Protein AF-A0A956IDI0-F1 (afdb_monomer_lite)

Secondary structure (DSSP, 8-state):
--PPPS----SSS----------TT-HHHHHHT-S-HHHHHHHHHHHHHHS-TTSTTHHHHHHHHTTSTTHHHHHHHHHHH-TT-HHHHHHHHHHS-HHHHHHHHHHHHHH-TT-HHHHHHHHTT-S-HHHHHHHHHHHHHH-TT-HHHHHHHHHHHHHHT-HHHHHHHHHHHHHH-GGGTTHHHHHHHHHHHHHHHH------GGGTTS-HHHHHHHHHHHT-SPPTTSHHHHHHHHHTT-HHHHHHHS-TTT-HHHHHHHHTSTT--HHHHHTS-TT-SSPP-HHHHHHHHHHHHHHT---HHHHHHHHHHHGGGHHHHHHHT-TTHHHH-HHHHHHTT-S--HHHHHHHHHHHHHHHGGGS-HHHHHHHHHHS-GGGS----

Foldseek 3Di:
DDPDDPDDDDPDDDDDDDDDDDPVPCVLVVLVPDPPPVSSLVVLLVLLQDPDQQALCSLSSLVVNLVDPPSVVSLVVVCVVVVPPLVSLLVCCVRHDNVVSLVVLVVVCVVPVVPLSSVLSNLVSDPDLLVSLVSLLVSCVVPVLDLSSLCSVLQSCQLQPVLVVSLVSLVSNVVPRSSSLVCLLVSQLSLLSVCVVVVDDRDSPVSPPSDVVVVLLVCLCVVPPDDQLDLSVLLSCQQVVVLVSSCVSPNCVRCLLSLLLSLLAQPRDPVSVVSRPLVDPDQDDQQSLLSSQLSCQLVVHDNVSSLVSLCVPQPVCSVLLVVLLHLVVCVVDVPVNLSSSGRDGLLSNLSSLLSSCSNCPVNRDPVSLSSNPSSDGSSRHGHDD

Radius of gyration: 22.48 Å; chains: 1; bounding box: 46×72×55 Å

Sequence (385 aa):
FEEPPTSVSTKGSGATRTALAALANEPFQAVMSMEDEAGRRDLLLAHARWDDLECSRTAEWFQHAMEVEGFAEVVKQRLDEQPRSVVLLRLEQDVLDHDAACARHTQLAEAAPEDMDLRYLRLRCMTDASAQNEAFLAAHDEAPGNPWLSMAAGAALAQTGAYHEALPLLKQARTQIPFLTNLVDDEARLRRADGLSTGAMVRLEDLQGIFGLLDLKLSVERGDKLNPGSPAMAYHELSRGNLAGALSTCGPTECPQLAILVAASDGASDLQIEAAPLDGVTPPGIADAFAGLALARKRHLPDERFVAAIQRIAGPEAPRLLAFANPETLRADPAAAEAGLSPMRPIFRGEALAMGVVILGDEAPSHWRSLARALLFADERPYFR

Structure (mmCIF, N/CA/C/O backbone):
data_AF-A0A956IDI0-F1
#
_entry.id   AF-A0A956IDI0-F1
#
loop_
_atom_site.group_PDB
_atom_site.id
_atom_site.type_symbol
_atom_site.label_atom_id
_atom_site.label_alt_id
_atom_site.label_comp_id
_atom_site.label_asym_id
_atom_site.label_entity_id
_atom_site.label_seq_id
_atom_site.pdbx_PDB_ins_code
_atom_site.Cartn_x
_atom_site.Cartn_y
_atom_site.Cartn_z
_atom_site.occupancy
_atom_site.B_iso_or_equiv
_atom_site.auth_seq_id
_atom_site.auth_comp_id
_atom_site.auth_asym_id
_atom_site.auth_atom_id
_atom_site.pdbx_PDB_model_num
ATOM 1 N N . PHE A 1 1 ? 7.529 38.912 5.856 1.00 52.59 1 PHE A N 1
ATOM 2 C CA . PHE A 1 1 ? 7.288 38.224 4.574 1.00 52.59 1 PHE A CA 1
ATOM 3 C C . PHE A 1 1 ? 5.982 38.743 3.994 1.00 52.59 1 PHE A C 1
ATOM 5 O O . PHE A 1 1 ? 5.181 39.270 4.757 1.00 52.59 1 PHE A O 1
ATOM 12 N N . GLU A 1 2 ? 5.814 38.676 2.677 1.00 50.56 2 GLU A N 1
ATOM 13 C CA . GLU A 1 2 ? 4.640 39.177 1.948 1.00 50.56 2 GLU A CA 1
ATOM 14 C C . GLU A 1 2 ? 4.092 38.036 1.081 1.00 50.56 2 GLU A C 1
ATOM 16 O O . GLU A 1 2 ? 4.884 37.240 0.568 1.00 50.56 2 GLU A O 1
ATOM 21 N N . GLU A 1 3 ? 2.769 37.971 0.911 1.00 53.78 3 GLU A N 1
ATOM 22 C CA . GLU A 1 3 ? 2.122 37.042 -0.026 1.00 53.78 3 GLU A CA 1
ATOM 23 C C . GLU A 1 3 ? 2.626 37.253 -1.469 1.00 53.78 3 GLU A C 1
ATOM 25 O O . GLU A 1 3 ? 2.956 38.389 -1.844 1.00 53.78 3 GLU A O 1
ATOM 30 N N . PRO A 1 4 ? 2.669 36.205 -2.317 1.00 60.25 4 PRO A N 1
ATOM 31 C CA . PRO A 1 4 ? 3.019 36.352 -3.724 1.00 60.25 4 PRO A CA 1
ATOM 32 C C . PRO A 1 4 ? 2.068 37.337 -4.433 1.00 60.25 4 PRO A C 1
ATOM 34 O O . PRO A 1 4 ? 0.848 37.168 -4.379 1.00 60.25 4 PRO A O 1
ATOM 37 N N . PRO A 1 5 ? 2.583 38.373 -5.121 1.00 66.06 5 PRO A N 1
ATOM 38 C CA . PRO A 1 5 ? 1.730 39.339 -5.800 1.00 66.06 5 PRO A CA 1
ATOM 39 C C . PRO A 1 5 ? 1.029 38.685 -6.997 1.00 66.06 5 PRO A C 1
ATOM 41 O O . PRO A 1 5 ? 1.680 38.133 -7.882 1.00 66.06 5 PRO A O 1
ATOM 44 N N . THR A 1 6 ? -0.299 38.811 -7.068 1.00 70.56 6 THR A N 1
ATOM 45 C CA . THR A 1 6 ? -1.135 38.216 -8.134 1.00 70.56 6 THR A CA 1
ATOM 46 C C . THR A 1 6 ? -0.841 38.756 -9.539 1.00 70.56 6 THR A C 1
ATOM 48 O O . THR A 1 6 ? -1.274 38.178 -10.532 1.00 70.56 6 THR A O 1
ATOM 51 N N . SER A 1 7 ? -0.100 39.862 -9.643 1.00 65.62 7 SER A N 1
ATOM 52 C CA . SER A 1 7 ? 0.511 40.338 -10.885 1.00 65.62 7 SER A CA 1
ATOM 53 C C . SER A 1 7 ? 1.747 41.192 -10.587 1.00 65.62 7 SER A C 1
ATOM 55 O O . SER A 1 7 ? 1.833 41.842 -9.544 1.00 65.62 7 SER A O 1
ATOM 57 N N . VAL A 1 8 ? 2.700 41.224 -11.522 1.00 66.06 8 VAL A N 1
ATOM 58 C CA . VAL A 1 8 ? 3.874 42.107 -11.478 1.00 66.06 8 VAL A CA 1
ATOM 59 C C . VAL A 1 8 ? 3.869 42.964 -12.740 1.00 66.06 8 VAL A C 1
ATOM 61 O O . VAL A 1 8 ? 3.864 42.440 -13.849 1.00 66.06 8 VAL A O 1
ATOM 64 N N . SER A 1 9 ? 3.857 44.288 -12.575 1.00 65.88 9 SER A N 1
ATOM 65 C CA . SER A 1 9 ? 3.830 45.255 -13.679 1.00 65.88 9 SER A CA 1
ATOM 66 C C . SER A 1 9 ? 5.114 46.080 -13.690 1.00 65.88 9 SER A C 1
ATOM 68 O O . SER A 1 9 ? 5.470 46.697 -12.684 1.00 65.88 9 SER A O 1
ATOM 70 N N . THR A 1 10 ? 5.824 46.088 -14.820 1.00 74.69 10 THR A N 1
ATOM 71 C CA . THR A 1 10 ? 7.117 46.770 -14.981 1.00 74.69 10 THR A CA 1
ATOM 72 C C . THR A 1 10 ? 7.101 47.712 -16.184 1.00 74.69 10 THR A C 1
ATOM 74 O O . THR A 1 10 ? 6.370 47.516 -17.150 1.00 74.69 10 THR A O 1
ATOM 77 N N . LYS A 1 11 ? 7.943 48.751 -16.141 1.00 65.00 11 LYS A N 1
ATOM 78 C CA . LYS A 1 11 ? 8.161 49.697 -17.256 1.00 65.00 11 LYS A CA 1
ATOM 79 C C . LYS A 1 11 ? 9.493 49.453 -17.985 1.00 65.00 11 LYS A C 1
ATOM 81 O O . LYS A 1 11 ? 10.065 50.375 -18.555 1.00 65.00 11 LYS A O 1
ATOM 86 N N . GLY A 1 12 ? 10.016 48.231 -17.905 1.00 72.44 12 GLY A N 1
ATOM 87 C CA . GLY A 1 12 ? 11.347 47.849 -18.380 1.00 72.44 12 GLY A CA 1
ATOM 88 C C . GLY A 1 12 ? 11.498 46.331 -18.495 1.00 72.44 12 GLY A C 1
ATOM 89 O O . GLY A 1 12 ? 10.502 45.608 -18.447 1.00 72.44 12 GLY A O 1
ATOM 90 N N . SER A 1 13 ? 12.737 45.857 -18.636 1.00 61.44 13 SER A N 1
ATOM 91 C CA . SER A 1 13 ? 13.120 44.467 -18.942 1.00 61.44 13 SER A CA 1
ATOM 92 C C . SER A 1 13 ? 12.873 43.461 -17.800 1.00 61.44 13 SER A C 1
ATOM 94 O O . SER A 1 13 ? 13.811 42.868 -17.271 1.00 61.44 13 SER A O 1
ATOM 96 N N . GLY A 1 14 ? 11.604 43.270 -17.432 1.00 66.62 14 GLY A N 1
ATOM 97 C CA . GLY A 1 14 ? 11.162 42.365 -16.370 1.00 66.62 14 GLY A CA 1
ATOM 98 C C . GLY A 1 14 ? 11.510 42.829 -14.950 1.00 66.62 14 GLY A C 1
ATOM 99 O O . GLY A 1 14 ? 12.178 43.841 -14.741 1.00 66.62 14 GLY A O 1
ATOM 100 N N . ALA A 1 15 ? 11.012 42.083 -13.964 1.00 70.00 15 ALA A N 1
ATOM 101 C CA . ALA A 1 15 ? 11.451 42.138 -12.572 1.00 70.00 15 ALA A CA 1
ATOM 102 C C . ALA A 1 15 ? 11.113 40.806 -11.894 1.00 70.00 15 ALA A C 1
ATOM 104 O O . ALA A 1 15 ? 9.970 40.354 -11.956 1.00 70.00 15 ALA A O 1
ATOM 105 N N . THR A 1 16 ? 12.089 40.204 -11.220 1.00 65.38 16 THR A N 1
ATOM 106 C CA . THR A 1 16 ? 11.883 39.006 -10.399 1.00 65.38 16 THR A CA 1
ATOM 107 C C . THR A 1 16 ? 11.618 39.431 -8.959 1.00 65.38 16 THR A C 1
ATOM 109 O O . THR A 1 16 ? 12.366 40.239 -8.408 1.00 65.38 16 THR A O 1
ATOM 112 N N . ARG A 1 17 ? 10.577 38.880 -8.328 1.00 63.12 17 ARG A N 1
ATOM 113 C CA . ARG A 1 17 ? 10.326 39.018 -6.887 1.00 63.12 17 ARG A CA 1
ATOM 114 C C . ARG A 1 17 ? 10.250 37.626 -6.269 1.00 63.12 17 ARG A C 1
ATOM 116 O O . ARG A 1 17 ? 9.405 36.833 -6.667 1.00 63.12 17 ARG A O 1
ATOM 123 N N . THR A 1 18 ? 11.106 37.353 -5.292 1.00 62.91 18 THR A N 1
ATOM 124 C CA . THR A 1 18 ? 10.994 36.158 -4.449 1.00 62.91 18 THR A CA 1
ATOM 125 C C . THR A 1 18 ? 9.952 36.423 -3.367 1.00 62.91 18 THR A C 1
ATOM 127 O O . THR A 1 18 ? 10.046 37.426 -2.658 1.00 62.91 18 THR A O 1
ATOM 130 N N . ALA A 1 19 ? 8.972 35.534 -3.234 1.00 63.62 19 ALA A N 1
ATOM 131 C CA . ALA A 1 19 ? 8.001 35.528 -2.144 1.00 63.62 19 ALA A CA 1
ATOM 132 C C . ALA A 1 19 ? 8.104 34.196 -1.392 1.00 63.62 19 ALA A C 1
ATOM 134 O O . ALA A 1 19 ? 8.418 33.172 -1.996 1.00 63.62 19 ALA A O 1
ATOM 135 N N . LEU A 1 20 ? 7.850 34.218 -0.083 1.00 52.75 20 LEU A N 1
ATOM 136 C CA . LEU A 1 20 ? 7.821 33.020 0.754 1.00 52.75 20 LEU A CA 1
ATOM 137 C C . LEU A 1 20 ? 6.357 32.713 1.078 1.00 52.75 20 LEU A C 1
ATOM 139 O O . LEU A 1 20 ? 5.808 33.273 2.025 1.00 52.75 20 LEU A O 1
ATOM 143 N N . ALA A 1 21 ? 5.728 31.867 0.263 1.00 56.56 21 ALA A N 1
ATOM 144 C CA . ALA A 1 21 ? 4.399 31.344 0.558 1.00 56.56 21 ALA A CA 1
ATOM 145 C C . ALA A 1 21 ? 4.496 30.306 1.686 1.00 56.56 21 ALA A C 1
ATOM 147 O O . ALA A 1 21 ? 5.381 29.449 1.669 1.00 56.56 21 ALA A O 1
ATOM 148 N N . ALA A 1 22 ? 3.593 30.371 2.663 1.00 51.66 22 ALA A N 1
ATOM 149 C CA . ALA A 1 22 ? 3.510 29.358 3.708 1.00 51.66 22 ALA A CA 1
ATOM 150 C C . ALA A 1 22 ? 2.736 28.130 3.203 1.00 51.66 22 ALA A C 1
ATOM 152 O O . ALA A 1 22 ? 1.662 28.271 2.619 1.00 51.66 22 ALA A O 1
ATOM 153 N N . LEU A 1 23 ? 3.214 26.922 3.518 1.00 55.38 23 LEU A N 1
ATOM 154 C CA . LEU A 1 23 ? 2.492 25.654 3.307 1.00 55.38 23 LEU A CA 1
ATOM 155 C C . LEU A 1 23 ? 1.349 25.470 4.334 1.00 55.38 23 LEU A C 1
ATOM 157 O O . LEU A 1 23 ? 1.150 24.392 4.883 1.00 55.38 23 LEU A O 1
ATOM 161 N N . ALA A 1 24 ? 0.605 26.539 4.635 1.00 51.12 24 ALA A N 1
ATOM 162 C CA . ALA A 1 24 ? -0.259 26.655 5.814 1.00 51.12 24 ALA A CA 1
ATOM 163 C C . ALA A 1 24 ? -1.439 25.662 5.861 1.00 51.12 24 ALA A C 1
ATOM 165 O O . ALA A 1 24 ? -1.996 25.438 6.933 1.00 51.12 24 ALA A O 1
ATOM 166 N N . ASN A 1 25 ? -1.801 25.061 4.724 1.00 60.06 25 ASN A N 1
ATOM 167 C CA . ASN A 1 25 ? -2.866 24.057 4.621 1.00 60.06 25 ASN A CA 1
ATOM 168 C C . ASN A 1 25 ? -2.336 22.607 4.632 1.00 60.06 25 ASN A C 1
ATOM 170 O O . ASN A 1 25 ? -3.108 21.678 4.884 1.00 60.06 25 ASN A O 1
ATOM 174 N N . GLU A 1 26 ? -1.028 22.427 4.406 1.00 69.88 26 GLU A N 1
ATOM 175 C CA . GLU A 1 26 ? -0.346 21.140 4.208 1.00 69.88 26 GLU A CA 1
ATOM 176 C C . GLU A 1 26 ? 0.800 20.944 5.226 1.00 69.88 26 GLU A C 1
ATOM 178 O O . GLU A 1 26 ? 1.966 20.804 4.839 1.00 69.88 26 GLU A O 1
ATOM 183 N N . PRO A 1 27 ? 0.509 20.945 6.546 1.00 77.06 27 PRO A N 1
ATOM 184 C CA . PRO A 1 27 ? 1.538 20.850 7.583 1.00 77.06 27 PRO A CA 1
ATOM 185 C C . PRO A 1 27 ? 2.341 19.546 7.492 1.00 77.06 27 PRO A C 1
ATOM 187 O O . PRO A 1 27 ? 3.546 19.558 7.727 1.00 77.06 27 PRO A O 1
ATOM 190 N N . PHE A 1 28 ? 1.703 18.445 7.081 1.00 81.44 28 PHE A N 1
ATOM 191 C CA . PHE A 1 28 ? 2.375 17.170 6.848 1.00 81.44 28 PHE A CA 1
ATOM 192 C C . PHE A 1 28 ? 3.451 17.281 5.754 1.00 81.44 28 PHE A C 1
ATOM 194 O O . PHE A 1 28 ? 4.606 16.927 5.984 1.00 81.44 28 PHE A O 1
ATOM 201 N N . GLN A 1 29 ? 3.114 17.860 4.596 1.00 77.94 29 GLN A N 1
ATOM 202 C CA . GLN A 1 29 ? 4.073 18.065 3.502 1.00 77.94 29 GLN A CA 1
ATOM 203 C C . GLN A 1 29 ? 5.211 19.012 3.912 1.00 77.94 29 GLN A C 1
ATOM 205 O O . GLN A 1 29 ? 6.364 18.785 3.547 1.00 77.94 29 GLN A O 1
ATOM 210 N N . ALA A 1 30 ? 4.917 20.035 4.723 1.00 81.81 30 ALA A N 1
ATOM 211 C CA . ALA A 1 30 ? 5.939 20.917 5.280 1.00 81.81 30 ALA A CA 1
ATOM 212 C C . ALA A 1 30 ? 6.946 20.149 6.159 1.00 81.81 30 ALA A C 1
ATOM 214 O O . ALA A 1 30 ? 8.151 20.293 5.957 1.00 81.81 30 ALA A O 1
ATOM 215 N N . VAL A 1 31 ? 6.472 19.289 7.070 1.00 85.75 31 VAL A N 1
ATOM 216 C CA . VAL A 1 31 ? 7.331 18.444 7.922 1.00 85.75 31 VAL A CA 1
ATOM 217 C C . VAL A 1 31 ? 8.132 17.441 7.089 1.00 85.75 31 VAL A C 1
ATOM 219 O O . VAL A 1 31 ? 9.340 17.318 7.280 1.00 85.75 31 VAL A O 1
ATOM 222 N N . MET A 1 32 ? 7.514 16.775 6.110 1.00 84.25 32 MET A N 1
ATOM 223 C CA . MET A 1 32 ? 8.225 15.825 5.244 1.00 84.25 32 MET A CA 1
ATOM 224 C C . MET A 1 32 ? 9.268 16.488 4.332 1.00 84.25 32 MET A C 1
ATOM 226 O O . MET A 1 32 ? 10.229 15.831 3.943 1.00 84.25 32 MET A O 1
ATOM 230 N N . SER A 1 33 ? 9.135 17.788 4.039 1.00 81.00 33 SER A N 1
ATOM 231 C CA . SER A 1 33 ? 10.133 18.560 3.280 1.00 81.00 33 SER A CA 1
ATOM 232 C C . SER A 1 33 ? 11.358 19.016 4.093 1.00 81.00 33 SER A C 1
ATOM 234 O O . SER A 1 33 ? 12.258 19.644 3.538 1.00 81.00 33 SER A O 1
ATOM 236 N N . MET A 1 34 ? 11.416 18.728 5.400 1.00 85.44 34 MET A N 1
ATOM 237 C CA . MET A 1 34 ? 12.528 19.140 6.263 1.00 85.44 34 MET A CA 1
ATOM 238 C C . MET A 1 34 ? 13.801 18.316 6.026 1.00 85.44 34 MET A C 1
ATOM 240 O O . MET A 1 34 ? 13.791 17.091 6.160 1.00 85.44 34 MET A O 1
ATOM 244 N N . GLU A 1 35 ? 14.918 19.012 5.786 1.00 87.31 35 GLU A N 1
ATOM 245 C CA . GLU A 1 35 ? 16.275 18.438 5.741 1.00 87.31 35 GLU A CA 1
ATOM 246 C C . GLU A 1 35 ? 16.766 17.961 7.124 1.00 87.31 35 GLU A C 1
ATOM 248 O O . GLU A 1 35 ? 17.523 16.997 7.216 1.00 87.31 35 GLU A O 1
ATOM 253 N N . ASP A 1 36 ? 16.325 18.613 8.208 1.00 91.69 36 ASP A N 1
ATOM 254 C CA . ASP A 1 36 ? 16.634 18.207 9.584 1.00 91.69 36 ASP A CA 1
ATOM 255 C C . ASP A 1 36 ? 15.815 16.971 9.980 1.00 91.69 36 ASP A C 1
ATOM 257 O O . ASP A 1 36 ? 14.654 17.069 10.383 1.00 91.69 36 ASP A O 1
ATOM 261 N N . GLU A 1 37 ? 16.437 15.798 9.878 1.00 91.38 37 GLU A N 1
ATOM 262 C CA . GLU A 1 37 ? 15.808 14.518 10.207 1.00 91.38 37 GLU A CA 1
ATOM 263 C C . GLU A 1 37 ? 15.448 14.383 11.693 1.00 91.38 37 GLU A C 1
ATOM 265 O O . GLU A 1 37 ? 14.466 13.717 12.024 1.00 91.38 37 GLU A O 1
ATOM 270 N N . ALA A 1 38 ? 16.203 15.028 12.590 1.00 94.19 38 ALA A N 1
ATOM 271 C CA . ALA A 1 38 ? 15.935 14.994 14.024 1.00 94.19 38 ALA A CA 1
ATOM 272 C C . ALA A 1 38 ? 14.724 15.872 14.362 1.00 94.19 38 ALA A C 1
ATOM 274 O O . ALA A 1 38 ? 13.790 15.399 15.006 1.00 94.19 38 ALA A O 1
ATOM 275 N N . GLY A 1 39 ? 14.679 17.103 13.845 1.00 94.19 39 GLY A N 1
ATOM 276 C CA . GLY A 1 39 ? 13.504 17.972 13.940 1.00 94.19 39 GLY A CA 1
ATOM 277 C C . GLY A 1 39 ? 12.261 17.358 13.287 1.00 94.19 39 GLY A C 1
ATOM 278 O O . GLY A 1 39 ? 11.171 17.424 13.856 1.00 94.19 39 GLY A O 1
ATOM 279 N N . ARG A 1 40 ? 12.418 16.691 12.134 1.00 94.44 40 ARG A N 1
ATOM 280 C CA . ARG A 1 40 ? 11.344 15.961 11.439 1.00 94.44 40 ARG A CA 1
ATOM 281 C C . ARG A 1 40 ? 10.794 14.821 12.300 1.00 94.44 40 ARG A C 1
ATOM 283 O O . ARG A 1 40 ? 9.585 14.755 12.510 1.00 94.44 40 ARG A O 1
ATOM 290 N N . ARG A 1 41 ? 11.665 13.969 12.859 1.00 95.50 41 ARG A N 1
ATOM 291 C CA . ARG A 1 41 ? 11.291 12.908 13.815 1.00 95.50 41 ARG A CA 1
ATOM 292 C C . ARG A 1 41 ? 10.562 13.480 15.028 1.00 95.50 41 ARG A C 1
ATOM 294 O O . ARG A 1 41 ? 9.506 12.975 15.397 1.00 95.50 41 ARG A O 1
ATOM 301 N N . ASP A 1 42 ? 11.114 14.515 15.650 1.00 96.25 42 ASP A N 1
ATOM 302 C CA . ASP A 1 42 ? 10.590 15.048 16.907 1.00 96.25 42 ASP A CA 1
ATOM 303 C C . ASP A 1 42 ? 9.204 15.694 16.711 1.00 96.25 42 ASP A C 1
ATOM 305 O O . ASP A 1 42 ? 8.349 15.579 17.590 1.00 96.25 42 ASP A O 1
ATOM 309 N N . LEU A 1 43 ? 8.928 16.270 15.533 1.00 95.31 43 LEU A N 1
ATOM 310 C CA . LEU A 1 43 ? 7.591 16.732 15.139 1.00 95.31 43 LEU A CA 1
ATOM 311 C C . LEU A 1 43 ? 6.616 15.578 14.850 1.00 95.31 43 LEU A C 1
ATOM 313 O O . LEU A 1 43 ? 5.483 15.626 15.333 1.00 95.31 43 LEU A O 1
ATOM 317 N N . LEU A 1 44 ? 7.041 14.523 14.142 1.00 95.25 44 LEU A N 1
ATOM 318 C CA . LEU A 1 44 ? 6.222 13.314 13.938 1.00 95.25 44 LEU A CA 1
ATOM 319 C C . LEU A 1 44 ? 5.814 12.686 15.282 1.00 95.25 44 LEU A C 1
ATOM 321 O O . LEU A 1 44 ? 4.643 12.372 15.494 1.00 95.25 44 LEU A O 1
ATOM 325 N N . LEU A 1 45 ? 6.755 12.567 16.224 1.00 96.44 45 LEU A N 1
ATOM 326 C CA . LEU A 1 45 ? 6.500 12.054 17.574 1.00 96.44 45 LEU A CA 1
ATOM 327 C C . LEU A 1 45 ? 5.652 13.005 18.433 1.00 96.44 45 LEU A C 1
ATOM 329 O O . LEU A 1 45 ? 4.925 12.532 19.307 1.00 96.44 45 LEU A O 1
ATOM 333 N N . ALA A 1 46 ? 5.730 14.321 18.216 1.00 96.31 46 ALA A N 1
ATOM 334 C CA . ALA A 1 46 ? 4.885 15.293 18.906 1.00 96.31 46 ALA A CA 1
ATOM 335 C C . ALA A 1 46 ? 3.421 15.175 18.458 1.00 96.31 46 ALA A C 1
ATOM 337 O O . ALA A 1 46 ? 2.544 15.025 19.310 1.00 96.31 46 ALA A O 1
ATOM 338 N N . HIS A 1 47 ? 3.162 15.155 17.147 1.00 95.38 47 HIS A N 1
ATOM 339 C CA . HIS A 1 47 ? 1.818 14.940 16.606 1.00 95.38 47 HIS A CA 1
ATOM 340 C C . HIS A 1 47 ? 1.264 13.564 16.996 1.00 95.38 47 HIS A C 1
ATOM 342 O O . HIS A 1 47 ? 0.156 13.467 17.522 1.00 95.38 47 HIS A O 1
ATOM 348 N N . ALA A 1 48 ? 2.063 12.499 16.869 1.00 94.81 48 ALA A N 1
ATOM 349 C CA . ALA A 1 48 ? 1.665 11.161 17.307 1.00 94.81 48 ALA A CA 1
ATOM 350 C C . ALA A 1 48 ? 1.288 11.094 18.801 1.00 94.81 48 ALA A C 1
ATOM 352 O O . ALA A 1 48 ? 0.437 10.291 19.190 1.00 94.81 48 ALA A O 1
ATOM 353 N N . ARG A 1 49 ? 1.890 11.937 19.653 1.00 95.81 49 ARG A N 1
ATOM 354 C CA . ARG A 1 49 ? 1.615 11.981 21.097 1.00 95.81 49 ARG A CA 1
ATOM 355 C C . ARG A 1 49 ? 0.379 12.804 21.450 1.00 95.81 49 ARG A C 1
ATOM 357 O O . ARG A 1 49 ? -0.378 12.371 22.312 1.00 95.81 49 ARG A O 1
ATOM 364 N N . TRP A 1 50 ? 0.176 13.953 20.804 1.00 94.69 50 TRP A N 1
ATOM 365 C CA . TRP A 1 50 ? -0.791 14.961 21.256 1.00 94.69 50 TRP A CA 1
ATOM 366 C C . TRP A 1 50 ? -2.015 15.160 20.351 1.00 94.69 50 TRP A C 1
ATOM 368 O O . TRP A 1 50 ? -3.023 15.666 20.842 1.00 94.69 50 TRP A O 1
ATOM 378 N N . ASP A 1 51 ? -1.977 14.762 19.076 1.00 93.69 51 ASP A N 1
ATOM 379 C CA . ASP A 1 51 ? -3.116 14.953 18.168 1.00 93.69 51 ASP A CA 1
ATOM 380 C C . ASP A 1 51 ? -4.267 13.986 18.505 1.00 93.69 51 ASP A C 1
ATOM 382 O O . ASP A 1 51 ? -4.055 12.827 18.884 1.00 93.69 51 ASP A O 1
ATOM 386 N N . ASP A 1 52 ? -5.505 14.461 18.368 1.00 91.75 52 ASP A N 1
ATOM 387 C CA . ASP A 1 52 ? -6.721 13.689 18.649 1.00 91.75 52 ASP A CA 1
ATOM 388 C C . ASP A 1 52 ? -6.896 12.537 17.643 1.00 91.75 52 ASP A C 1
ATOM 390 O O . ASP A 1 52 ? -6.717 12.723 16.440 1.00 91.75 52 ASP A O 1
ATOM 394 N N . LEU A 1 53 ? -7.269 11.346 18.112 1.00 90.31 53 LEU A N 1
ATOM 395 C CA . LEU A 1 53 ? -7.490 10.173 17.255 1.00 90.31 53 LEU A CA 1
ATOM 396 C C . LEU A 1 53 ? -8.763 10.318 16.401 1.00 90.31 53 LEU A C 1
ATOM 398 O O . LEU A 1 53 ? -8.853 9.710 15.336 1.00 90.31 53 LEU A O 1
ATOM 402 N N . GLU A 1 54 ? -9.696 11.177 16.822 1.00 87.88 54 GLU A N 1
ATOM 403 C CA . GLU A 1 54 ? -10.885 11.557 16.050 1.00 87.88 54 GLU A CA 1
ATOM 404 C C . GLU A 1 54 ? -10.587 12.612 14.962 1.00 87.88 54 GLU A C 1
ATOM 406 O O . GLU A 1 54 ? -11.461 12.961 14.165 1.00 87.88 54 GLU A O 1
ATOM 411 N N . CYS A 1 55 ? -9.355 13.131 14.880 1.00 86.88 55 CYS A N 1
ATOM 412 C CA . CYS A 1 55 ? -8.945 14.029 13.802 1.00 86.88 55 CYS A CA 1
ATOM 413 C C . CYS A 1 55 ? -8.491 13.237 12.565 1.00 86.88 55 CYS A C 1
ATOM 415 O O . CYS A 1 55 ? -7.545 12.451 12.606 1.00 86.88 55 CYS A O 1
ATOM 417 N N . SER A 1 56 ? -9.112 13.528 11.420 1.00 79.44 56 SER A N 1
ATOM 418 C CA . SER A 1 56 ? -8.861 12.870 10.129 1.00 79.44 56 SER A CA 1
ATOM 419 C C . SER A 1 56 ? -7.412 12.933 9.623 1.00 79.44 56 SER A C 1
ATOM 421 O O . SER A 1 56 ? -7.026 12.110 8.793 1.00 79.44 56 SER A O 1
ATOM 423 N N . ARG A 1 57 ? -6.617 13.904 10.097 1.00 82.19 57 ARG A N 1
ATOM 424 C CA . ARG A 1 57 ? -5.196 14.077 9.738 1.00 82.19 57 ARG A CA 1
ATOM 425 C C . ARG A 1 57 ? -4.240 13.298 10.645 1.00 82.19 57 ARG A C 1
ATOM 427 O O . ARG A 1 57 ? -3.098 13.071 10.266 1.00 82.19 57 ARG A O 1
ATOM 434 N N . THR A 1 58 ? -4.690 12.827 11.807 1.00 87.69 58 THR A N 1
ATOM 435 C CA . THR A 1 58 ? -3.846 12.072 12.750 1.00 87.69 58 THR A CA 1
ATOM 436 C C . THR A 1 58 ? -3.353 10.754 12.148 1.00 87.69 58 THR A C 1
ATOM 438 O O . THR A 1 58 ? -2.250 10.312 12.458 1.00 87.69 58 THR A O 1
ATOM 441 N N . ALA A 1 59 ? -4.105 10.180 11.203 1.00 85.00 59 ALA A N 1
ATOM 442 C CA . ALA A 1 59 ? -3.676 9.037 10.399 1.00 85.00 59 ALA A CA 1
ATOM 443 C C . ALA A 1 59 ? -2.376 9.304 9.605 1.00 85.00 59 ALA A C 1
ATOM 445 O O . ALA A 1 59 ? -1.500 8.441 9.573 1.00 85.00 59 ALA A O 1
ATOM 446 N N . GLU A 1 60 ? -2.217 10.500 9.016 1.00 83.94 60 GLU A N 1
ATOM 447 C CA . GLU A 1 60 ? -1.016 10.895 8.254 1.00 83.94 60 GLU A CA 1
ATOM 448 C C . GLU A 1 60 ? 0.218 10.925 9.169 1.00 83.94 60 GLU A C 1
ATOM 450 O O . GLU A 1 60 ? 1.258 10.348 8.850 1.00 83.94 60 GLU A O 1
ATOM 455 N N . TRP A 1 61 ? 0.083 11.527 10.355 1.00 89.75 61 TRP A N 1
ATOM 456 C CA . TRP A 1 61 ? 1.160 11.585 11.344 1.00 89.75 61 TRP A CA 1
ATOM 457 C C . TRP A 1 61 ? 1.549 10.208 11.876 1.00 89.75 61 TRP A C 1
ATOM 459 O O . TRP A 1 61 ? 2.735 9.895 11.949 1.00 89.75 61 TRP A O 1
ATOM 469 N N . PHE A 1 62 ? 0.570 9.369 12.224 1.00 89.88 62 PHE A N 1
ATOM 470 C CA . PHE A 1 62 ? 0.831 8.031 12.754 1.00 89.88 62 PHE A CA 1
ATOM 471 C C . PHE A 1 62 ? 1.500 7.120 11.721 1.00 89.88 62 PHE A C 1
ATOM 473 O O . PHE A 1 62 ? 2.452 6.427 12.072 1.00 89.88 62 PHE A O 1
ATOM 480 N N . GLN A 1 63 ? 1.072 7.166 10.454 1.00 84.62 63 GLN A N 1
ATOM 481 C CA . GLN A 1 63 ? 1.651 6.364 9.370 1.00 84.62 63 GLN A CA 1
ATOM 482 C C . GLN A 1 63 ? 3.171 6.554 9.245 1.00 84.62 63 GLN A C 1
ATOM 484 O O . GLN A 1 63 ? 3.888 5.579 9.045 1.00 84.62 63 GLN A O 1
ATOM 489 N N . HIS A 1 64 ? 3.663 7.786 9.405 1.00 88.31 64 HIS A N 1
ATOM 490 C CA . HIS A 1 64 ? 5.093 8.096 9.304 1.00 88.31 64 HIS A CA 1
ATOM 491 C C . HIS A 1 64 ? 5.824 8.076 10.650 1.00 88.31 64 HIS A C 1
ATOM 493 O O . HIS A 1 64 ? 7.015 7.777 10.696 1.00 88.31 64 HIS A O 1
ATOM 499 N N . ALA A 1 65 ? 5.130 8.316 11.765 1.00 93.00 65 ALA A N 1
ATOM 500 C CA . ALA A 1 65 ? 5.710 8.130 13.090 1.00 93.00 65 ALA A CA 1
ATOM 501 C C . ALA A 1 65 ? 6.004 6.644 13.391 1.00 93.00 65 ALA A C 1
ATOM 503 O O . ALA A 1 65 ? 6.981 6.354 14.074 1.00 93.00 65 ALA A O 1
ATOM 504 N N . MET A 1 66 ? 5.243 5.697 12.828 1.00 91.50 66 MET A N 1
ATOM 505 C CA . MET A 1 66 ? 5.535 4.256 12.924 1.00 91.50 66 MET A CA 1
ATOM 506 C C . MET A 1 66 ? 6.922 3.861 12.387 1.00 91.50 66 MET A C 1
ATOM 508 O O . MET A 1 66 ? 7.461 2.842 12.814 1.00 91.50 66 MET A O 1
ATOM 512 N N . GLU A 1 67 ? 7.515 4.648 11.483 1.00 88.00 67 GLU A N 1
ATOM 513 C CA . GLU A 1 67 ? 8.827 4.362 10.886 1.00 88.00 67 GLU A CA 1
ATOM 514 C C . GLU A 1 67 ? 10.015 4.903 11.708 1.00 88.00 67 GLU A C 1
ATOM 516 O O . GLU A 1 67 ? 11.164 4.627 11.357 1.00 88.00 67 GLU A O 1
ATOM 521 N N . VAL A 1 68 ? 9.782 5.665 12.791 1.00 92.19 68 VAL A N 1
ATOM 522 C CA . VAL A 1 68 ? 10.852 6.361 13.533 1.00 92.19 68 VAL A CA 1
ATOM 523 C C . VAL A 1 68 ? 11.048 5.876 14.975 1.00 92.19 68 VAL A C 1
ATOM 525 O O . VAL A 1 68 ? 10.117 5.490 15.685 1.00 92.19 68 VAL A O 1
ATOM 528 N N . GLU A 1 69 ? 12.301 5.940 15.435 1.00 94.50 69 GLU A N 1
ATOM 529 C CA . GLU A 1 69 ? 12.687 5.595 16.807 1.00 94.50 69 GLU A CA 1
ATOM 530 C C . GLU A 1 69 ? 11.882 6.402 17.842 1.00 94.50 69 GLU A C 1
ATOM 532 O O . GLU A 1 69 ? 11.757 7.621 17.738 1.00 94.50 69 GLU A O 1
ATOM 537 N N . GLY A 1 70 ? 11.361 5.718 18.866 1.00 95.69 70 GLY A N 1
ATOM 538 C CA . GLY A 1 70 ? 10.624 6.325 19.981 1.00 95.69 70 GLY A CA 1
ATOM 539 C C . GLY A 1 70 ? 9.095 6.264 19.875 1.00 95.69 70 GLY A C 1
ATOM 540 O O . GLY A 1 70 ? 8.424 6.450 20.891 1.00 95.69 70 GLY A O 1
ATOM 541 N N . PHE A 1 71 ? 8.521 5.934 18.713 1.00 97.12 71 PHE A N 1
ATOM 542 C CA . PHE A 1 71 ? 7.060 5.836 18.550 1.00 97.12 71 PHE A CA 1
ATOM 543 C C . PHE A 1 71 ? 6.418 4.749 19.429 1.00 97.12 71 PHE A C 1
ATOM 545 O O . PHE A 1 71 ? 5.340 4.959 19.981 1.00 97.12 71 PHE A O 1
ATOM 552 N N . ALA A 1 72 ? 7.119 3.637 19.665 1.00 96.69 72 ALA A N 1
ATOM 553 C CA . ALA A 1 72 ? 6.704 2.602 20.614 1.00 96.69 72 ALA A CA 1
ATOM 554 C C . ALA A 1 72 ? 6.393 3.162 22.022 1.00 96.69 72 ALA A C 1
ATOM 556 O O . ALA A 1 72 ? 5.400 2.778 22.640 1.00 96.69 72 ALA A O 1
ATOM 557 N N . GLU A 1 73 ? 7.186 4.116 22.522 1.00 97.62 73 GLU A N 1
ATOM 558 C CA . GLU A 1 73 ? 6.942 4.750 23.828 1.00 97.62 73 GLU A CA 1
ATOM 559 C C . GLU A 1 73 ? 5.791 5.769 23.784 1.00 97.62 73 GLU A C 1
ATOM 561 O O . GLU A 1 73 ? 5.112 5.977 24.789 1.00 97.62 73 GLU A O 1
ATOM 566 N N . VAL A 1 74 ? 5.519 6.371 22.618 1.00 97.75 74 VAL A N 1
ATOM 567 C CA . VAL A 1 74 ? 4.324 7.206 22.403 1.00 97.75 74 VAL A CA 1
ATOM 568 C C . VAL A 1 74 ? 3.056 6.354 22.485 1.00 97.75 74 VAL A C 1
ATOM 570 O O . VAL A 1 74 ? 2.120 6.728 23.190 1.00 97.75 74 VAL A O 1
ATOM 573 N N . VAL A 1 75 ? 3.037 5.188 21.829 1.00 97.50 75 VAL A N 1
ATOM 574 C CA . VAL A 1 75 ? 1.904 4.248 21.881 1.00 97.50 75 VAL A CA 1
ATOM 575 C C . VAL A 1 75 ? 1.652 3.778 23.316 1.00 97.50 75 VAL A C 1
ATOM 577 O O . VAL A 1 75 ? 0.509 3.830 23.764 1.00 97.50 75 VAL A O 1
ATOM 580 N N . LYS A 1 76 ? 2.699 3.424 24.078 1.00 97.75 76 LYS A N 1
ATOM 581 C CA . LYS A 1 76 ? 2.572 3.067 25.506 1.00 97.75 76 LYS A CA 1
ATOM 582 C C . LYS A 1 76 ? 1.961 4.191 26.346 1.00 97.75 76 LYS A C 1
ATOM 584 O O . LYS A 1 76 ? 0.964 3.947 27.015 1.00 97.75 76 LYS A O 1
ATOM 589 N N . GLN A 1 77 ? 2.489 5.420 26.268 1.00 97.62 77 GLN A N 1
ATOM 590 C CA . GLN A 1 77 ? 1.937 6.549 27.036 1.00 97.62 77 GLN A CA 1
ATOM 591 C C . GLN A 1 77 ? 0.451 6.765 26.713 1.00 97.62 77 GLN A C 1
ATOM 593 O O . GLN A 1 77 ? -0.372 6.910 27.615 1.00 97.62 77 GLN A O 1
ATOM 598 N N . ARG A 1 78 ? 0.081 6.751 25.426 1.00 97.31 78 ARG A N 1
ATOM 599 C CA . ARG A 1 78 ? -1.317 6.953 25.027 1.00 97.31 78 ARG A CA 1
ATOM 600 C C . ARG A 1 78 ? -2.222 5.794 25.460 1.00 97.31 78 ARG A C 1
ATOM 602 O O . ARG A 1 78 ? -3.397 6.033 25.718 1.00 97.31 78 ARG A O 1
ATOM 609 N N . LEU A 1 79 ? -1.708 4.567 25.575 1.00 97.25 79 LEU A N 1
ATOM 610 C CA . LEU A 1 79 ? -2.445 3.418 26.118 1.00 97.25 79 LEU A CA 1
ATOM 611 C C . LEU A 1 79 ? -2.686 3.523 27.629 1.00 97.25 79 LEU A C 1
ATOM 613 O O . LEU A 1 79 ? -3.744 3.091 28.080 1.00 97.25 79 LEU A O 1
ATOM 617 N N . ASP A 1 80 ? -1.767 4.111 28.398 1.00 97.06 80 ASP A N 1
ATOM 618 C CA . ASP A 1 80 ? -1.992 4.398 29.824 1.00 97.06 80 ASP A CA 1
ATOM 619 C C . ASP A 1 80 ? -3.097 5.458 30.014 1.00 97.06 80 ASP A C 1
ATOM 621 O O . ASP A 1 80 ? -3.909 5.368 30.936 1.00 97.06 80 ASP A O 1
ATOM 625 N N . GLU A 1 81 ? -3.165 6.443 29.112 1.00 96.44 81 GLU A N 1
ATOM 626 C CA . GLU A 1 81 ? -4.181 7.506 29.113 1.00 96.44 81 GLU A CA 1
ATOM 627 C C . GLU A 1 81 ? -5.542 7.053 28.547 1.00 96.44 81 GLU A C 1
ATOM 629 O O . GLU A 1 81 ? -6.591 7.494 29.021 1.00 96.44 81 GLU A O 1
ATOM 634 N N . GLN A 1 82 ? -5.547 6.181 27.532 1.00 96.19 82 GLN A N 1
ATOM 635 C CA . GLN A 1 82 ? -6.740 5.745 26.794 1.00 96.19 82 GLN A CA 1
ATOM 636 C C . GLN A 1 82 ? -6.782 4.208 26.589 1.00 96.19 82 GLN A C 1
ATOM 638 O O . GLN A 1 82 ? -6.842 3.733 25.449 1.00 96.19 82 GLN A O 1
ATOM 643 N N . PRO A 1 83 ? -6.829 3.391 27.663 1.00 95.25 83 PRO A N 1
ATOM 644 C CA . PRO A 1 83 ? -6.620 1.931 27.618 1.00 95.25 83 PRO A CA 1
ATOM 645 C C . PRO A 1 83 ? -7.699 1.101 26.896 1.00 95.25 83 PRO A C 1
ATOM 647 O O . PRO A 1 83 ? -7.614 -0.127 26.879 1.00 95.25 83 PRO A O 1
ATOM 650 N N . ARG A 1 84 ? -8.723 1.746 26.319 1.00 93.69 84 ARG A N 1
ATOM 651 C CA . ARG A 1 84 ? -9.764 1.127 25.474 1.00 93.69 84 ARG A CA 1
ATOM 652 C C . ARG A 1 84 ? -9.846 1.712 24.058 1.00 93.69 84 ARG A C 1
ATOM 654 O O . ARG A 1 84 ? -10.756 1.351 23.321 1.00 93.69 84 ARG A O 1
ATOM 661 N N . SER A 1 85 ? -8.937 2.606 23.663 1.00 95.69 85 SER A N 1
ATOM 662 C CA . SER A 1 85 ? -8.929 3.138 22.297 1.00 95.69 85 SER A CA 1
ATOM 663 C C . SER A 1 85 ? -8.545 2.041 21.304 1.00 95.69 85 SER A C 1
ATOM 665 O O . SER A 1 85 ? -7.412 1.563 21.303 1.00 95.69 85 SER A O 1
ATOM 667 N N . VAL A 1 86 ? -9.484 1.652 20.439 1.00 96.56 86 VAL A N 1
ATOM 668 C CA . VAL A 1 86 ? -9.299 0.577 19.446 1.00 96.56 86 VAL A CA 1
ATOM 669 C C . VAL A 1 86 ? -8.157 0.897 18.477 1.00 96.56 86 VAL A C 1
ATOM 671 O O . VAL A 1 86 ? -7.428 -0.001 18.066 1.00 96.56 86 VAL A O 1
ATOM 674 N N . VAL A 1 87 ? -7.940 2.184 18.177 1.00 95.56 87 VAL A N 1
ATOM 675 C CA . VAL A 1 87 ? -6.800 2.675 17.386 1.00 95.56 87 VAL A CA 1
ATOM 676 C C . VAL A 1 87 ? -5.470 2.370 18.083 1.00 95.56 87 VAL A C 1
ATOM 678 O O . VAL A 1 87 ? -4.548 1.854 17.457 1.00 95.56 87 VAL A O 1
ATOM 681 N N . LEU A 1 88 ? -5.365 2.643 19.386 1.00 96.75 88 LEU A N 1
ATOM 682 C CA . LEU A 1 88 ? -4.130 2.410 20.140 1.00 96.75 88 LEU A CA 1
ATOM 683 C C . LEU A 1 88 ? -3.886 0.923 20.405 1.00 96.75 88 LEU A C 1
ATOM 685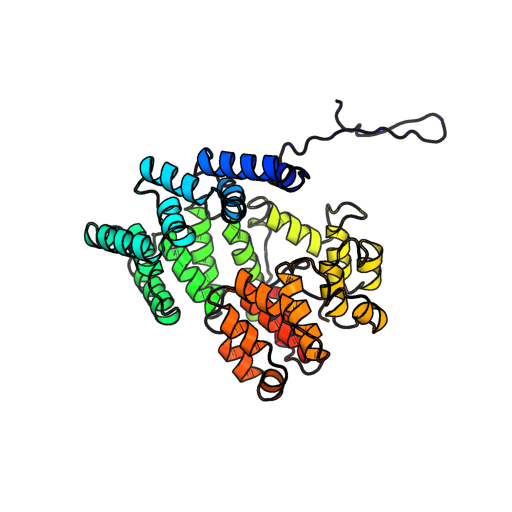 O O . LEU A 1 88 ? -2.754 0.468 20.285 1.00 96.75 88 LEU A O 1
ATOM 689 N N . LEU A 1 89 ? -4.938 0.153 20.693 1.00 97.69 89 LEU A N 1
ATOM 690 C CA . LEU A 1 89 ? -4.863 -1.305 20.832 1.00 97.69 89 LEU A CA 1
ATOM 691 C C . LEU A 1 89 ? -4.510 -1.975 19.491 1.00 97.69 89 LEU A C 1
ATOM 693 O O . LEU A 1 89 ? -3.766 -2.952 19.462 1.00 97.69 89 LEU A O 1
ATOM 697 N N . ARG A 1 90 ? -4.952 -1.423 18.352 1.00 96.12 90 ARG A N 1
ATOM 698 C CA . ARG A 1 90 ? -4.428 -1.819 17.036 1.00 96.12 90 ARG A CA 1
ATOM 699 C C . ARG A 1 90 ? -2.910 -1.618 16.981 1.00 96.12 90 ARG A C 1
ATOM 701 O O . ARG A 1 90 ? -2.195 -2.524 16.564 1.00 96.12 90 ARG A O 1
ATOM 708 N N . LEU A 1 91 ? -2.430 -0.439 17.373 1.00 95.38 91 LEU A N 1
ATOM 709 C CA . LEU A 1 91 ? -1.012 -0.082 17.286 1.00 95.38 91 LEU A CA 1
ATOM 710 C C . LEU A 1 91 ? -0.147 -0.883 18.268 1.00 95.38 91 LEU A C 1
ATOM 712 O O . LEU A 1 91 ? 0.987 -1.210 17.938 1.00 95.38 91 LEU A O 1
ATOM 716 N N . GLU A 1 92 ? -0.693 -1.291 19.415 1.00 97.06 92 GLU A N 1
ATOM 717 C CA . GLU A 1 92 ? -0.059 -2.239 20.343 1.00 97.06 92 GLU A CA 1
ATOM 718 C C . GLU A 1 92 ? 0.315 -3.559 19.637 1.00 97.06 92 GLU A C 1
ATOM 720 O O . GLU A 1 92 ? 1.396 -4.090 19.866 1.00 97.06 92 GLU A O 1
ATOM 725 N N . GLN A 1 93 ? -0.513 -4.040 18.702 1.00 96.31 93 GLN A N 1
ATOM 726 C CA . GLN A 1 93 ? -0.215 -5.226 17.879 1.00 96.31 93 GLN A CA 1
ATOM 727 C C . GLN A 1 93 ? 0.762 -4.952 16.728 1.00 96.31 93 GLN A C 1
ATOM 729 O O . GLN A 1 93 ? 1.365 -5.895 16.215 1.00 96.31 93 GLN A O 1
ATOM 734 N N . ASP A 1 94 ? 0.869 -3.695 16.288 1.00 93.38 94 ASP A N 1
ATOM 735 C CA . ASP A 1 94 ? 1.596 -3.311 15.073 1.00 93.38 94 ASP A CA 1
ATOM 736 C C . ASP A 1 94 ? 3.025 -2.801 15.364 1.00 93.38 94 ASP A C 1
ATOM 738 O O . ASP A 1 94 ? 3.870 -2.881 14.474 1.00 93.38 94 ASP A O 1
ATOM 742 N N . VAL A 1 95 ? 3.317 -2.287 16.574 1.00 94.19 95 VAL A N 1
ATOM 743 C CA . VAL A 1 95 ? 4.649 -1.734 16.936 1.00 94.19 95 VAL A CA 1
ATOM 744 C C . VAL A 1 95 ? 5.228 -2.165 18.294 1.00 94.19 95 VAL A C 1
ATOM 746 O O . VAL A 1 95 ? 6.349 -1.766 18.614 1.00 94.19 95 VAL A O 1
ATOM 749 N N . LEU A 1 96 ? 4.501 -2.933 19.113 1.00 95.06 96 LEU A N 1
ATOM 750 C CA . LEU A 1 96 ? 5.000 -3.463 20.395 1.00 95.06 96 LEU A CA 1
ATOM 751 C C . LEU A 1 96 ? 5.184 -4.992 20.321 1.00 95.06 96 LEU A C 1
ATOM 753 O O . LEU A 1 96 ? 5.274 -5.565 19.236 1.00 95.06 96 LEU A O 1
ATOM 757 N N . ASP A 1 97 ? 5.315 -5.658 21.470 1.00 96.38 97 ASP A N 1
ATOM 758 C CA . ASP A 1 97 ? 5.397 -7.121 21.536 1.00 96.38 97 ASP A CA 1
ATOM 759 C C . ASP A 1 97 ? 4.051 -7.729 21.105 1.00 96.38 97 ASP A C 1
ATOM 761 O O . ASP A 1 97 ? 3.057 -7.653 21.832 1.00 96.38 97 ASP A O 1
ATOM 765 N N . HIS A 1 98 ? 4.020 -8.286 19.892 1.00 94.50 98 HIS A N 1
ATOM 766 C CA . HIS A 1 98 ? 2.799 -8.775 19.253 1.00 94.50 98 HIS A CA 1
ATOM 767 C C . HIS A 1 98 ? 2.134 -9.913 20.041 1.00 94.50 98 HIS A C 1
ATOM 769 O O . HIS A 1 98 ? 0.912 -9.918 20.194 1.00 94.50 98 HIS A O 1
ATOM 775 N N . ASP A 1 99 ? 2.918 -10.845 20.590 1.00 96.75 99 ASP A N 1
ATOM 776 C CA . ASP A 1 99 ? 2.392 -11.987 21.342 1.00 96.75 99 ASP A CA 1
ATOM 777 C C . ASP A 1 99 ? 1.802 -11.527 22.684 1.00 96.75 99 ASP A C 1
ATOM 779 O O . ASP A 1 99 ? 0.709 -11.959 23.069 1.00 96.75 99 ASP A O 1
ATOM 783 N N . ALA A 1 100 ? 2.462 -10.590 23.375 1.00 97.50 100 ALA A N 1
ATOM 784 C CA . ALA A 1 100 ? 1.943 -9.980 24.597 1.00 97.50 100 ALA A CA 1
ATOM 785 C C . ALA A 1 100 ? 0.673 -9.146 24.337 1.00 97.50 100 ALA A C 1
ATOM 787 O O . ALA A 1 100 ? -0.312 -9.283 25.070 1.00 97.50 100 ALA A O 1
ATOM 788 N N . ALA A 1 101 ? 0.660 -8.342 23.268 1.00 97.62 101 ALA A N 1
ATOM 789 C CA . ALA A 1 101 ? -0.508 -7.586 22.814 1.00 97.62 101 ALA A CA 1
ATOM 790 C C . ALA A 1 101 ? -1.692 -8.520 22.517 1.00 97.62 101 ALA A C 1
ATOM 792 O O . ALA A 1 101 ? -2.816 -8.303 22.972 1.00 97.62 101 ALA A O 1
ATOM 793 N N . CYS A 1 102 ? -1.443 -9.616 21.807 1.00 98.12 102 CYS A N 1
ATOM 794 C CA . CYS A 1 102 ? -2.465 -10.588 21.447 1.00 98.12 102 CYS A CA 1
ATOM 795 C C . CYS A 1 102 ? -2.979 -11.410 22.634 1.00 98.12 102 CYS A C 1
ATOM 797 O O . CYS A 1 102 ? -4.187 -11.663 22.724 1.00 98.12 102 CYS A O 1
ATOM 799 N N . ALA A 1 103 ? -2.121 -11.748 23.599 1.00 97.94 103 ALA A N 1
ATOM 800 C CA . ALA A 1 103 ? -2.546 -12.333 24.868 1.00 97.94 103 ALA A CA 1
ATOM 801 C C . ALA A 1 103 ? -3.443 -11.367 25.668 1.00 97.94 103 ALA A C 1
ATOM 803 O O . ALA A 1 103 ? -4.495 -11.778 26.165 1.00 97.94 103 ALA A O 1
ATOM 804 N N . ARG A 1 104 ? -3.080 -10.076 25.736 1.00 96.69 104 ARG A N 1
ATOM 805 C CA . ARG A 1 104 ? -3.880 -9.008 26.364 1.00 96.69 104 ARG A CA 1
ATOM 806 C C . ARG A 1 104 ? -5.243 -8.851 25.683 1.00 96.69 104 ARG A C 1
ATOM 808 O O . ARG A 1 104 ? -6.267 -8.870 26.362 1.00 96.69 104 ARG A O 1
ATOM 815 N N . HIS A 1 105 ? -5.288 -8.727 24.357 1.00 97.88 105 HIS A N 1
ATOM 816 C CA . HIS A 1 105 ? -6.540 -8.491 23.624 1.00 97.88 105 HIS A CA 1
ATOM 817 C C . HIS A 1 105 ? -7.471 -9.703 23.645 1.00 97.88 105 HIS A C 1
ATOM 819 O O . HIS A 1 105 ? -8.686 -9.532 23.729 1.00 97.88 105 HIS A O 1
ATOM 825 N N . THR A 1 106 ? -6.921 -10.921 23.677 1.00 97.69 106 THR A N 1
ATOM 826 C CA . THR A 1 106 ? -7.713 -12.139 23.897 1.00 97.69 106 THR A CA 1
ATOM 827 C C . THR A 1 106 ? -8.411 -12.105 25.259 1.00 97.69 106 THR A C 1
ATOM 829 O O . THR A 1 106 ? -9.622 -12.304 25.314 1.00 97.69 106 THR A O 1
ATOM 832 N N . GLN A 1 107 ? -7.698 -11.757 26.338 1.00 97.31 107 GLN A N 1
ATOM 833 C CA . GLN A 1 107 ? -8.289 -11.633 27.681 1.00 97.31 107 GLN A CA 1
ATOM 834 C C . GLN A 1 107 ? -9.355 -10.529 27.760 1.00 97.31 107 GLN A C 1
ATOM 836 O O . GLN A 1 107 ? -10.394 -10.727 28.388 1.00 97.31 107 GLN A O 1
ATOM 841 N N . LEU A 1 108 ? -9.134 -9.382 27.105 1.00 96.50 108 LEU A N 1
ATOM 842 C CA . LEU A 1 108 ? -10.124 -8.300 27.043 1.00 96.50 108 LEU A CA 1
ATOM 843 C C . LEU A 1 108 ? -11.402 -8.740 26.311 1.00 96.50 108 LEU A C 1
ATOM 845 O O . LEU A 1 108 ? -12.498 -8.514 26.821 1.00 96.50 108 LEU A O 1
ATOM 849 N N . ALA A 1 109 ? -11.274 -9.409 25.162 1.00 97.25 109 ALA A N 1
ATOM 850 C CA . ALA A 1 109 ? -12.410 -9.934 24.403 1.00 97.25 109 ALA A CA 1
ATOM 851 C C . ALA A 1 109 ? -13.165 -11.047 25.156 1.00 97.25 109 ALA A C 1
ATOM 853 O O . ALA A 1 109 ? -14.384 -11.140 25.064 1.00 97.25 109 ALA A O 1
ATOM 854 N N . GLU A 1 110 ? -12.471 -11.878 25.939 1.00 96.69 110 GLU A N 1
ATOM 855 C CA . GLU A 1 110 ? -13.099 -12.921 26.769 1.00 96.69 110 GLU A CA 1
ATOM 856 C C . GLU A 1 110 ? -13.818 -12.349 27.998 1.00 96.69 110 GLU A C 1
ATOM 858 O O . GLU A 1 110 ? -14.833 -12.897 28.426 1.00 96.69 110 GLU A O 1
ATOM 863 N N . ALA A 1 111 ? -13.351 -11.217 28.529 1.00 97.50 111 ALA A N 1
ATOM 864 C CA . ALA A 1 111 ? -14.034 -10.476 29.588 1.00 97.50 111 ALA A CA 1
ATOM 865 C C . ALA A 1 111 ? -15.251 -9.665 29.091 1.00 97.50 111 ALA A C 1
ATOM 867 O O . ALA A 1 111 ? -16.086 -9.263 29.903 1.00 97.50 111 ALA A O 1
ATOM 868 N N . ALA A 1 112 ? -15.358 -9.416 27.782 1.00 97.00 112 ALA A N 1
ATOM 869 C CA . ALA A 1 112 ? -16.421 -8.629 27.161 1.00 97.00 112 ALA A CA 1
ATOM 870 C C . ALA A 1 112 ? -16.834 -9.216 25.789 1.00 97.00 112 ALA A C 1
ATOM 872 O O . ALA A 1 112 ? -16.575 -8.597 24.760 1.00 97.00 112 ALA A O 1
ATOM 873 N N . PRO A 1 113 ? -17.497 -10.390 25.742 1.00 95.44 113 PRO A N 1
ATOM 874 C CA . PRO A 1 113 ? -17.783 -11.100 24.487 1.00 95.44 113 PRO A CA 1
ATOM 875 C C . PRO A 1 113 ? -18.727 -10.353 23.527 1.00 95.44 113 PRO A C 1
ATOM 877 O O . PRO A 1 113 ? -18.688 -10.597 22.325 1.00 95.44 113 PRO A O 1
ATOM 880 N N . GLU A 1 114 ? -19.540 -9.426 24.043 1.00 96.25 114 GLU A N 1
ATOM 881 C CA . GLU A 1 114 ? -20.422 -8.548 23.255 1.00 96.25 114 GLU A CA 1
ATOM 882 C C . GLU A 1 114 ? -19.678 -7.338 22.641 1.00 96.25 114 GLU A C 1
ATOM 884 O O . GLU A 1 114 ? -20.239 -6.606 21.826 1.00 96.25 114 GLU A O 1
ATOM 889 N N . ASP A 1 115 ? -18.421 -7.088 23.031 1.00 97.81 115 ASP A N 1
ATOM 890 C CA . ASP A 1 115 ? -17.605 -5.982 22.520 1.00 97.81 115 ASP A CA 1
ATOM 891 C C . ASP A 1 115 ? -16.956 -6.384 21.185 1.00 97.81 115 ASP A C 1
ATOM 893 O O . ASP A 1 115 ? -15.925 -7.062 21.118 1.00 97.81 115 ASP A O 1
ATOM 897 N N . MET A 1 116 ? -17.603 -5.976 20.094 1.00 98.00 116 MET A N 1
ATOM 898 C CA . MET A 1 116 ? -17.191 -6.336 18.737 1.00 98.00 116 MET A CA 1
ATOM 899 C C . MET A 1 116 ? -15.870 -5.683 18.297 1.00 98.00 116 MET A C 1
ATOM 901 O O . MET A 1 116 ? -15.204 -6.221 17.411 1.00 98.00 116 MET A O 1
ATOM 905 N N . ASP A 1 117 ? -15.436 -4.596 18.944 1.00 98.19 117 ASP A N 1
ATOM 906 C CA . ASP A 1 117 ? -14.131 -3.982 18.680 1.00 98.19 117 ASP A CA 1
ATOM 907 C C . ASP A 1 117 ? -13.005 -4.814 19.308 1.00 98.19 117 ASP A C 1
ATOM 909 O O . ASP A 1 117 ? -11.978 -5.076 18.674 1.00 98.19 117 ASP A O 1
ATOM 913 N N . LEU A 1 118 ? -13.221 -5.320 20.527 1.00 98.25 118 LEU A N 1
ATOM 914 C CA . LEU A 1 118 ? -12.324 -6.293 21.156 1.00 98.25 118 LEU A CA 1
ATOM 915 C C . LEU A 1 118 ? -12.329 -7.637 20.405 1.00 98.25 118 LEU A C 1
ATOM 917 O O . LEU A 1 118 ? -11.268 -8.249 20.253 1.00 98.25 118 LEU A O 1
ATOM 921 N N . ARG A 1 119 ? -13.471 -8.072 19.851 1.00 98.25 119 ARG A N 1
ATOM 922 C CA . ARG A 1 119 ? -13.537 -9.233 18.940 1.00 98.25 119 ARG A CA 1
ATOM 923 C C . ARG A 1 119 ? -12.689 -9.012 17.685 1.00 98.25 119 ARG A C 1
ATOM 925 O O . ARG A 1 119 ? -11.893 -9.886 17.349 1.00 98.25 119 ARG A O 1
ATOM 932 N N . TYR A 1 120 ? -12.800 -7.855 17.030 1.00 98.50 120 TYR A N 1
ATOM 933 C CA . TYR A 1 120 ? -11.946 -7.476 15.897 1.00 98.50 120 TYR A CA 1
ATOM 934 C C . TYR A 1 120 ? -10.453 -7.539 16.266 1.00 98.50 120 TYR A C 1
ATOM 936 O O . TYR A 1 120 ? -9.682 -8.205 15.572 1.00 98.50 120 TYR A O 1
ATOM 944 N N . LEU A 1 121 ? -10.049 -6.930 17.387 1.00 98.38 121 LEU A N 1
ATOM 945 C CA . LEU A 1 121 ? -8.658 -6.947 17.856 1.00 98.38 121 LEU A CA 1
ATOM 946 C C . LEU A 1 121 ? -8.153 -8.371 18.130 1.00 98.38 121 LEU A C 1
ATOM 948 O O . LEU A 1 121 ? -7.029 -8.694 17.751 1.00 98.38 121 LEU A O 1
ATOM 952 N N . ARG A 1 122 ? -8.976 -9.246 18.723 1.00 97.94 122 ARG A N 1
ATOM 953 C CA . ARG A 1 122 ? -8.649 -10.670 18.913 1.00 97.94 122 ARG A CA 1
ATOM 954 C C . ARG A 1 122 ? -8.458 -11.400 17.579 1.00 97.94 122 ARG A C 1
ATOM 956 O O . ARG A 1 122 ? -7.515 -12.174 17.449 1.00 97.94 122 ARG A O 1
ATOM 963 N N . LEU A 1 123 ? -9.319 -11.165 16.588 1.00 98.12 123 LEU A N 1
ATOM 964 C CA . LEU A 1 123 ? -9.225 -11.820 15.275 1.00 98.12 123 LEU A CA 1
ATOM 965 C C . LEU A 1 123 ? -7.951 -11.427 14.506 1.00 98.12 123 LEU A C 1
ATOM 967 O O . LEU A 1 123 ? -7.380 -12.268 13.809 1.00 98.12 123 LEU A O 1
ATOM 971 N N . ARG A 1 124 ? -7.427 -10.205 14.701 1.00 97.06 124 ARG A N 1
ATOM 972 C CA . ARG A 1 124 ? -6.127 -9.776 14.137 1.00 97.06 124 ARG A CA 1
ATOM 973 C C . ARG A 1 124 ? -4.936 -10.643 14.567 1.00 97.06 124 ARG A C 1
ATOM 975 O O . ARG A 1 124 ? -3.936 -10.660 13.860 1.00 97.06 124 ARG A O 1
ATOM 982 N N . CYS A 1 125 ? -5.051 -11.370 15.677 1.00 96.50 125 CYS A N 1
ATOM 983 C CA . CYS A 1 125 ? -4.011 -12.254 16.214 1.00 96.50 125 CYS A CA 1
ATOM 984 C C . CYS A 1 125 ? -3.980 -13.656 15.580 1.00 96.50 125 CYS A C 1
ATOM 986 O O . CYS A 1 125 ? -3.186 -14.505 15.981 1.00 96.50 125 CYS A O 1
ATOM 988 N N . MET A 1 126 ? -4.870 -13.940 14.627 1.00 95.25 126 MET A N 1
ATOM 989 C CA . MET A 1 126 ? -4.840 -15.189 13.866 1.00 95.25 126 MET A CA 1
ATOM 990 C C . MET A 1 126 ? -3.685 -15.172 12.856 1.00 95.25 126 MET A C 1
ATOM 992 O O . MET A 1 126 ? -3.539 -14.227 12.088 1.00 95.25 126 MET A O 1
ATOM 996 N N . THR A 1 127 ? -2.874 -16.231 12.849 1.00 90.62 127 THR A N 1
ATOM 997 C CA . THR A 1 127 ? -1.671 -16.337 12.005 1.00 90.62 127 THR A CA 1
ATOM 998 C C . THR A 1 127 ? -1.932 -16.925 10.616 1.00 90.62 127 THR A C 1
ATOM 1000 O O . THR A 1 127 ? -1.142 -16.691 9.702 1.00 90.62 127 THR A O 1
ATOM 1003 N N . ASP A 1 128 ? -3.032 -17.662 10.431 1.00 91.06 128 ASP A N 1
ATOM 1004 C CA . ASP A 1 128 ? -3.490 -18.101 9.110 1.00 91.06 128 ASP A CA 1
ATOM 1005 C C . ASP A 1 128 ? -4.388 -17.029 8.477 1.00 91.06 128 ASP A C 1
ATOM 1007 O O . ASP A 1 128 ? -5.460 -16.711 8.997 1.00 91.06 128 ASP A O 1
ATOM 1011 N N . ALA A 1 129 ? -3.949 -16.478 7.344 1.00 88.00 129 ALA A N 1
ATOM 1012 C CA . ALA A 1 129 ? -4.636 -15.381 6.669 1.00 88.00 129 ALA A CA 1
ATOM 1013 C C . ALA A 1 129 ? -5.974 -15.788 6.017 1.00 88.00 129 ALA A C 1
ATOM 1015 O O . ALA A 1 129 ? -6.844 -14.933 5.863 1.00 88.00 129 ALA A O 1
ATOM 1016 N N . SER A 1 130 ? -6.173 -17.060 5.642 1.00 90.69 130 SER A N 1
ATOM 1017 C CA . SER A 1 130 ? -7.458 -17.515 5.084 1.00 90.69 130 SER A CA 1
ATOM 1018 C C . SER A 1 130 ? -8.491 -17.638 6.194 1.00 90.69 130 SER A C 1
ATOM 1020 O O . SER A 1 130 ? -9.547 -17.013 6.127 1.00 90.69 130 SER A O 1
ATOM 1022 N N . ALA A 1 131 ? -8.139 -18.343 7.273 1.00 95.31 131 ALA A N 1
ATOM 1023 C CA . ALA A 1 131 ? -9.001 -18.491 8.440 1.00 95.31 131 ALA A CA 1
ATOM 1024 C C . ALA A 1 131 ? -9.292 -17.139 9.116 1.00 95.31 131 ALA A C 1
ATOM 1026 O O . ALA A 1 131 ? -10.403 -16.923 9.595 1.00 95.31 131 ALA A O 1
ATOM 1027 N N . GLN A 1 132 ? -8.327 -16.210 9.132 1.00 95.50 132 GLN A N 1
ATOM 1028 C CA . GLN A 1 132 ? -8.535 -14.840 9.610 1.00 95.50 132 GLN A CA 1
ATOM 1029 C C . GLN A 1 132 ? -9.560 -14.085 8.752 1.00 95.50 132 GLN A C 1
ATOM 1031 O O . GLN A 1 132 ? -10.483 -13.480 9.296 1.00 95.50 132 GLN A O 1
ATOM 1036 N N . ASN A 1 133 ? -9.424 -14.137 7.424 1.00 96.56 133 ASN A N 1
ATOM 1037 C CA . ASN A 1 133 ? -10.358 -13.497 6.498 1.00 96.56 133 ASN A CA 1
ATOM 1038 C C . ASN A 1 133 ? -11.776 -14.083 6.626 1.00 96.56 133 ASN A C 1
ATOM 1040 O O . ASN A 1 133 ? -12.740 -13.329 6.737 1.00 96.56 133 ASN A O 1
ATOM 1044 N N . GLU A 1 134 ? -11.910 -15.410 6.695 1.00 97.75 134 GLU A N 1
ATOM 1045 C CA . GLU A 1 134 ? -13.186 -16.100 6.938 1.00 97.75 134 GLU A CA 1
ATOM 1046 C C . GLU A 1 134 ? -13.814 -15.698 8.285 1.00 97.75 134 GLU A C 1
ATOM 1048 O O . GLU A 1 134 ? -15.011 -15.414 8.356 1.00 97.75 134 GLU A O 1
ATOM 1053 N N . ALA A 1 135 ? -13.011 -15.597 9.349 1.00 98.31 135 ALA A N 1
ATOM 1054 C CA . ALA A 1 135 ? -13.489 -15.196 10.670 1.00 98.31 135 ALA A CA 1
ATOM 1055 C C . ALA A 1 135 ? -13.898 -13.713 10.746 1.00 98.31 135 ALA A C 1
ATOM 1057 O O . ALA A 1 135 ? -14.839 -13.384 11.470 1.00 98.31 135 ALA A O 1
ATOM 1058 N N . PHE A 1 136 ? -13.246 -12.819 9.992 1.00 98.56 136 PHE A N 1
ATOM 1059 C CA . PHE A 1 136 ? -13.677 -11.423 9.864 1.00 98.56 136 PHE A CA 1
ATOM 1060 C C . PHE A 1 136 ? -14.992 -11.282 9.097 1.00 98.56 136 PHE A C 1
ATOM 1062 O O . PHE A 1 136 ? -15.830 -10.478 9.503 1.00 98.56 136 PHE A O 1
ATOM 1069 N N . LEU A 1 137 ? -15.198 -12.070 8.037 1.00 98.56 137 LEU A N 1
ATOM 1070 C CA . LEU A 1 137 ? -16.463 -12.101 7.299 1.00 98.56 137 LEU A CA 1
ATOM 1071 C C . LEU A 1 137 ? -17.609 -12.569 8.205 1.00 98.56 137 LEU A C 1
ATOM 1073 O O . LEU A 1 137 ? -18.580 -11.838 8.378 1.00 98.56 137 LEU A O 1
ATOM 1077 N N . ALA A 1 138 ? -17.446 -13.708 8.886 1.00 98.56 138 ALA A N 1
ATOM 1078 C CA . ALA A 1 138 ? -18.452 -14.223 9.818 1.00 98.56 138 ALA A CA 1
ATOM 1079 C C . ALA A 1 138 ? -18.753 -13.249 10.977 1.00 98.56 138 ALA A C 1
ATOM 1081 O O . ALA A 1 138 ? -19.908 -13.052 11.348 1.00 98.56 138 ALA A O 1
ATOM 1082 N N . ALA A 1 139 ? -17.730 -12.589 11.532 1.00 98.38 139 ALA A N 1
ATOM 1083 C CA . ALA A 1 139 ? -17.931 -11.582 12.573 1.00 98.38 139 ALA A CA 1
ATOM 1084 C C . ALA A 1 139 ? -18.634 -10.313 12.050 1.00 98.38 139 ALA A C 1
ATOM 1086 O O . ALA A 1 139 ? -19.406 -9.707 12.792 1.00 98.38 139 ALA A O 1
ATOM 1087 N N . HIS A 1 140 ? -18.412 -9.916 10.792 1.00 98.62 140 HIS A N 1
ATOM 1088 C CA . HIS A 1 140 ? -19.167 -8.832 10.163 1.00 98.62 140 HIS A CA 1
ATOM 1089 C C . HIS A 1 140 ? -20.626 -9.228 9.889 1.00 98.62 140 HIS A C 1
ATOM 1091 O O . HIS A 1 140 ? -21.507 -8.418 10.151 1.00 98.62 140 HIS A O 1
ATOM 1097 N N . ASP A 1 141 ? -20.909 -10.463 9.463 1.00 98.25 141 ASP A N 1
ATOM 1098 C CA . ASP A 1 141 ? -22.287 -10.958 9.292 1.00 98.25 141 ASP A CA 1
ATOM 1099 C C . ASP A 1 141 ? -23.080 -10.946 10.616 1.00 98.25 141 ASP A C 1
ATOM 1101 O O . ASP A 1 141 ? -24.274 -10.639 10.633 1.00 98.25 141 ASP A O 1
ATOM 1105 N N . GLU A 1 142 ? -22.418 -11.232 11.743 1.00 98.06 142 GLU A N 1
ATOM 1106 C CA . GLU A 1 142 ? -23.000 -11.112 13.089 1.00 98.06 142 GLU A CA 1
ATOM 1107 C C . GLU A 1 142 ? -23.182 -9.650 13.546 1.00 98.06 142 GLU A C 1
ATOM 1109 O O . GLU A 1 142 ? -24.129 -9.343 14.274 1.00 98.06 142 GLU A O 1
ATOM 1114 N N . ALA A 1 143 ? -22.294 -8.741 13.130 1.00 98.00 143 ALA A N 1
ATOM 1115 C CA . ALA A 1 143 ? -22.251 -7.350 13.587 1.00 98.00 143 ALA A CA 1
ATOM 1116 C C . ALA A 1 143 ? -22.024 -6.333 12.442 1.00 98.00 143 ALA A C 1
ATOM 1118 O O . ALA A 1 143 ? -21.063 -5.556 12.486 1.00 98.00 143 ALA A O 1
ATOM 1119 N N . PRO A 1 144 ? -22.925 -6.240 11.441 1.00 97.81 144 PRO A N 1
ATOM 1120 C CA . PRO A 1 144 ? -22.672 -5.480 10.209 1.00 97.81 144 PRO A CA 1
ATOM 1121 C C . PRO A 1 144 ? -22.625 -3.959 10.415 1.00 97.81 144 PRO A C 1
ATOM 1123 O O . PRO A 1 144 ? -22.133 -3.219 9.567 1.00 97.81 144 PRO A O 1
ATOM 1126 N N . GLY A 1 145 ? -23.109 -3.468 11.560 1.00 97.44 145 GLY A N 1
ATOM 1127 C CA . GLY A 1 145 ? -22.969 -2.068 11.963 1.00 97.44 145 GLY A CA 1
ATOM 1128 C C . GLY A 1 145 ? -21.591 -1.698 12.529 1.00 97.44 145 GLY A C 1
ATOM 1129 O O . GLY A 1 145 ? -21.325 -0.513 12.695 1.00 97.44 145 GLY A O 1
ATOM 1130 N N . ASN A 1 146 ? -20.719 -2.664 12.842 1.00 98.50 146 ASN A N 1
ATOM 1131 C CA . ASN A 1 146 ? -19.414 -2.388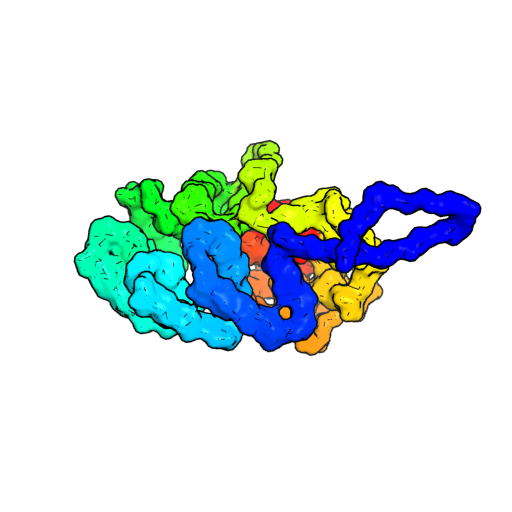 13.442 1.00 98.50 146 ASN A CA 1
ATOM 1132 C C . ASN A 1 146 ? -18.387 -1.941 12.375 1.00 98.50 146 ASN A C 1
ATOM 1134 O O . ASN A 1 146 ? -18.149 -2.681 11.412 1.00 98.50 146 ASN A O 1
ATOM 1138 N N . PRO A 1 147 ? -17.740 -0.769 12.516 1.00 97.94 147 PRO A N 1
ATOM 1139 C CA . PRO A 1 147 ? -16.873 -0.232 11.469 1.00 97.94 147 PRO A CA 1
ATOM 1140 C C . PRO A 1 147 ? -15.508 -0.924 11.371 1.00 97.94 147 PRO A C 1
ATOM 1142 O O . PRO A 1 147 ? -14.965 -1.019 10.271 1.00 97.94 147 PRO A O 1
ATOM 1145 N N . TRP A 1 148 ? -14.962 -1.461 12.465 1.00 98.25 148 TRP A N 1
ATOM 1146 C CA . TRP A 1 148 ? -13.686 -2.184 12.437 1.00 98.25 148 TRP A CA 1
ATOM 1147 C C . TRP A 1 148 ? -13.817 -3.560 11.775 1.00 98.25 148 TRP A C 1
ATOM 1149 O O . TRP A 1 148 ? -12.988 -3.933 10.944 1.00 98.25 148 TRP A O 1
ATOM 1159 N N . LEU A 1 149 ? -14.906 -4.279 12.056 1.00 98.62 149 LEU A N 1
ATOM 1160 C CA . LEU A 1 149 ? -15.267 -5.507 11.347 1.00 98.62 149 LEU A CA 1
ATOM 1161 C C . LEU A 1 149 ? -15.635 -5.225 9.884 1.00 98.62 149 LEU A C 1
ATOM 1163 O O . LEU A 1 149 ? -15.234 -5.991 9.015 1.00 98.62 149 LEU A O 1
ATOM 1167 N N . SER A 1 150 ? -16.292 -4.097 9.584 1.00 98.62 150 SER A N 1
ATOM 1168 C CA . SER A 1 150 ? -16.525 -3.655 8.195 1.00 98.62 150 SER A CA 1
ATOM 1169 C C . SER A 1 150 ? -15.213 -3.410 7.440 1.00 98.62 150 SER A C 1
ATOM 1171 O O . SER A 1 150 ? -15.061 -3.868 6.309 1.00 98.62 150 SER A O 1
ATOM 1173 N N . MET A 1 151 ? -14.224 -2.759 8.066 1.00 98.31 151 MET A N 1
ATOM 1174 C CA . MET A 1 151 ? -12.889 -2.599 7.476 1.00 98.31 151 MET A CA 1
ATOM 1175 C C . MET A 1 151 ? -12.251 -3.961 7.181 1.00 98.31 151 MET A C 1
ATOM 1177 O O . MET A 1 151 ? -11.721 -4.173 6.093 1.00 98.31 151 MET A O 1
ATOM 1181 N N . ALA A 1 152 ? -12.293 -4.880 8.147 1.00 98.25 152 ALA A N 1
ATOM 1182 C CA . ALA A 1 152 ? -11.623 -6.169 8.044 1.00 98.25 152 ALA A CA 1
ATOM 1183 C C . ALA A 1 152 ? -12.286 -7.105 7.014 1.00 98.25 152 ALA A C 1
ATOM 1185 O O . ALA A 1 152 ? -11.587 -7.700 6.196 1.00 98.25 152 ALA A O 1
ATOM 1186 N N . ALA A 1 153 ? -13.620 -7.165 6.979 1.00 98.62 153 ALA A N 1
ATOM 1187 C CA . ALA A 1 153 ? -14.384 -7.879 5.956 1.00 98.62 153 ALA A CA 1
ATOM 1188 C C . ALA A 1 153 ? -14.176 -7.270 4.556 1.00 98.62 153 ALA A C 1
ATOM 1190 O O . ALA A 1 153 ? -13.924 -7.996 3.594 1.00 98.62 153 ALA A O 1
ATOM 1191 N N . GLY A 1 154 ? -14.186 -5.936 4.442 1.00 98.38 154 GLY A N 1
ATOM 1192 C CA . GLY A 1 154 ? -13.857 -5.236 3.199 1.00 98.38 154 GLY A CA 1
ATOM 1193 C C . GLY A 1 154 ? -12.442 -5.552 2.707 1.00 98.38 154 GLY A C 1
ATOM 1194 O O . GLY A 1 154 ? -12.245 -5.830 1.526 1.00 98.38 154 GLY A O 1
ATOM 1195 N N . ALA A 1 155 ? -11.460 -5.598 3.611 1.00 97.69 155 ALA A N 1
ATOM 1196 C CA . ALA A 1 155 ? -10.092 -5.992 3.291 1.00 97.69 155 ALA A CA 1
ATOM 1197 C C . ALA A 1 155 ? -9.987 -7.471 2.870 1.00 97.69 155 ALA A C 1
ATOM 1199 O O . ALA A 1 155 ? -9.280 -7.767 1.909 1.00 97.69 155 ALA A O 1
ATOM 1200 N N . ALA A 1 156 ? -10.705 -8.389 3.523 1.00 97.69 156 ALA A N 1
ATOM 1201 C CA . ALA A 1 156 ? -10.750 -9.807 3.158 1.00 97.69 156 ALA A CA 1
ATOM 1202 C C . ALA A 1 156 ? -11.291 -10.025 1.730 1.00 97.69 156 ALA A C 1
ATOM 1204 O O . ALA A 1 156 ? -10.679 -10.735 0.930 1.00 97.69 156 ALA A O 1
ATOM 1205 N N . LEU A 1 157 ? -12.390 -9.349 1.376 1.00 98.31 157 LEU A N 1
ATOM 1206 C CA . LEU A 1 157 ? -12.972 -9.358 0.026 1.00 98.31 157 LEU A CA 1
ATOM 1207 C C . LEU A 1 157 ? -12.021 -8.730 -1.007 1.00 98.31 157 LEU A C 1
ATOM 1209 O O . LEU A 1 157 ? -11.783 -9.290 -2.079 1.00 98.31 157 LEU A O 1
ATOM 1213 N N . ALA A 1 158 ? -11.400 -7.601 -0.663 1.00 97.94 158 ALA A N 1
ATOM 1214 C CA . ALA A 1 158 ? -10.408 -6.947 -1.511 1.00 97.94 158 ALA A CA 1
ATOM 1215 C C . ALA A 1 158 ? -9.177 -7.835 -1.770 1.00 97.94 158 ALA A C 1
ATOM 1217 O O . ALA A 1 158 ? -8.622 -7.814 -2.869 1.00 97.94 158 ALA A O 1
ATOM 1218 N N . GLN A 1 159 ? -8.763 -8.639 -0.785 1.00 96.31 159 GLN A N 1
ATOM 1219 C CA . GLN A 1 159 ? -7.633 -9.556 -0.921 1.00 96.31 159 GLN A CA 1
ATOM 1220 C C . GLN A 1 159 ? -7.925 -10.760 -1.826 1.00 96.31 159 GLN A C 1
ATOM 1222 O O . GLN A 1 159 ? -7.005 -11.279 -2.462 1.00 96.31 159 GLN A O 1
ATOM 1227 N N . THR A 1 160 ? -9.169 -11.237 -1.898 1.00 95.06 160 THR A N 1
ATOM 1228 C CA . THR A 1 160 ? -9.536 -12.325 -2.820 1.00 95.06 160 THR A CA 1
ATOM 1229 C C . THR A 1 160 ? -9.775 -11.800 -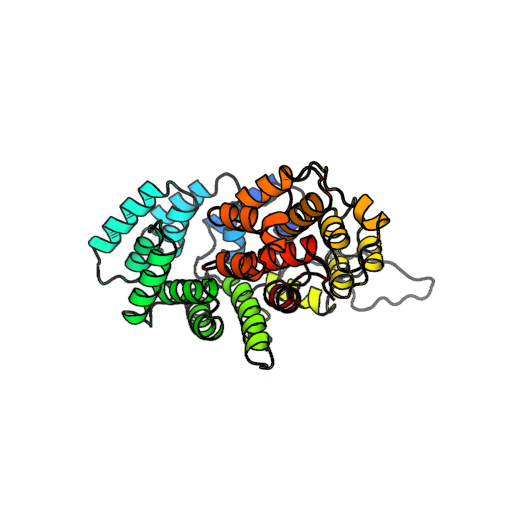4.235 1.00 95.06 160 THR A C 1
ATOM 1231 O O . THR A 1 160 ? -9.361 -12.444 -5.200 1.00 95.06 160 THR A O 1
ATOM 1234 N N . GLY A 1 161 ? -10.316 -10.587 -4.372 1.00 95.19 161 GLY A N 1
ATOM 1235 C CA . GLY A 1 161 ? -10.654 -9.946 -5.650 1.00 95.19 161 GLY A CA 1
ATOM 1236 C C . GLY A 1 161 ? -12.134 -9.574 -5.785 1.00 95.19 161 GLY A C 1
ATOM 1237 O O . GLY A 1 161 ? -12.543 -9.089 -6.837 1.00 95.19 161 GLY A O 1
ATOM 1238 N N . ALA A 1 162 ? -12.927 -9.770 -4.728 1.00 96.88 162 ALA A N 1
ATOM 1239 C CA . ALA A 1 162 ? -14.327 -9.366 -4.615 1.00 96.88 162 ALA A CA 1
ATOM 1240 C C . ALA A 1 162 ? -14.444 -7.842 -4.400 1.00 96.88 162 ALA A C 1
ATOM 1242 O O . ALA A 1 162 ? -14.907 -7.353 -3.369 1.00 96.88 162 ALA A O 1
ATOM 1243 N N . TYR A 1 163 ? -13.937 -7.067 -5.364 1.00 97.50 163 TYR A N 1
ATOM 1244 C CA . TYR A 1 163 ? -13.809 -5.611 -5.259 1.00 97.50 163 TYR A CA 1
ATOM 1245 C C . TYR A 1 163 ? -15.165 -4.906 -5.146 1.00 97.50 163 TYR A C 1
ATOM 1247 O O . TYR A 1 163 ? -15.271 -3.914 -4.425 1.00 97.50 163 TYR A O 1
ATOM 1255 N N . HIS A 1 164 ? -16.199 -5.438 -5.803 1.00 97.38 164 HIS A N 1
ATOM 1256 C CA . HIS A 1 164 ? -17.551 -4.893 -5.753 1.00 97.38 164 HIS A CA 1
ATOM 1257 C C . HIS A 1 164 ? -18.150 -4.990 -4.341 1.00 97.38 164 HIS A C 1
ATOM 1259 O O . HIS A 1 164 ? -18.627 -3.992 -3.799 1.00 97.38 164 HIS A O 1
ATOM 1265 N N . GLU A 1 165 ? -18.063 -6.164 -3.709 1.00 98.06 165 GLU A N 1
ATOM 1266 C CA . GLU A 1 165 ? -18.526 -6.387 -2.335 1.00 98.06 165 GLU A CA 1
ATOM 1267 C C . GLU A 1 165 ? -17.653 -5.681 -1.280 1.00 98.06 165 GLU A C 1
ATOM 1269 O O . GLU A 1 165 ? -18.167 -5.235 -0.256 1.00 98.06 165 GLU A O 1
ATOM 1274 N N . ALA A 1 166 ? -16.347 -5.524 -1.526 1.00 98.38 166 ALA A N 1
ATOM 1275 C CA . ALA A 1 166 ? -15.423 -4.848 -0.610 1.00 98.38 166 ALA A CA 1
ATOM 1276 C C . ALA A 1 166 ? -15.712 -3.343 -0.443 1.00 98.38 166 ALA A C 1
ATOM 1278 O O . ALA A 1 166 ? -15.622 -2.796 0.661 1.00 98.38 166 ALA A O 1
ATOM 1279 N N . LEU A 1 167 ? -16.046 -2.662 -1.545 1.00 98.00 167 LEU A N 1
ATOM 1280 C CA . LEU A 1 167 ? -16.218 -1.208 -1.613 1.00 98.00 167 LEU A CA 1
ATOM 1281 C C . LEU A 1 167 ? -17.200 -0.603 -0.589 1.00 98.00 167 LEU A C 1
ATOM 1283 O O . LEU A 1 167 ? -16.807 0.361 0.078 1.00 98.00 167 LEU A O 1
ATOM 1287 N N . PRO A 1 168 ? -18.444 -1.099 -0.415 1.00 97.88 168 PRO A N 1
ATOM 1288 C CA . PRO A 1 168 ? -19.361 -0.547 0.583 1.00 97.88 168 PRO A CA 1
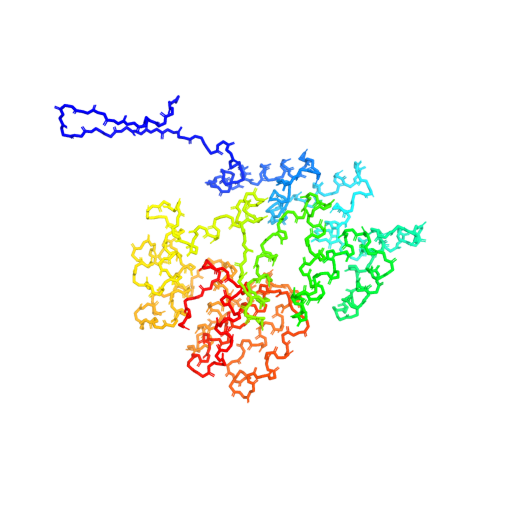ATOM 1289 C C . PRO A 1 168 ? -18.835 -0.684 2.019 1.00 97.88 168 PRO A C 1
ATOM 1291 O O . PRO A 1 168 ? -19.032 0.235 2.814 1.00 97.88 168 PRO A O 1
ATOM 1294 N N . LEU A 1 169 ? -18.127 -1.771 2.343 1.00 98.44 169 LEU A N 1
ATOM 1295 C CA . LEU A 1 169 ? -17.641 -2.041 3.702 1.00 98.44 169 LEU A CA 1
ATOM 1296 C C . LEU A 1 169 ? -16.442 -1.156 4.075 1.00 98.44 169 LEU A C 1
ATOM 1298 O O . LEU A 1 169 ? -16.416 -0.563 5.156 1.00 98.44 169 LEU A O 1
ATOM 1302 N N . LEU A 1 170 ? -15.489 -0.984 3.149 1.00 97.69 170 LEU A N 1
ATOM 1303 C CA . LEU A 1 170 ? -14.373 -0.044 3.318 1.00 97.69 170 LEU A CA 1
ATOM 1304 C C . LEU A 1 170 ? -14.873 1.404 3.429 1.00 97.69 170 LEU A C 1
ATOM 1306 O O . LEU A 1 170 ? -14.409 2.156 4.288 1.00 97.69 170 LEU A O 1
ATOM 1310 N N . LYS A 1 171 ? -15.871 1.782 2.616 1.00 96.75 171 LYS A N 1
ATOM 1311 C CA . LYS A 1 171 ? -16.512 3.101 2.698 1.00 96.75 171 LYS A CA 1
ATOM 1312 C C . LYS A 1 171 ? -17.217 3.306 4.040 1.00 96.75 171 LYS A C 1
ATOM 1314 O O . LYS A 1 171 ? -17.035 4.360 4.645 1.00 96.75 171 LYS A O 1
ATOM 1319 N N . GLN A 1 172 ? -17.965 2.314 4.534 1.00 97.50 172 GLN A N 1
ATOM 1320 C CA . GLN A 1 172 ? -18.600 2.365 5.856 1.00 97.50 172 GLN A CA 1
ATOM 1321 C C . GLN A 1 172 ? -17.562 2.637 6.950 1.00 97.50 172 GLN A C 1
ATOM 1323 O O . GLN A 1 172 ? -17.696 3.629 7.669 1.00 97.50 172 GLN A O 1
ATOM 1328 N N . ALA A 1 173 ? -16.499 1.830 7.016 1.00 97.44 173 ALA A N 1
ATOM 1329 C CA . ALA A 1 173 ? -15.423 1.987 7.993 1.00 97.44 173 ALA A CA 1
ATOM 1330 C C . ALA A 1 173 ? -14.794 3.390 7.956 1.00 97.44 173 ALA A C 1
ATOM 1332 O O . ALA A 1 173 ? -14.766 4.085 8.972 1.00 97.44 173 ALA A O 1
ATOM 1333 N N . ARG A 1 174 ? -14.382 3.850 6.767 1.00 94.88 174 ARG A N 1
ATOM 1334 C CA . ARG A 1 174 ? -13.787 5.179 6.545 1.00 94.88 174 ARG A CA 1
ATOM 1335 C C . ARG A 1 174 ? -14.713 6.335 6.942 1.00 94.88 174 ARG A C 1
ATOM 1337 O O . ARG A 1 174 ? -14.233 7.390 7.339 1.00 94.88 174 ARG A O 1
ATOM 1344 N N . THR A 1 175 ? -16.032 6.171 6.821 1.00 94.06 175 THR A N 1
ATOM 1345 C CA . THR A 1 175 ? -17.009 7.203 7.232 1.00 94.06 175 THR A CA 1
ATOM 1346 C C . THR A 1 175 ? -17.355 7.195 8.722 1.00 94.06 175 THR A C 1
ATOM 1348 O O . THR A 1 175 ? -17.974 8.148 9.188 1.00 94.06 175 THR A O 1
ATOM 1351 N N . GLN A 1 176 ? -16.983 6.146 9.461 1.00 95.75 176 GLN A N 1
ATOM 1352 C CA . GLN A 1 176 ? -17.323 5.971 10.879 1.00 95.75 176 GLN A CA 1
ATOM 1353 C C . GLN A 1 176 ? -16.105 6.032 11.814 1.00 95.75 176 GLN A C 1
ATOM 1355 O O . GLN A 1 176 ? -16.283 6.291 12.999 1.00 95.75 176 GLN A O 1
ATOM 1360 N N . ILE A 1 177 ? -14.887 5.829 11.301 1.00 94.81 177 ILE A N 1
ATOM 1361 C CA . ILE A 1 177 ? -13.630 5.951 12.051 1.00 94.81 177 ILE A CA 1
ATOM 1362 C C . ILE A 1 177 ? -12.756 7.016 11.362 1.00 94.81 177 ILE A C 1
ATOM 1364 O O . ILE A 1 177 ? -12.176 6.725 10.311 1.00 94.81 177 ILE A O 1
ATOM 1368 N N . PRO A 1 178 ? -12.608 8.232 11.926 1.00 90.31 178 PRO A N 1
ATOM 1369 C CA . PRO A 1 178 ? -11.808 9.301 11.317 1.00 90.31 178 PRO A CA 1
ATOM 1370 C C . PRO A 1 178 ? -10.340 8.927 11.074 1.00 90.31 178 PRO A C 1
ATOM 1372 O O . PRO A 1 178 ? -9.746 9.376 10.098 1.00 90.31 178 PRO A O 1
ATOM 1375 N N . PHE A 1 179 ? -9.772 8.050 11.907 1.00 90.94 179 PHE A N 1
ATOM 1376 C CA . PHE A 1 179 ? -8.408 7.530 11.760 1.00 90.94 179 PHE A CA 1
ATOM 1377 C C . PHE A 1 179 ? -8.194 6.655 10.501 1.00 90.94 179 PHE A C 1
ATOM 1379 O O . PHE A 1 179 ? -7.059 6.335 10.162 1.00 90.94 179 PHE A O 1
ATOM 1386 N N . LEU A 1 180 ? -9.256 6.259 9.787 1.00 92.19 180 LEU A N 1
ATOM 1387 C CA . LEU A 1 180 ? -9.184 5.416 8.583 1.00 92.19 180 LEU A CA 1
ATOM 1388 C C . LEU A 1 180 ? -9.340 6.201 7.267 1.00 92.19 180 LEU A C 1
ATOM 1390 O O . LEU A 1 180 ? -9.686 5.628 6.233 1.00 92.19 180 LEU A O 1
ATOM 1394 N N . THR A 1 181 ? -9.078 7.511 7.271 1.00 88.94 181 THR A N 1
ATOM 1395 C CA . THR A 1 181 ? -9.108 8.367 6.067 1.00 88.94 181 THR A CA 1
ATOM 1396 C C . THR A 1 181 ? -8.214 7.862 4.937 1.00 88.94 181 THR A C 1
ATOM 1398 O O . THR A 1 181 ? -8.620 7.933 3.777 1.00 88.94 181 THR A O 1
ATOM 1401 N N . ASN A 1 182 ? -7.059 7.276 5.258 1.00 86.44 182 ASN A N 1
ATOM 1402 C CA . ASN A 1 182 ? -6.122 6.711 4.285 1.00 86.44 182 ASN A CA 1
ATOM 1403 C C . ASN A 1 182 ? -6.676 5.507 3.491 1.00 86.44 182 ASN A C 1
ATOM 1405 O O . ASN A 1 182 ? -6.181 5.239 2.398 1.00 86.44 182 ASN A O 1
ATOM 1409 N N . LEU A 1 183 ? -7.758 4.848 3.939 1.00 92.75 183 LEU A N 1
ATOM 1410 C CA . LEU A 1 183 ? -8.471 3.831 3.142 1.00 92.75 183 LEU A CA 1
ATOM 1411 C C . LEU A 1 183 ? -9.045 4.384 1.827 1.00 92.75 183 LEU A C 1
ATOM 1413 O O . LEU A 1 183 ? -9.481 3.615 0.973 1.00 92.75 183 LEU A O 1
ATOM 1417 N N . VAL A 1 184 ? -9.062 5.708 1.645 1.00 94.06 184 VAL A N 1
ATOM 1418 C CA . VAL A 1 184 ? -9.487 6.347 0.398 1.00 94.06 184 VAL A CA 1
ATOM 1419 C C . VAL A 1 184 ? -8.588 5.976 -0.796 1.00 94.06 184 VAL A C 1
ATOM 1421 O O . VAL A 1 184 ? -9.092 5.880 -1.915 1.00 94.06 184 VAL A O 1
ATOM 1424 N N . ASP A 1 185 ? -7.299 5.692 -0.562 1.00 92.94 185 ASP A N 1
ATOM 1425 C CA . ASP A 1 185 ? -6.372 5.174 -1.581 1.00 92.94 185 ASP A CA 1
ATOM 1426 C C . ASP A 1 185 ? -6.847 3.803 -2.089 1.00 92.94 185 ASP A C 1
ATOM 1428 O O . ASP A 1 185 ? -6.997 3.600 -3.295 1.00 92.94 185 ASP A O 1
ATOM 1432 N N . ASP A 1 186 ? -7.149 2.873 -1.176 1.00 94.94 186 ASP A N 1
ATOM 1433 C CA . ASP A 1 186 ? -7.669 1.548 -1.528 1.00 94.94 186 ASP A CA 1
ATOM 1434 C C . ASP A 1 186 ? -9.073 1.633 -2.145 1.00 94.94 186 ASP A C 1
ATOM 1436 O O . ASP A 1 186 ? -9.326 0.985 -3.159 1.00 94.94 186 ASP A O 1
ATOM 1440 N N . GLU A 1 187 ? -9.973 2.482 -1.632 1.00 97.12 187 GLU A N 1
ATOM 1441 C CA . GLU A 1 187 ? -11.295 2.701 -2.239 1.00 97.12 187 GLU A CA 1
ATOM 1442 C C . GLU A 1 187 ? -11.168 3.170 -3.702 1.00 97.12 187 GLU A C 1
ATOM 1444 O O . GLU A 1 187 ? -11.918 2.716 -4.571 1.00 97.12 187 GLU A O 1
ATOM 1449 N N . ALA A 1 188 ? -10.184 4.019 -4.011 1.00 97.56 188 ALA A N 1
ATOM 1450 C CA . ALA A 1 188 ? -9.899 4.447 -5.376 1.00 97.56 188 ALA A CA 1
ATOM 1451 C C . ALA A 1 188 ? -9.345 3.306 -6.256 1.00 97.56 188 ALA A C 1
ATOM 1453 O O . ALA A 1 188 ? -9.831 3.128 -7.378 1.00 97.56 188 ALA A O 1
ATOM 1454 N N . ARG A 1 189 ? -8.398 2.492 -5.757 1.00 97.69 189 ARG A N 1
ATOM 1455 C CA . ARG A 1 189 ? -7.888 1.282 -6.449 1.00 97.69 189 ARG A CA 1
ATOM 1456 C C . ARG A 1 189 ? -9.011 0.293 -6.758 1.00 97.69 189 ARG A C 1
ATOM 1458 O O . ARG A 1 189 ? -9.122 -0.192 -7.883 1.00 97.69 189 ARG A O 1
ATOM 1465 N N . LEU A 1 190 ? -9.874 0.018 -5.780 1.00 98.19 190 LEU A N 1
ATOM 1466 C CA . LEU A 1 190 ? -10.957 -0.950 -5.934 1.00 98.19 190 LEU A CA 1
ATOM 1467 C C . LEU A 1 190 ? -12.026 -0.458 -6.912 1.00 98.19 190 LEU A C 1
ATOM 1469 O O . LEU A 1 190 ? -12.453 -1.232 -7.762 1.00 98.19 190 LEU A O 1
ATOM 1473 N N . ARG A 1 191 ? -12.392 0.832 -6.889 1.00 97.94 191 ARG A N 1
ATOM 1474 C CA . ARG A 1 191 ? -13.292 1.425 -7.900 1.00 97.94 191 ARG A CA 1
ATOM 1475 C C . ARG A 1 191 ? -12.732 1.300 -9.321 1.00 97.94 191 ARG A C 1
ATOM 1477 O O . ARG A 1 191 ? -13.499 1.060 -10.251 1.00 97.94 191 ARG A O 1
ATOM 1484 N N . ARG A 1 192 ? -11.413 1.445 -9.504 1.00 97.88 192 ARG A N 1
ATOM 1485 C CA . ARG A 1 192 ? -10.736 1.257 -10.803 1.00 97.88 192 ARG A CA 1
ATOM 1486 C C . ARG A 1 192 ? -10.794 -0.205 -11.262 1.00 97.88 192 ARG A C 1
ATOM 1488 O O . ARG A 1 192 ? -11.102 -0.461 -12.424 1.00 97.88 192 ARG A O 1
ATOM 1495 N N . ALA A 1 193 ? -10.531 -1.156 -10.364 1.00 97.81 193 ALA A N 1
ATOM 1496 C CA . ALA A 1 193 ? -10.520 -2.588 -10.677 1.00 97.81 193 ALA A CA 1
ATOM 1497 C C . ALA A 1 193 ? -11.930 -3.182 -10.886 1.00 97.81 193 ALA A C 1
ATOM 1499 O O . ALA A 1 193 ? -12.130 -3.995 -11.792 1.00 97.81 193 ALA A O 1
ATOM 1500 N N . ASP A 1 194 ? -12.925 -2.730 -10.118 1.00 97.44 194 ASP A N 1
ATOM 1501 C CA . ASP A 1 194 ? -14.338 -3.071 -10.324 1.00 97.44 194 ASP A CA 1
ATOM 1502 C C . ASP A 1 194 ? -14.858 -2.488 -11.649 1.00 97.44 194 ASP A C 1
ATOM 1504 O O . ASP A 1 194 ? -15.459 -3.200 -12.453 1.00 97.44 194 ASP A O 1
ATOM 1508 N N . GLY A 1 195 ? -14.534 -1.225 -11.959 1.00 96.81 195 GLY A N 1
ATOM 1509 C CA . GLY A 1 195 ? -14.872 -0.597 -13.242 1.00 96.81 195 GLY A CA 1
ATOM 1510 C C . GLY A 1 195 ? -14.270 -1.316 -14.456 1.00 96.81 195 GLY A C 1
ATOM 1511 O O . GLY A 1 195 ? -14.950 -1.484 -15.467 1.00 96.81 195 GLY A O 1
ATOM 1512 N N . LEU A 1 196 ? -13.033 -1.818 -14.348 1.00 95.06 196 LEU A N 1
ATOM 1513 C CA . LEU A 1 196 ? -12.406 -2.659 -15.378 1.00 95.06 196 LEU A CA 1
ATOM 1514 C C . LEU A 1 196 ? -13.157 -3.987 -15.588 1.00 95.06 196 LEU A C 1
ATOM 1516 O O . LEU A 1 196 ? -13.284 -4.443 -16.722 1.00 95.06 196 LEU A O 1
ATOM 1520 N N . SER A 1 197 ? -13.654 -4.592 -14.508 1.00 91.06 197 SER A N 1
ATOM 1521 C CA . SER A 1 197 ? -14.313 -5.907 -14.525 1.00 91.06 197 SER A CA 1
ATOM 1522 C C . SER A 1 197 ? -15.778 -5.835 -14.976 1.00 91.06 197 SER A C 1
ATOM 1524 O O . SER A 1 197 ? -16.273 -6.732 -15.655 1.00 91.06 197 SER A O 1
ATOM 1526 N N . THR A 1 198 ? -16.472 -4.751 -14.624 1.00 92.31 198 THR A N 1
ATOM 1527 C CA . THR A 1 198 ? -17.897 -4.515 -14.919 1.00 92.31 198 THR A CA 1
ATOM 1528 C C . THR A 1 198 ? -18.138 -3.693 -16.188 1.00 92.31 198 THR A C 1
ATOM 1530 O O . THR A 1 198 ? -19.261 -3.652 -16.691 1.00 92.31 198 THR A O 1
ATOM 1533 N N . GLY A 1 199 ? -17.115 -2.995 -16.693 1.00 92.44 199 GLY A N 1
ATOM 1534 C CA . GLY A 1 199 ? -17.256 -1.967 -17.729 1.00 92.44 199 GLY A CA 1
ATOM 1535 C C . GLY A 1 199 ? -17.905 -0.667 -17.231 1.00 92.44 199 GLY A C 1
ATOM 1536 O O . GLY A 1 199 ? -18.283 0.178 -18.046 1.00 92.44 199 GLY A O 1
ATOM 1537 N N . ALA A 1 200 ? -18.076 -0.493 -15.915 1.00 91.62 200 ALA A N 1
ATOM 1538 C CA . ALA A 1 200 ? -18.694 0.693 -15.335 1.00 91.62 200 ALA A CA 1
ATOM 1539 C C . ALA A 1 200 ? -17.771 1.924 -15.384 1.00 91.62 200 ALA A C 1
ATOM 1541 O O . ALA A 1 200 ? -16.552 1.839 -15.234 1.00 91.62 200 ALA A O 1
ATOM 1542 N N . MET A 1 201 ? -18.373 3.108 -15.536 1.00 91.25 201 MET A N 1
ATOM 1543 C CA . MET A 1 201 ? -17.647 4.378 -15.483 1.00 91.25 201 MET A CA 1
ATOM 1544 C C . MET A 1 201 ? -17.142 4.649 -14.059 1.00 91.25 201 MET A C 1
ATOM 1546 O O . MET A 1 201 ? -17.925 4.985 -13.166 1.00 91.25 201 MET A O 1
ATOM 1550 N N . VAL A 1 202 ? -15.826 4.538 -13.874 1.00 94.94 202 VAL A N 1
ATOM 1551 C CA . VAL A 1 202 ? -15.130 4.874 -12.626 1.00 94.94 202 VAL A CA 1
ATOM 1552 C C . VAL A 1 202 ? -15.361 6.351 -12.285 1.00 94.94 202 VAL A C 1
ATOM 1554 O O . VAL A 1 202 ? -15.247 7.221 -13.147 1.00 94.94 202 VAL A O 1
ATOM 1557 N N . ARG A 1 203 ? -15.676 6.628 -11.018 1.00 93.62 203 ARG A N 1
ATOM 1558 C CA . ARG A 1 203 ? -15.839 7.975 -10.451 1.00 93.62 203 ARG A CA 1
ATOM 1559 C C . ARG A 1 203 ? -15.051 8.074 -9.158 1.00 93.62 203 ARG A C 1
ATOM 1561 O O . ARG A 1 203 ? -15.155 7.169 -8.329 1.00 93.62 203 ARG A O 1
ATOM 1568 N N . LEU A 1 204 ? -14.278 9.143 -8.996 1.00 95.62 204 LEU A N 1
ATOM 1569 C CA . LEU A 1 204 ? -13.397 9.378 -7.839 1.00 95.62 204 LEU A CA 1
ATOM 1570 C C . LEU A 1 204 ? -13.600 10.783 -7.241 1.00 95.62 204 LEU A C 1
ATOM 1572 O O . LEU A 1 204 ? -12.856 11.210 -6.365 1.00 95.62 204 LEU A O 1
ATOM 1576 N N . GLU A 1 205 ? -14.610 11.518 -7.706 1.00 93.12 205 GLU A N 1
ATOM 1577 C CA . GLU A 1 205 ? -14.837 12.925 -7.361 1.00 93.12 205 GLU A CA 1
ATOM 1578 C C . GLU A 1 205 ? -15.295 13.086 -5.902 1.00 93.12 205 GLU A C 1
ATOM 1580 O O . GLU A 1 205 ? -14.950 14.074 -5.263 1.00 93.12 205 GLU A O 1
ATOM 1585 N N . ASP A 1 206 ? -16.005 12.094 -5.347 1.00 93.25 206 ASP A N 1
ATOM 1586 C CA . ASP A 1 206 ? -16.394 12.029 -3.927 1.00 93.25 206 ASP A CA 1
ATOM 1587 C C . ASP A 1 206 ? -15.265 11.557 -2.992 1.00 93.25 206 ASP A C 1
ATOM 1589 O O . ASP A 1 206 ? -15.506 11.372 -1.799 1.00 93.25 206 ASP A O 1
ATOM 1593 N N . LEU A 1 207 ? -14.053 11.347 -3.521 1.00 93.75 207 LEU A N 1
ATOM 1594 C CA . LEU A 1 207 ? -12.855 10.972 -2.760 1.00 93.75 207 LEU A CA 1
ATOM 1595 C C . LEU A 1 207 ? -11.828 12.116 -2.643 1.00 93.75 207 LEU A C 1
ATOM 1597 O O . LEU A 1 207 ? -10.912 12.034 -1.826 1.00 93.75 207 LEU A O 1
ATOM 1601 N N . GLN A 1 208 ? -11.978 13.181 -3.437 1.00 89.75 208 GLN A N 1
ATOM 1602 C CA . GLN A 1 208 ? -11.059 14.323 -3.443 1.00 89.75 208 GLN A CA 1
ATOM 1603 C C . GLN A 1 208 ? -11.188 15.155 -2.156 1.00 89.75 208 GLN A C 1
ATOM 1605 O O . GLN A 1 208 ? -12.277 15.302 -1.603 1.00 89.75 208 GLN A O 1
ATOM 1610 N N . GLY A 1 209 ? -10.078 15.706 -1.668 1.00 86.00 209 GLY A N 1
ATOM 1611 C CA . GLY A 1 209 ? -9.998 16.491 -0.433 1.00 86.00 209 GLY A CA 1
ATOM 1612 C C . GLY A 1 209 ? -10.088 15.688 0.872 1.00 86.00 209 GLY A C 1
ATOM 1613 O O . GLY A 1 209 ? -10.070 16.292 1.942 1.00 86.00 209 GLY A O 1
ATOM 1614 N N . ILE A 1 210 ? -10.192 14.353 0.813 1.00 86.62 210 ILE A N 1
ATOM 1615 C CA . ILE A 1 210 ? -10.271 13.483 2.004 1.00 86.62 210 ILE A CA 1
ATOM 1616 C C . ILE A 1 210 ? -8.879 13.160 2.571 1.00 86.62 210 ILE A C 1
ATOM 1618 O O . ILE A 1 210 ? -8.729 13.026 3.784 1.00 86.62 210 ILE A O 1
ATOM 1622 N N . PHE A 1 211 ? -7.874 13.037 1.700 1.00 83.75 211 PHE A N 1
ATOM 1623 C CA . PHE A 1 211 ? -6.504 12.646 2.036 1.00 83.75 211 PHE A CA 1
ATOM 1624 C C . PHE A 1 211 ? -5.552 13.283 1.018 1.00 83.75 211 PHE A C 1
ATOM 1626 O O . PHE A 1 211 ? -5.734 13.095 -0.190 1.00 83.75 211 PHE A O 1
ATOM 1633 N N . GLY A 1 212 ? -4.557 14.052 1.473 1.00 81.88 212 GLY A N 1
ATOM 1634 C CA . GLY A 1 212 ? -3.743 14.888 0.574 1.00 81.88 212 GLY A CA 1
ATOM 1635 C C . GLY A 1 212 ? -2.926 14.080 -0.441 1.00 81.88 212 GLY A C 1
ATOM 1636 O O . GLY A 1 212 ? -2.715 14.515 -1.575 1.00 81.88 212 GLY A O 1
ATOM 1637 N N . LEU A 1 213 ? -2.519 12.864 -0.062 1.00 83.69 213 LEU A N 1
ATOM 1638 C CA . LEU A 1 213 ? -1.750 11.966 -0.922 1.00 83.69 213 LEU A CA 1
ATOM 1639 C C . LEU A 1 213 ? -2.565 11.448 -2.122 1.00 83.69 213 LEU A C 1
ATOM 1641 O O . LEU A 1 213 ? -2.020 11.370 -3.222 1.00 83.69 213 LEU A O 1
ATOM 1645 N N . LEU A 1 214 ? -3.864 11.166 -1.954 1.00 90.81 214 LEU A N 1
ATOM 1646 C CA . LEU A 1 214 ? -4.714 10.730 -3.068 1.00 90.81 214 LEU A CA 1
ATOM 1647 C C . LEU A 1 214 ? -4.884 11.850 -4.102 1.00 90.81 214 LEU A C 1
ATOM 1649 O O . LEU A 1 214 ? -4.778 11.607 -5.303 1.00 90.81 214 LEU A O 1
ATOM 1653 N N . ASP A 1 215 ? -5.104 13.089 -3.654 1.00 89.50 215 ASP A N 1
ATOM 1654 C CA . ASP A 1 215 ? -5.201 14.231 -4.569 1.00 89.50 215 ASP A CA 1
ATOM 1655 C C . ASP A 1 215 ? -3.888 14.481 -5.322 1.00 89.50 215 ASP A C 1
ATOM 1657 O O . ASP A 1 215 ? -3.933 14.820 -6.507 1.00 89.50 215 ASP A O 1
ATOM 1661 N N . LEU A 1 216 ? -2.727 14.257 -4.694 1.00 88.31 216 LEU A N 1
ATOM 1662 C CA . LEU A 1 216 ? -1.433 14.295 -5.381 1.00 88.31 216 LEU A CA 1
ATOM 1663 C C . LEU A 1 216 ? -1.336 13.201 -6.457 1.00 88.31 216 LEU A C 1
ATOM 1665 O O . LEU A 1 216 ? -1.030 13.520 -7.604 1.00 88.31 216 LEU A O 1
ATOM 1669 N N . LYS A 1 217 ? -1.661 11.943 -6.135 1.00 93.38 217 LYS A N 1
ATOM 1670 C CA . LYS A 1 217 ? -1.633 10.815 -7.090 1.00 93.38 217 LYS A CA 1
ATOM 1671 C C . LYS A 1 217 ? -2.563 11.034 -8.285 1.00 93.38 217 LYS A C 1
ATOM 1673 O O . LYS A 1 217 ? -2.163 10.852 -9.435 1.00 93.38 217 LYS A O 1
ATOM 1678 N N . LEU A 1 218 ? -3.781 11.517 -8.035 1.00 94.12 218 LEU A N 1
ATOM 1679 C CA . LEU A 1 218 ? -4.728 11.886 -9.091 1.00 94.12 218 LEU A CA 1
ATOM 1680 C C . LEU A 1 218 ? -4.227 13.074 -9.926 1.00 94.12 218 LEU A C 1
ATOM 1682 O O . LEU A 1 218 ? -4.439 13.088 -11.137 1.00 94.12 218 LEU A O 1
ATOM 1686 N N . SER A 1 219 ? -3.536 14.042 -9.316 1.00 93.19 219 SER A N 1
ATOM 1687 C CA . SER A 1 219 ? -2.911 15.167 -10.029 1.00 93.19 219 SER A CA 1
ATOM 1688 C C . SER A 1 219 ? -1.743 14.703 -10.914 1.00 93.19 219 SER A C 1
ATOM 1690 O O . SER A 1 219 ? -1.598 15.194 -12.032 1.00 93.19 219 SER A O 1
ATOM 1692 N N . VAL A 1 220 ? -0.956 13.707 -10.481 1.00 94.81 220 VAL A N 1
ATOM 1693 C CA . VAL A 1 220 ? 0.098 13.067 -11.298 1.00 94.81 220 VAL A CA 1
ATOM 1694 C C . VAL A 1 220 ? -0.502 12.347 -12.509 1.00 94.81 220 VAL A C 1
ATOM 1696 O O . VAL A 1 220 ? -0.033 12.538 -13.629 1.00 94.81 220 VAL A O 1
ATOM 1699 N N . GLU A 1 221 ? -1.580 11.579 -12.333 1.00 93.69 221 GLU A N 1
ATOM 1700 C CA . GLU A 1 221 ? -2.260 10.905 -13.453 1.00 93.69 221 GLU A CA 1
ATOM 1701 C C . GLU A 1 221 ? -2.888 11.887 -14.457 1.00 93.69 221 GLU A C 1
ATOM 1703 O O . GLU A 1 221 ? -2.867 11.644 -15.664 1.00 93.69 221 GLU A O 1
ATOM 1708 N N . ARG A 1 222 ? -3.426 13.015 -13.979 1.00 93.25 222 ARG A N 1
ATOM 1709 C CA . ARG A 1 222 ? -4.102 14.029 -14.809 1.00 93.25 222 ARG A CA 1
ATOM 1710 C C . ARG A 1 222 ? -3.150 15.041 -15.449 1.00 93.25 222 ARG A C 1
ATOM 1712 O O . ARG A 1 222 ? -3.459 15.563 -16.518 1.00 93.25 222 ARG A O 1
ATOM 1719 N N . GLY A 1 223 ? -2.022 15.334 -14.804 1.00 91.69 223 GLY A N 1
ATOM 1720 C CA . GLY A 1 223 ? -1.117 16.427 -15.169 1.00 91.69 223 GLY A CA 1
ATOM 1721 C C . GLY A 1 223 ? -1.596 17.817 -14.724 1.00 91.69 223 GLY A C 1
ATOM 1722 O O . GLY A 1 223 ? -0.991 18.816 -15.115 1.00 91.69 223 GLY A O 1
ATOM 1723 N N . ASP A 1 224 ? -2.673 17.919 -13.933 1.00 90.19 224 ASP A N 1
ATOM 1724 C CA . ASP A 1 224 ? -3.170 19.197 -13.410 1.00 90.19 224 ASP A CA 1
ATOM 1725 C C . ASP A 1 224 ? -2.487 19.587 -12.091 1.00 90.19 224 ASP A C 1
ATOM 1727 O O . ASP A 1 224 ? -2.031 18.737 -11.336 1.00 90.19 224 ASP A O 1
ATOM 1731 N N . LYS A 1 225 ? -2.378 20.897 -11.821 1.00 84.19 225 LYS A N 1
ATOM 1732 C CA . LYS A 1 225 ? -1.788 21.490 -10.594 1.00 84.19 225 LYS A CA 1
ATOM 1733 C C . LYS A 1 225 ? -0.312 21.149 -10.303 1.00 84.19 225 LYS A C 1
ATOM 1735 O O . LYS A 1 225 ? 0.232 21.647 -9.320 1.00 84.19 225 LYS A O 1
ATOM 1740 N N . LEU A 1 226 ? 0.354 20.357 -11.142 1.00 87.50 226 LEU A N 1
ATOM 1741 C CA . LEU A 1 226 ? 1.764 19.997 -10.982 1.00 87.50 226 LEU A CA 1
ATOM 1742 C C . LEU A 1 226 ? 2.692 21.192 -11.251 1.00 87.50 226 LEU A C 1
ATOM 1744 O O . LEU A 1 226 ? 2.552 21.896 -12.253 1.00 87.50 226 LEU A O 1
ATOM 1748 N N . ASN A 1 227 ? 3.702 21.377 -10.398 1.00 83.19 227 ASN A N 1
ATOM 1749 C CA . ASN A 1 227 ? 4.754 22.366 -10.633 1.00 83.19 227 ASN A CA 1
ATOM 1750 C C . ASN A 1 227 ? 5.658 21.916 -11.804 1.00 83.19 227 ASN A C 1
ATOM 1752 O O . ASN A 1 227 ? 6.163 20.786 -11.769 1.00 83.19 227 ASN A O 1
ATOM 1756 N N . PRO A 1 228 ? 5.917 22.762 -12.822 1.00 82.88 228 PRO A N 1
ATOM 1757 C CA . PRO A 1 228 ? 6.859 22.441 -13.894 1.00 82.88 228 PRO A CA 1
ATOM 1758 C C . PRO A 1 228 ? 8.254 22.115 -13.345 1.00 82.88 228 PRO A C 1
ATOM 1760 O O . PRO A 1 228 ? 8.755 22.822 -12.473 1.00 82.88 228 PRO A O 1
ATOM 1763 N N . GLY A 1 229 ? 8.878 21.045 -13.846 1.00 79.94 229 GLY A N 1
ATOM 1764 C CA . GLY A 1 229 ? 10.189 20.581 -13.370 1.00 79.94 229 GLY A CA 1
ATOM 1765 C C . GLY A 1 229 ? 10.181 19.851 -12.019 1.00 79.94 229 GLY A C 1
ATOM 1766 O O . GLY A 1 229 ? 11.245 19.506 -11.520 1.00 79.94 229 GLY A O 1
ATOM 1767 N N . SER A 1 230 ? 9.016 19.605 -11.408 1.00 85.44 230 SER A N 1
ATOM 1768 C CA . SER A 1 230 ? 8.931 18.776 -10.197 1.00 85.44 230 SER A CA 1
ATOM 1769 C C . SER A 1 230 ? 9.017 17.272 -10.514 1.00 85.44 230 SER A C 1
ATOM 1771 O O . SER A 1 230 ? 8.581 16.856 -11.591 1.00 85.44 230 SER A O 1
ATOM 1773 N N . PRO A 1 231 ? 9.469 16.420 -9.569 1.00 88.06 231 PRO A N 1
ATOM 1774 C CA . PRO A 1 231 ? 9.428 14.963 -9.730 1.00 88.06 231 PRO A CA 1
ATOM 1775 C C . PRO A 1 231 ? 8.028 14.429 -10.068 1.00 88.06 231 PRO A C 1
ATOM 1777 O O . PRO A 1 231 ? 7.896 13.528 -10.889 1.00 88.06 231 PRO A O 1
ATOM 1780 N N . ALA A 1 232 ? 6.969 15.039 -9.524 1.00 91.25 232 ALA A N 1
ATOM 1781 C CA . ALA A 1 232 ? 5.580 14.701 -9.844 1.00 91.25 232 ALA A CA 1
ATOM 1782 C C . ALA A 1 232 ? 5.250 14.872 -11.344 1.00 91.25 232 ALA A C 1
ATOM 1784 O O . ALA A 1 232 ? 4.545 14.046 -11.920 1.00 91.25 232 ALA A O 1
ATOM 1785 N N . MET A 1 233 ? 5.812 15.891 -12.007 1.00 94.62 233 MET A N 1
ATOM 1786 C CA . MET A 1 233 ? 5.705 16.055 -13.464 1.00 94.62 233 MET A CA 1
ATOM 1787 C C . MET A 1 233 ? 6.480 14.961 -14.219 1.00 94.62 233 MET A C 1
ATOM 1789 O O . MET A 1 233 ? 6.036 14.495 -15.265 1.00 94.62 233 MET A O 1
ATOM 1793 N N . ALA A 1 234 ? 7.606 14.495 -13.677 1.00 95.88 234 ALA A N 1
ATOM 1794 C CA . ALA A 1 234 ? 8.373 13.405 -14.275 1.00 95.88 234 ALA A CA 1
ATOM 1795 C C . ALA A 1 234 ? 7.603 12.065 -14.232 1.00 95.88 234 ALA A C 1
ATOM 1797 O O . ALA A 1 234 ? 7.591 11.334 -15.226 1.00 95.88 234 ALA A O 1
ATOM 1798 N N . TYR A 1 235 ? 6.876 11.787 -13.140 1.00 96.50 235 TYR A N 1
ATOM 1799 C CA . TYR A 1 235 ? 5.930 10.662 -13.064 1.00 96.50 235 TYR A CA 1
ATOM 1800 C C . TYR A 1 235 ? 4.718 10.839 -14.002 1.00 96.50 235 TYR A C 1
ATOM 1802 O O . TYR A 1 235 ? 4.259 9.855 -14.583 1.00 96.50 235 TYR A O 1
ATOM 1810 N N . HIS A 1 236 ? 4.237 12.068 -14.242 1.00 97.12 236 HIS A N 1
ATOM 1811 C CA . HIS A 1 236 ? 3.205 12.317 -15.261 1.00 97.12 236 HIS A CA 1
ATOM 1812 C C . HIS A 1 236 ? 3.690 11.942 -16.672 1.00 97.12 236 HIS A C 1
ATOM 1814 O O . HIS A 1 236 ? 3.008 11.200 -17.384 1.00 97.12 236 HIS A O 1
ATOM 1820 N N . GLU A 1 237 ? 4.883 12.390 -17.071 1.00 97.75 237 GLU A N 1
ATOM 1821 C CA . GLU A 1 237 ? 5.468 12.053 -18.377 1.00 97.75 237 GLU A CA 1
ATOM 1822 C C . GLU A 1 237 ? 5.731 10.542 -18.523 1.00 97.75 237 GLU A C 1
ATOM 1824 O O . GLU A 1 237 ? 5.416 9.963 -19.568 1.00 97.75 237 GLU A O 1
ATOM 1829 N N . LEU A 1 238 ? 6.199 9.873 -17.458 1.00 97.94 238 LEU A N 1
ATOM 1830 C CA . LEU A 1 238 ? 6.288 8.409 -17.390 1.00 97.94 238 LEU A CA 1
ATOM 1831 C C . LEU A 1 238 ? 4.915 7.763 -17.625 1.00 97.94 238 LEU A C 1
ATOM 1833 O O . LEU A 1 238 ? 4.792 6.897 -18.486 1.00 97.94 238 LEU A O 1
ATOM 1837 N N . SER A 1 239 ? 3.865 8.215 -16.933 1.00 96.81 239 SER A N 1
ATOM 1838 C CA . SER A 1 239 ? 2.514 7.637 -17.032 1.00 96.81 239 SER A CA 1
ATOM 1839 C C . SER A 1 239 ? 1.933 7.644 -18.452 1.00 96.81 239 SER A C 1
ATOM 1841 O O . SER A 1 239 ? 1.102 6.798 -18.785 1.00 96.81 239 SER A O 1
ATOM 1843 N N . ARG A 1 240 ? 2.412 8.566 -19.296 1.00 97.00 240 ARG A N 1
ATOM 1844 C CA . ARG A 1 240 ? 2.027 8.748 -20.702 1.00 97.00 240 ARG A CA 1
ATOM 1845 C C . ARG A 1 240 ? 2.960 8.060 -21.703 1.00 97.00 240 ARG A C 1
ATOM 1847 O O . ARG A 1 240 ? 2.757 8.201 -22.908 1.00 97.00 240 ARG A O 1
ATOM 1854 N N . GLY A 1 241 ? 3.985 7.353 -21.230 1.00 97.62 241 GLY A N 1
ATOM 1855 C CA . GLY A 1 241 ? 4.986 6.690 -22.066 1.00 97.62 241 GLY A CA 1
ATOM 1856 C C . GLY A 1 241 ? 6.045 7.632 -22.643 1.00 97.62 241 GLY A C 1
ATOM 1857 O O . GLY A 1 241 ? 6.831 7.215 -23.493 1.00 97.62 241 GLY A O 1
ATOM 1858 N N . ASN A 1 242 ? 6.120 8.889 -22.189 1.00 97.75 242 ASN A N 1
ATOM 1859 C CA . ASN A 1 242 ? 7.179 9.817 -22.580 1.00 97.75 242 ASN A CA 1
ATOM 1860 C C . ASN A 1 242 ? 8.432 9.591 -21.719 1.00 97.75 242 ASN A C 1
ATOM 1862 O O . ASN A 1 242 ? 8.852 10.437 -20.930 1.00 97.75 242 ASN A O 1
ATOM 1866 N N . LEU A 1 243 ? 9.037 8.413 -21.880 1.00 98.19 243 LEU A N 1
ATOM 1867 C CA . LEU A 1 243 ? 10.172 7.944 -21.081 1.00 98.19 243 LEU A CA 1
ATOM 1868 C C . LEU A 1 243 ? 11.400 8.871 -21.166 1.00 98.19 243 LEU A C 1
ATOM 1870 O O . LEU A 1 243 ? 12.171 8.971 -20.214 1.00 98.19 243 LEU A O 1
ATOM 1874 N N . ALA A 1 244 ? 11.578 9.565 -22.295 1.00 97.06 244 ALA A N 1
ATOM 1875 C CA . ALA A 1 244 ? 12.617 10.581 -22.455 1.00 97.06 244 ALA A CA 1
ATOM 1876 C C . ALA A 1 244 ? 12.246 11.898 -21.747 1.00 97.06 244 ALA A C 1
ATOM 1878 O O . ALA A 1 244 ? 13.094 12.495 -21.086 1.00 97.06 244 ALA A O 1
ATOM 1879 N N . GLY A 1 245 ? 10.978 12.323 -21.829 1.00 96.06 245 GLY A N 1
ATOM 1880 C CA . GLY A 1 245 ? 10.448 13.478 -21.099 1.00 96.06 245 GLY A CA 1
ATOM 1881 C C . GLY A 1 245 ? 10.597 13.335 -19.586 1.00 96.06 245 GLY A C 1
ATOM 1882 O O . GLY A 1 245 ? 11.116 14.246 -18.939 1.00 96.06 245 GLY A O 1
ATOM 1883 N N . ALA A 1 246 ? 10.248 12.165 -19.043 1.00 96.81 246 ALA A N 1
ATOM 1884 C CA . ALA A 1 246 ? 10.417 11.824 -17.631 1.00 96.81 246 ALA A CA 1
ATOM 1885 C C . ALA A 1 246 ? 11.872 12.025 -17.166 1.00 96.81 246 ALA A C 1
ATOM 1887 O O . ALA A 1 246 ? 12.124 12.848 -16.286 1.00 96.81 246 ALA A O 1
ATOM 1888 N N . LEU A 1 247 ? 12.837 11.374 -17.831 1.00 96.38 247 LEU A N 1
ATOM 1889 C CA . LEU A 1 247 ? 14.265 11.497 -17.498 1.00 96.38 247 LEU A CA 1
ATOM 1890 C C . LEU A 1 247 ? 14.850 12.895 -17.763 1.00 96.38 247 LEU A C 1
ATOM 1892 O O . LEU A 1 247 ? 15.831 13.275 -17.132 1.00 96.38 247 LEU A O 1
ATOM 1896 N N . SER A 1 248 ? 14.263 13.678 -18.674 1.00 94.62 248 SER A N 1
ATOM 1897 C CA . SER A 1 248 ? 14.644 15.086 -18.876 1.00 94.62 248 SER A CA 1
ATOM 1898 C C . SER A 1 248 ? 14.067 16.036 -17.819 1.00 94.62 248 SER A C 1
ATOM 1900 O O . SER A 1 248 ? 14.566 17.148 -17.662 1.00 94.62 248 SER A O 1
ATOM 1902 N N . THR A 1 249 ? 13.027 15.602 -17.099 1.00 93.31 249 THR A N 1
ATOM 1903 C CA . THR A 1 249 ? 12.382 16.357 -16.012 1.00 93.31 249 THR A CA 1
ATOM 1904 C C . THR A 1 249 ? 13.041 16.054 -14.667 1.00 93.31 249 THR A C 1
ATOM 1906 O O . THR A 1 249 ? 13.213 16.960 -13.858 1.00 93.31 249 THR A O 1
ATOM 1909 N N . CYS A 1 250 ? 13.449 14.802 -14.438 1.00 91.06 250 CYS A N 1
ATOM 1910 C CA . CYS A 1 250 ? 14.304 14.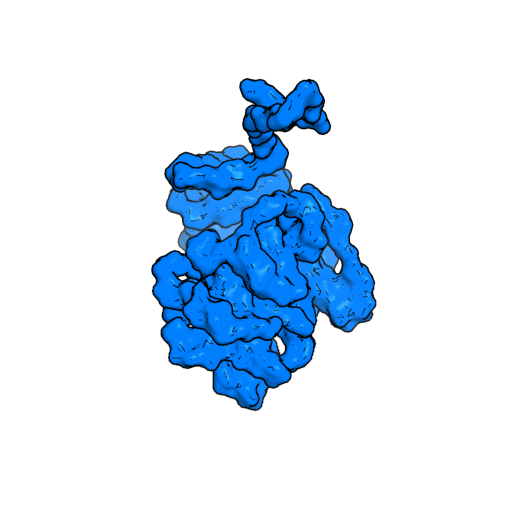409 -13.321 1.00 91.06 250 CYS A CA 1
ATOM 1911 C C . CYS A 1 250 ? 15.231 13.266 -13.764 1.00 91.06 250 CYS A C 1
ATOM 1913 O O . CYS A 1 250 ? 14.751 12.216 -14.196 1.00 91.06 250 CYS A O 1
ATOM 1915 N N . GLY A 1 251 ? 16.548 13.480 -13.699 1.00 89.75 251 GLY A N 1
ATOM 1916 C CA . GLY A 1 251 ? 17.538 12.527 -14.204 1.00 89.75 251 GLY A CA 1
ATOM 1917 C C . GLY A 1 251 ? 17.766 11.319 -13.280 1.00 89.75 251 GLY A C 1
ATOM 1918 O O . GLY A 1 251 ? 17.248 11.281 -12.162 1.00 89.75 251 GLY A O 1
ATOM 1919 N N . PRO A 1 252 ? 18.557 10.316 -13.713 1.00 88.25 252 PRO A N 1
ATOM 1920 C CA . PRO A 1 252 ? 18.824 9.115 -12.911 1.00 88.25 252 PRO A CA 1
ATOM 1921 C C . PRO A 1 252 ? 19.587 9.358 -11.602 1.00 88.25 252 PRO A C 1
ATOM 1923 O O . PRO A 1 252 ? 19.538 8.512 -10.713 1.00 88.25 252 PRO A O 1
ATOM 1926 N N . THR A 1 253 ? 20.283 10.492 -11.472 1.00 88.00 253 THR A N 1
ATOM 1927 C CA . THR A 1 253 ? 20.983 10.881 -10.235 1.00 88.00 253 THR A CA 1
ATOM 1928 C C . THR A 1 253 ? 20.021 11.542 -9.248 1.00 88.00 253 THR A C 1
ATOM 1930 O O . THR A 1 253 ? 20.124 11.345 -8.041 1.00 88.00 253 THR A O 1
ATOM 1933 N N . GLU A 1 254 ? 19.086 12.332 -9.771 1.00 88.81 254 GLU A N 1
ATOM 1934 C CA . GLU A 1 254 ? 18.141 13.164 -9.031 1.00 88.81 254 GLU A CA 1
ATOM 1935 C C . GLU A 1 254 ? 16.887 12.380 -8.606 1.00 88.81 254 GLU A C 1
ATOM 1937 O O . GLU A 1 254 ? 16.390 12.565 -7.498 1.00 88.81 254 GLU A O 1
ATOM 1942 N N . CYS A 1 255 ? 16.403 11.477 -9.464 1.00 91.00 255 CYS A N 1
ATOM 1943 C CA . CYS A 1 255 ? 15.285 10.566 -9.212 1.00 91.00 255 CYS A CA 1
ATOM 1944 C C . CYS A 1 255 ? 15.667 9.115 -9.587 1.00 91.00 255 CYS A C 1
ATOM 1946 O O . CYS A 1 255 ? 15.151 8.571 -10.572 1.00 91.00 255 CYS A O 1
ATOM 1948 N N . PRO A 1 256 ? 16.547 8.445 -8.818 1.00 92.94 256 PRO A N 1
ATOM 1949 C CA . PRO A 1 256 ? 16.987 7.078 -9.117 1.00 92.94 256 PRO A CA 1
ATOM 1950 C C . PRO A 1 256 ? 15.834 6.059 -9.161 1.00 92.94 256 PRO A C 1
ATOM 1952 O O . PRO A 1 256 ? 15.875 5.123 -9.958 1.00 92.94 256 PRO A O 1
ATOM 1955 N N . GLN A 1 257 ? 14.774 6.265 -8.372 1.00 94.12 257 GLN A N 1
ATOM 1956 C CA . GLN A 1 257 ? 13.563 5.433 -8.374 1.00 94.12 257 GLN A CA 1
ATOM 1957 C C . GLN A 1 257 ? 12.809 5.548 -9.709 1.00 94.12 257 GLN A C 1
ATOM 1959 O O . GLN A 1 257 ? 12.465 4.539 -10.325 1.00 94.12 257 GLN A O 1
ATOM 1964 N N . LEU A 1 258 ? 12.624 6.778 -10.207 1.00 96.00 258 LEU A N 1
ATOM 1965 C CA . LEU A 1 258 ? 12.000 7.047 -11.506 1.00 96.00 258 LEU A CA 1
ATOM 1966 C C . LEU A 1 258 ? 12.786 6.384 -12.645 1.00 96.00 258 LEU A C 1
ATOM 1968 O O . LEU A 1 258 ? 12.179 5.814 -13.548 1.00 96.00 258 LEU A O 1
ATOM 1972 N N . ALA A 1 259 ? 14.122 6.417 -12.601 1.00 96.88 259 ALA A N 1
ATOM 1973 C CA . ALA A 1 259 ? 14.955 5.768 -13.613 1.00 96.88 259 ALA A CA 1
ATOM 1974 C C . ALA A 1 259 ? 14.762 4.242 -13.651 1.00 96.88 259 ALA A C 1
ATOM 1976 O O . ALA A 1 259 ? 14.715 3.667 -14.739 1.00 96.88 259 ALA A O 1
ATOM 1977 N N . ILE A 1 260 ? 14.558 3.595 -12.498 1.00 97.94 260 ILE A N 1
ATOM 1978 C CA . ILE A 1 260 ? 14.211 2.166 -12.424 1.00 97.94 260 ILE A CA 1
ATOM 1979 C C . ILE A 1 260 ? 12.827 1.904 -13.048 1.00 97.94 260 ILE A C 1
ATOM 1981 O O . ILE A 1 260 ? 12.696 0.985 -13.859 1.00 97.94 260 ILE A O 1
ATOM 1985 N N . LEU A 1 261 ? 11.811 2.732 -12.762 1.00 98.44 261 LEU A N 1
ATOM 1986 C CA . LEU A 1 261 ? 10.486 2.596 -13.395 1.00 98.44 261 LEU A CA 1
ATOM 1987 C C . LEU A 1 261 ? 10.533 2.834 -14.913 1.00 98.44 261 LEU A C 1
ATOM 1989 O O . LEU A 1 261 ? 9.897 2.105 -15.677 1.00 98.44 261 LEU A O 1
ATOM 1993 N N . VAL A 1 262 ? 11.306 3.823 -15.369 1.00 98.56 262 VAL A N 1
ATOM 1994 C CA . VAL A 1 262 ? 11.520 4.109 -16.795 1.00 98.56 262 VAL A CA 1
ATOM 1995 C C . VAL A 1 262 ? 12.201 2.929 -17.489 1.00 98.56 262 VAL A C 1
ATOM 1997 O O . VAL A 1 262 ? 11.743 2.515 -18.549 1.00 98.56 262 VAL A O 1
ATOM 2000 N N . ALA A 1 263 ? 13.239 2.340 -16.896 1.00 98.31 263 ALA A N 1
ATOM 2001 C CA . ALA A 1 263 ? 13.928 1.173 -17.446 1.00 98.31 263 ALA A CA 1
ATOM 2002 C C . ALA A 1 263 ? 13.061 -0.097 -17.485 1.00 98.31 263 ALA A C 1
ATOM 2004 O O . ALA A 1 263 ? 13.215 -0.933 -18.374 1.00 98.31 263 ALA A O 1
ATOM 2005 N N . ALA A 1 264 ? 12.126 -0.238 -16.547 1.00 98.31 264 ALA A N 1
ATOM 2006 C CA . ALA A 1 264 ? 11.161 -1.333 -16.515 1.00 98.31 264 ALA A CA 1
ATOM 2007 C C . ALA A 1 264 ? 9.938 -1.119 -17.441 1.00 98.31 264 ALA A C 1
ATOM 2009 O O . ALA A 1 264 ? 9.061 -1.977 -17.500 1.00 98.31 264 ALA A O 1
ATOM 2010 N N . SER A 1 265 ? 9.845 0.004 -18.162 1.00 98.56 265 SER A N 1
ATOM 2011 C CA . SER A 1 265 ? 8.656 0.371 -18.948 1.00 98.56 265 SER A CA 1
ATOM 2012 C C . SER A 1 265 ? 8.579 -0.262 -20.346 1.00 98.56 265 SER A C 1
ATOM 2014 O O . SER A 1 265 ? 9.592 -0.456 -21.023 1.00 98.56 265 SER A O 1
ATOM 2016 N N . ASP A 1 266 ? 7.353 -0.482 -20.837 1.00 97.62 266 ASP A N 1
ATOM 2017 C CA . ASP A 1 266 ? 7.077 -0.887 -22.223 1.00 97.62 266 ASP A CA 1
ATOM 2018 C C . ASP A 1 266 ? 7.631 0.160 -23.212 1.00 97.62 266 ASP A C 1
ATOM 2020 O O . ASP A 1 266 ? 7.078 1.251 -23.372 1.00 97.62 266 ASP A O 1
ATOM 2024 N N . GLY A 1 267 ? 8.705 -0.190 -23.925 1.00 96.00 267 GLY A N 1
ATOM 2025 C CA . GLY A 1 267 ? 9.372 0.692 -24.891 1.00 96.00 267 GLY A CA 1
ATOM 2026 C C . GLY A 1 267 ? 10.599 1.445 -24.364 1.00 96.00 267 GLY A C 1
ATOM 2027 O O . GLY A 1 267 ? 11.085 2.335 -25.062 1.00 96.00 267 GLY A O 1
ATOM 2028 N N . ALA A 1 268 ? 11.117 1.097 -23.182 1.00 97.81 268 ALA A N 1
ATOM 2029 C CA . ALA A 1 268 ? 12.428 1.555 -22.727 1.00 97.81 268 ALA A CA 1
ATOM 2030 C C . ALA A 1 268 ? 13.540 1.149 -23.716 1.00 97.81 268 ALA A C 1
ATOM 2032 O O . ALA A 1 268 ? 13.582 0.012 -24.188 1.00 97.81 268 ALA A O 1
ATOM 2033 N N . SER A 1 269 ? 14.448 2.077 -24.027 1.00 97.19 269 SER A N 1
ATOM 2034 C CA . SER A 1 269 ? 15.643 1.794 -24.837 1.00 97.19 269 SER A CA 1
ATOM 2035 C C . SER A 1 269 ? 16.780 1.222 -23.987 1.00 97.19 269 SER A C 1
ATOM 2037 O O . SER A 1 269 ? 16.850 1.499 -22.790 1.00 97.19 269 SER A O 1
ATOM 2039 N N . ASP A 1 270 ? 17.713 0.478 -24.593 1.00 96.00 270 ASP A N 1
ATOM 2040 C CA . ASP A 1 270 ? 18.850 -0.107 -23.862 1.00 96.00 270 ASP A CA 1
ATOM 2041 C C . ASP A 1 270 ? 19.647 0.934 -23.065 1.00 96.00 270 ASP A C 1
ATOM 2043 O O . ASP A 1 270 ? 19.948 0.689 -21.905 1.00 96.00 270 ASP A O 1
ATOM 2047 N N . LEU A 1 271 ? 19.864 2.137 -23.611 1.00 95.75 271 LEU A N 1
ATOM 2048 C CA . LEU A 1 271 ? 20.530 3.238 -22.900 1.00 95.75 271 LEU A CA 1
ATOM 2049 C C . LEU A 1 271 ? 19.789 3.686 -21.628 1.00 95.75 271 LEU A C 1
ATOM 2051 O O . LEU A 1 271 ? 20.421 4.121 -20.672 1.00 95.75 271 LEU A O 1
ATOM 2055 N N . GLN A 1 272 ? 18.456 3.597 -21.599 1.00 97.12 272 GLN A N 1
ATOM 2056 C CA . GLN A 1 272 ? 17.665 3.904 -20.401 1.00 97.12 272 GLN A CA 1
ATOM 2057 C C . GLN A 1 272 ? 17.713 2.759 -19.387 1.00 97.12 272 GLN A C 1
ATOM 2059 O O . GLN A 1 272 ? 17.633 3.012 -18.189 1.00 97.12 272 GLN A O 1
ATOM 2064 N N . ILE A 1 273 ? 17.872 1.517 -19.855 1.00 96.38 273 ILE A N 1
ATOM 2065 C CA . ILE A 1 273 ? 18.014 0.334 -19.001 1.00 96.38 273 ILE A CA 1
ATOM 2066 C C . ILE A 1 273 ? 19.416 0.272 -18.380 1.00 96.38 273 ILE A C 1
ATOM 2068 O O . ILE A 1 273 ? 19.547 -0.003 -17.193 1.00 96.38 273 ILE A O 1
ATOM 2072 N N . GLU A 1 274 ? 20.455 0.584 -19.154 1.00 93.81 274 GLU A N 1
ATOM 2073 C CA . GLU A 1 274 ? 21.849 0.682 -18.700 1.00 93.81 274 GLU A CA 1
ATOM 2074 C C . GLU A 1 274 ? 22.081 1.874 -17.756 1.00 93.81 274 GLU A C 1
ATOM 2076 O O . GLU A 1 274 ? 22.975 1.822 -16.916 1.00 93.81 274 GLU A O 1
ATOM 2081 N N . ALA A 1 275 ? 21.263 2.928 -17.851 1.00 92.25 275 ALA A N 1
ATOM 2082 C CA . ALA A 1 275 ? 21.300 4.082 -16.949 1.00 92.25 275 ALA A CA 1
ATOM 2083 C C . ALA A 1 275 ? 20.503 3.894 -15.639 1.00 92.25 275 ALA A C 1
ATOM 2085 O O . ALA A 1 275 ? 20.474 4.811 -14.815 1.00 92.25 275 ALA A O 1
ATOM 2086 N N . ALA A 1 276 ? 19.837 2.752 -15.430 1.00 94.50 276 ALA A N 1
ATOM 2087 C CA . ALA A 1 276 ? 19.099 2.490 -14.197 1.00 94.50 276 ALA A CA 1
ATOM 2088 C C . ALA A 1 276 ? 20.058 2.108 -13.049 1.00 94.50 276 ALA A C 1
ATOM 2090 O O . ALA A 1 276 ? 20.822 1.152 -13.199 1.00 94.50 276 ALA A O 1
ATOM 2091 N N . PRO A 1 277 ? 20.003 2.779 -11.880 1.00 93.50 277 PRO A N 1
ATOM 2092 C CA . PRO A 1 277 ? 20.919 2.538 -10.761 1.00 93.50 277 PRO A CA 1
ATOM 2093 C C . PRO A 1 277 ? 20.535 1.278 -9.962 1.00 93.50 277 PRO A C 1
ATOM 2095 O O . PRO A 1 277 ? 20.162 1.340 -8.785 1.00 93.50 277 PRO A O 1
ATOM 2098 N N . LEU A 1 278 ? 20.596 0.114 -10.615 1.00 92.56 278 LEU A N 1
ATOM 2099 C CA . LEU A 1 278 ? 20.228 -1.187 -10.047 1.00 92.56 278 LEU A CA 1
ATOM 2100 C C . LEU A 1 278 ? 21.220 -1.674 -8.979 1.00 92.56 278 LEU A C 1
ATOM 2102 O O . LEU A 1 278 ? 20.806 -2.355 -8.046 1.00 92.56 278 LEU A O 1
ATOM 2106 N N . ASP A 1 279 ? 22.478 -1.248 -9.043 1.00 89.19 279 ASP A N 1
ATOM 2107 C CA . ASP A 1 279 ? 23.547 -1.499 -8.065 1.00 89.19 279 ASP A CA 1
ATOM 2108 C C . ASP A 1 279 ? 23.681 -0.398 -6.986 1.00 89.19 279 ASP A C 1
ATOM 2110 O O . ASP A 1 279 ? 24.523 -0.495 -6.092 1.00 89.19 279 ASP A O 1
ATOM 2114 N N . GLY A 1 280 ? 22.843 0.643 -7.046 1.00 83.94 280 GLY A N 1
ATOM 2115 C CA . GLY A 1 280 ? 22.901 1.801 -6.152 1.00 83.94 280 GLY A CA 1
ATOM 2116 C C . GLY A 1 280 ? 22.694 1.481 -4.663 1.00 83.94 280 GLY A C 1
ATOM 2117 O O . GLY A 1 280 ? 21.926 0.598 -4.288 1.00 83.94 280 GLY A O 1
ATOM 2118 N N . VAL A 1 281 ? 23.349 2.259 -3.795 1.00 79.06 281 VAL A N 1
ATOM 2119 C CA . VAL A 1 281 ? 23.378 2.027 -2.334 1.00 79.06 281 VAL A CA 1
ATOM 2120 C C . VAL A 1 281 ? 22.119 2.471 -1.577 1.00 79.06 281 VAL A C 1
ATOM 2122 O O . VAL A 1 281 ? 21.911 2.044 -0.443 1.00 79.06 281 VAL A O 1
ATOM 2125 N N . THR A 1 282 ? 21.276 3.321 -2.169 1.00 82.38 282 THR A N 1
ATOM 2126 C CA . THR A 1 282 ? 20.049 3.807 -1.520 1.00 82.38 282 THR A CA 1
ATOM 2127 C C . THR A 1 282 ? 19.017 2.674 -1.409 1.00 82.38 282 THR A C 1
ATOM 2129 O O . THR A 1 282 ? 18.731 2.023 -2.424 1.00 82.38 282 THR A O 1
ATOM 2132 N N . PRO A 1 283 ? 18.427 2.425 -0.221 1.00 83.06 283 PRO A N 1
ATOM 2133 C CA . PRO A 1 283 ? 17.343 1.459 -0.067 1.00 83.06 283 PRO A CA 1
ATOM 2134 C C . PRO A 1 283 ? 16.166 1.781 -1.003 1.00 83.06 283 PRO A C 1
ATOM 2136 O O . PRO A 1 283 ? 15.713 2.928 -1.009 1.00 83.06 283 PRO A O 1
ATOM 2139 N N . PRO A 1 284 ? 15.662 0.805 -1.780 1.00 88.06 284 PRO A N 1
ATOM 2140 C CA . PRO A 1 284 ? 14.494 1.010 -2.630 1.00 88.06 284 PRO A CA 1
ATOM 2141 C C . PRO A 1 284 ? 13.237 1.443 -1.860 1.00 88.06 284 PRO A C 1
ATOM 2143 O O . PRO A 1 284 ? 13.009 1.015 -0.716 1.00 88.06 284 PRO A O 1
ATOM 2146 N N . GLY A 1 285 ? 12.417 2.263 -2.520 1.00 88.12 285 GLY A N 1
ATOM 2147 C CA . GLY A 1 285 ? 11.037 2.563 -2.136 1.00 88.12 285 GLY A CA 1
ATOM 2148 C C . GLY A 1 285 ? 10.092 1.414 -2.501 1.00 88.12 285 GLY A C 1
ATOM 2149 O O . GLY A 1 285 ? 10.525 0.276 -2.648 1.00 88.12 285 GLY A O 1
ATOM 2150 N N . ILE A 1 286 ? 8.787 1.682 -2.617 1.00 89.38 286 ILE A N 1
ATOM 2151 C CA . ILE A 1 286 ? 7.796 0.640 -2.948 1.00 89.38 286 ILE A CA 1
ATOM 2152 C C . ILE A 1 286 ? 7.921 0.239 -4.426 1.00 89.38 286 ILE A C 1
ATOM 2154 O O . ILE A 1 286 ? 8.427 -0.841 -4.729 1.00 89.38 286 ILE A O 1
ATOM 2158 N N . ALA A 1 287 ? 7.548 1.132 -5.343 1.00 89.81 287 ALA A N 1
ATOM 2159 C CA . ALA A 1 287 ? 7.472 0.833 -6.773 1.00 89.81 287 ALA A CA 1
ATOM 2160 C C . ALA A 1 287 ? 8.823 0.425 -7.394 1.00 89.81 287 ALA A C 1
ATOM 2162 O O . ALA A 1 287 ? 8.900 -0.500 -8.205 1.00 89.81 287 ALA A O 1
ATOM 2163 N N . ASP A 1 288 ? 9.918 1.083 -7.000 1.00 94.88 288 ASP A N 1
ATOM 2164 C CA . ASP A 1 288 ? 11.260 0.770 -7.494 1.00 94.88 288 ASP A CA 1
ATOM 2165 C C . ASP A 1 288 ? 11.843 -0.517 -6.889 1.00 94.88 288 ASP A C 1
ATOM 2167 O O . ASP A 1 288 ? 12.717 -1.122 -7.512 1.00 94.88 288 ASP A O 1
ATOM 2171 N N . ALA A 1 289 ? 11.325 -1.013 -5.755 1.00 97.69 289 ALA A N 1
ATOM 2172 C CA . ALA A 1 289 ? 11.670 -2.351 -5.276 1.00 97.69 289 ALA A CA 1
ATOM 2173 C C . ALA A 1 289 ? 11.120 -3.442 -6.202 1.00 97.69 289 ALA A C 1
ATOM 2175 O O . ALA A 1 289 ? 11.863 -4.333 -6.617 1.00 97.69 289 ALA A O 1
ATOM 2176 N N . PHE A 1 290 ? 9.837 -3.361 -6.561 1.00 98.56 290 PHE A N 1
ATOM 2177 C CA . PHE A 1 290 ? 9.180 -4.352 -7.415 1.00 98.56 290 PHE A CA 1
ATOM 2178 C C . PHE A 1 290 ? 9.653 -4.259 -8.870 1.00 98.56 290 PHE A C 1
ATOM 2180 O O . PHE A 1 290 ? 10.090 -5.261 -9.444 1.00 98.56 290 PHE A O 1
ATOM 2187 N N . ALA A 1 291 ? 9.673 -3.058 -9.453 1.00 98.38 291 ALA A N 1
ATOM 2188 C CA . ALA A 1 291 ? 10.200 -2.845 -10.801 1.00 98.38 291 ALA A CA 1
ATOM 2189 C C . ALA A 1 291 ? 11.694 -3.208 -10.909 1.00 98.38 291 ALA A C 1
ATOM 2191 O O . ALA A 1 291 ? 12.102 -3.837 -11.888 1.00 98.38 291 ALA A O 1
ATOM 2192 N N . GLY A 1 292 ? 12.495 -2.873 -9.889 1.00 98.06 292 GLY A N 1
ATOM 2193 C CA . GLY A 1 292 ? 13.916 -3.213 -9.808 1.00 98.06 292 GLY A CA 1
ATOM 2194 C C . GLY A 1 292 ? 14.160 -4.719 -9.740 1.00 98.06 292 GLY A C 1
ATOM 2195 O O . GLY A 1 292 ? 14.948 -5.236 -10.534 1.00 98.06 292 GLY A O 1
ATOM 2196 N N . LEU A 1 293 ? 13.425 -5.444 -8.883 1.00 98.50 293 LEU A N 1
ATOM 2197 C CA . LEU A 1 293 ? 13.479 -6.910 -8.810 1.00 98.50 293 LEU A CA 1
ATOM 2198 C C . LEU A 1 293 ? 13.172 -7.551 -10.169 1.00 98.50 293 LEU A C 1
ATOM 2200 O O . LEU A 1 293 ? 13.909 -8.414 -10.648 1.00 98.50 293 LEU A O 1
ATOM 2204 N N . ALA A 1 294 ? 12.076 -7.124 -10.795 1.00 98.50 294 ALA A N 1
ATOM 2205 C CA . ALA A 1 294 ? 11.607 -7.687 -12.051 1.00 98.50 294 ALA A CA 1
ATOM 2206 C C . ALA A 1 294 ? 12.587 -7.435 -13.206 1.00 98.50 294 ALA A C 1
ATOM 2208 O O . ALA A 1 294 ? 12.876 -8.348 -13.985 1.00 98.50 294 ALA A O 1
ATOM 2209 N N . LEU A 1 295 ? 13.147 -6.224 -13.293 1.00 97.94 295 LEU A N 1
ATOM 2210 C CA . LEU A 1 295 ? 14.146 -5.866 -14.296 1.00 97.94 295 LEU A CA 1
ATOM 2211 C C . LEU A 1 295 ? 15.472 -6.610 -14.075 1.00 97.94 295 LEU A C 1
ATOM 2213 O O . LEU A 1 295 ? 16.021 -7.158 -15.033 1.00 97.94 295 LEU A O 1
ATOM 2217 N N . ALA A 1 296 ? 15.953 -6.692 -12.829 1.00 97.75 296 ALA A N 1
ATOM 2218 C CA . ALA A 1 296 ? 17.167 -7.427 -12.481 1.00 97.75 296 ALA A CA 1
ATOM 2219 C C . ALA A 1 296 ? 17.046 -8.911 -12.859 1.00 97.75 296 ALA A C 1
ATOM 2221 O O . ALA A 1 296 ? 17.880 -9.431 -13.602 1.00 97.75 296 ALA A O 1
ATOM 2222 N N . ARG A 1 297 ? 15.947 -9.571 -12.470 1.00 97.50 297 ARG A N 1
ATOM 2223 C CA . ARG A 1 297 ? 15.684 -10.981 -12.807 1.00 97.50 297 ARG A CA 1
ATOM 2224 C C . ARG A 1 297 ? 15.510 -11.225 -14.302 1.00 97.50 297 ARG A C 1
ATOM 2226 O O . ARG A 1 297 ? 16.005 -12.231 -14.802 1.00 97.50 297 ARG A O 1
ATOM 2233 N N . LYS A 1 298 ? 14.872 -10.306 -15.035 1.00 96.56 298 LYS A N 1
ATOM 2234 C CA . LYS A 1 298 ? 14.764 -10.366 -16.505 1.00 96.56 298 LYS A CA 1
ATOM 2235 C C . LYS A 1 298 ? 16.129 -10.276 -17.197 1.00 96.56 298 LYS A C 1
ATOM 2237 O O . LYS A 1 298 ? 16.328 -10.901 -18.234 1.00 96.56 298 LYS A O 1
ATOM 2242 N N . ARG A 1 299 ? 17.055 -9.489 -16.639 1.00 95.25 299 ARG A N 1
ATOM 2243 C CA . ARG A 1 299 ? 18.417 -9.268 -17.157 1.00 95.25 299 ARG A CA 1
ATOM 2244 C C . ARG A 1 299 ? 19.471 -10.231 -16.580 1.00 95.25 299 ARG A C 1
ATOM 2246 O O . ARG A 1 299 ? 20.620 -10.150 -17.000 1.00 95.25 299 ARG A O 1
ATOM 2253 N N . HIS A 1 300 ? 19.099 -11.130 -15.662 1.00 95.62 300 HIS A N 1
ATOM 2254 C CA . HIS A 1 300 ? 20.013 -11.988 -14.887 1.00 95.62 300 HIS A CA 1
ATOM 2255 C C . HIS A 1 300 ? 21.094 -11.203 -14.107 1.00 95.62 300 HIS A C 1
ATOM 2257 O O . HIS A 1 300 ? 22.255 -11.606 -14.043 1.00 95.62 300 HIS A O 1
ATOM 2263 N N . LEU A 1 301 ? 20.698 -10.070 -13.523 1.00 95.44 301 LEU A N 1
ATOM 2264 C CA . LEU A 1 301 ? 21.523 -9.217 -12.661 1.00 95.44 301 LEU A CA 1
ATOM 2265 C C . LEU A 1 301 ? 21.299 -9.546 -11.168 1.00 95.44 301 LEU A C 1
ATOM 2267 O O . LEU A 1 301 ? 20.270 -10.143 -10.839 1.00 95.44 301 LEU A O 1
ATOM 2271 N N . PRO A 1 302 ? 22.217 -9.138 -10.266 1.00 95.38 302 PRO A N 1
ATOM 2272 C CA . PRO A 1 302 ? 22.013 -9.214 -8.816 1.00 95.38 302 PRO A CA 1
ATOM 2273 C C . PRO A 1 302 ? 20.721 -8.503 -8.379 1.00 95.38 302 PRO A C 1
ATOM 2275 O O . PRO A 1 302 ? 20.399 -7.430 -8.896 1.00 95.38 302 PRO A O 1
ATOM 2278 N N . ASP A 1 303 ? 19.977 -9.098 -7.445 1.00 96.75 303 ASP A N 1
ATOM 2279 C CA . ASP A 1 303 ? 18.646 -8.634 -7.022 1.00 96.75 303 ASP A CA 1
ATOM 2280 C C . ASP A 1 303 ? 18.493 -8.432 -5.501 1.00 96.75 303 ASP A C 1
ATOM 2282 O O . ASP A 1 303 ? 17.434 -8.012 -5.028 1.00 96.75 303 ASP A O 1
ATOM 2286 N N . GLU A 1 304 ? 19.550 -8.662 -4.721 1.00 96.25 304 GLU A N 1
ATOM 2287 C CA . GLU A 1 304 ? 19.489 -8.857 -3.270 1.00 96.25 304 GLU A CA 1
ATOM 2288 C C . GLU A 1 304 ? 18.946 -7.631 -2.520 1.00 96.25 304 GLU A C 1
ATOM 2290 O O . GLU A 1 304 ? 18.183 -7.777 -1.563 1.00 96.25 304 GLU A O 1
ATOM 2295 N N . ARG A 1 305 ? 19.269 -6.408 -2.975 1.00 95.44 305 ARG A N 1
ATOM 2296 C CA . ARG A 1 305 ? 18.724 -5.167 -2.386 1.00 95.44 305 ARG A CA 1
ATOM 2297 C C . ARG A 1 305 ? 17.224 -4.998 -2.627 1.00 95.44 305 ARG A C 1
ATOM 2299 O O . ARG A 1 305 ? 16.535 -4.439 -1.777 1.00 95.44 305 ARG A O 1
ATOM 2306 N N . PHE A 1 306 ? 16.712 -5.503 -3.748 1.00 97.88 306 PHE A N 1
ATOM 2307 C CA . PHE A 1 306 ? 15.286 -5.477 -4.069 1.00 97.88 306 PHE A CA 1
ATOM 2308 C C . PHE A 1 306 ? 14.538 -6.574 -3.306 1.00 97.88 306 PHE A C 1
ATOM 2310 O O . PHE A 1 306 ? 13.474 -6.315 -2.749 1.00 97.88 306 PHE A O 1
ATOM 2317 N N . VAL A 1 307 ? 15.140 -7.761 -3.166 1.00 97.81 307 VAL A N 1
ATOM 2318 C CA . VAL A 1 307 ? 14.633 -8.834 -2.294 1.00 97.81 307 VAL A CA 1
ATOM 2319 C C . VAL A 1 307 ? 14.509 -8.350 -0.844 1.00 97.81 307 VAL A C 1
ATOM 2321 O O . VAL A 1 307 ? 13.443 -8.493 -0.244 1.00 97.81 307 VAL A O 1
ATOM 2324 N N . ALA A 1 308 ? 15.552 -7.717 -0.298 1.00 96.12 308 ALA A N 1
ATOM 2325 C CA . ALA A 1 308 ? 15.545 -7.163 1.058 1.00 96.12 308 ALA A CA 1
ATOM 2326 C C . ALA A 1 308 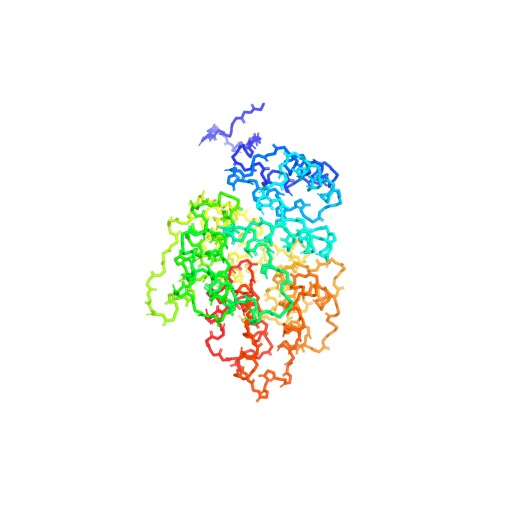? 14.527 -6.017 1.230 1.00 96.12 308 ALA A C 1
ATOM 2328 O O . ALA A 1 308 ? 13.841 -5.943 2.252 1.00 96.12 308 ALA A O 1
ATOM 2329 N N . ALA A 1 309 ? 14.373 -5.148 0.224 1.00 96.19 309 ALA A N 1
ATOM 2330 C CA . ALA A 1 309 ? 13.349 -4.106 0.236 1.00 96.19 309 ALA A CA 1
ATOM 2331 C C . ALA A 1 309 ? 11.932 -4.700 0.267 1.00 96.19 309 ALA A C 1
ATOM 2333 O O . ALA A 1 309 ? 11.130 -4.309 1.110 1.00 96.19 309 ALA A O 1
ATOM 2334 N N . ILE A 1 310 ? 11.635 -5.695 -0.571 1.00 97.75 310 ILE A N 1
ATOM 2335 C CA . ILE A 1 310 ? 10.316 -6.347 -0.621 1.00 97.75 310 ILE A CA 1
ATOM 2336 C C . ILE A 1 310 ? 10.013 -7.096 0.682 1.00 97.75 310 ILE A C 1
ATOM 2338 O O . ILE A 1 310 ? 8.881 -7.038 1.159 1.00 97.75 310 ILE A O 1
ATOM 2342 N N . GLN A 1 311 ? 11.011 -7.726 1.312 1.00 96.81 311 GLN A N 1
ATOM 2343 C CA . GLN A 1 311 ? 10.872 -8.320 2.650 1.00 96.81 311 GLN A CA 1
ATOM 2344 C C . GLN A 1 311 ? 10.460 -7.281 3.703 1.00 96.81 311 GLN A C 1
ATOM 2346 O O . GLN A 1 311 ? 9.529 -7.530 4.467 1.00 96.81 311 GLN A O 1
ATOM 2351 N N . ARG A 1 312 ? 11.094 -6.101 3.704 1.00 93.25 312 ARG A N 1
ATOM 2352 C CA . ARG A 1 312 ? 10.749 -4.975 4.590 1.00 93.25 312 ARG A CA 1
ATOM 2353 C C . ARG A 1 312 ? 9.358 -4.395 4.302 1.00 93.25 312 ARG A C 1
ATOM 2355 O O . ARG A 1 312 ? 8.632 -4.078 5.234 1.00 93.25 312 ARG A O 1
ATOM 2362 N N . ILE A 1 313 ? 9.004 -4.229 3.028 1.00 93.62 313 ILE A N 1
ATOM 2363 C CA . ILE A 1 313 ? 7.814 -3.484 2.580 1.00 93.62 313 ILE A CA 1
ATOM 2364 C C . ILE A 1 313 ? 6.539 -4.337 2.639 1.00 93.62 313 ILE A C 1
ATOM 2366 O O . ILE A 1 313 ? 5.499 -3.873 3.103 1.00 93.62 313 ILE A O 1
ATOM 2370 N N . ALA A 1 314 ? 6.599 -5.585 2.169 1.00 94.69 314 ALA A N 1
ATOM 2371 C CA . ALA A 1 314 ? 5.434 -6.466 2.097 1.00 94.69 314 ALA A CA 1
ATOM 2372 C C . ALA A 1 314 ? 5.287 -7.395 3.316 1.00 94.69 314 ALA A C 1
ATOM 2374 O O . ALA A 1 314 ? 4.210 -7.962 3.522 1.00 94.69 314 ALA A O 1
ATOM 2375 N N . GLY A 1 315 ? 6.340 -7.555 4.130 1.00 92.06 315 GLY A N 1
ATOM 2376 C CA . GLY A 1 315 ? 6.310 -8.337 5.367 1.00 92.06 315 GLY A CA 1
ATOM 2377 C C . GLY A 1 315 ? 5.804 -9.773 5.135 1.00 92.06 315 GLY A C 1
ATOM 2378 O O . GLY A 1 315 ? 6.395 -10.487 4.321 1.00 92.06 315 GLY A O 1
ATOM 2379 N N . PRO A 1 316 ? 4.700 -10.209 5.779 1.00 89.81 316 PRO A N 1
ATOM 2380 C CA . PRO A 1 316 ? 4.121 -11.545 5.586 1.00 89.81 316 PRO A CA 1
ATOM 2381 C C . PRO A 1 316 ? 3.775 -11.922 4.133 1.00 89.81 316 PRO A C 1
ATOM 2383 O O . PRO A 1 316 ? 3.709 -13.105 3.806 1.00 89.81 316 PRO A O 1
ATOM 2386 N N . GLU A 1 317 ? 3.560 -10.953 3.236 1.00 93.81 317 GLU A N 1
ATOM 2387 C CA . GLU A 1 317 ? 3.268 -11.227 1.819 1.00 93.81 317 GLU A CA 1
ATOM 2388 C C . GLU A 1 317 ? 4.528 -11.391 0.956 1.00 93.81 317 GLU A C 1
ATOM 2390 O O . GLU A 1 317 ? 4.454 -11.977 -0.130 1.00 93.81 317 GLU A O 1
ATOM 2395 N N . ALA A 1 318 ? 5.694 -10.948 1.441 1.00 97.06 318 ALA A N 1
ATOM 2396 C CA . ALA A 1 318 ? 6.948 -10.970 0.692 1.00 97.06 318 ALA A CA 1
ATOM 2397 C C . ALA A 1 318 ? 7.326 -12.357 0.133 1.00 97.06 318 ALA A C 1
ATOM 2399 O O . ALA A 1 318 ? 7.698 -12.413 -1.039 1.00 97.06 318 ALA A O 1
ATOM 2400 N N . PRO A 1 319 ? 7.187 -13.492 0.857 1.00 96.69 319 PRO A N 1
ATOM 2401 C CA . PRO A 1 319 ? 7.529 -14.806 0.305 1.00 96.69 319 PRO A CA 1
ATOM 2402 C C . PRO A 1 319 ? 6.734 -15.165 -0.958 1.00 96.69 319 PRO A C 1
ATOM 2404 O O . PRO A 1 319 ? 7.285 -15.769 -1.876 1.00 96.69 319 PRO A O 1
ATOM 2407 N N . ARG A 1 320 ? 5.460 -14.753 -1.042 1.00 96.06 320 ARG A N 1
ATOM 2408 C CA . ARG A 1 320 ? 4.602 -15.012 -2.211 1.00 96.06 320 ARG A CA 1
ATOM 2409 C C . ARG A 1 320 ? 4.941 -14.092 -3.380 1.00 96.06 320 ARG A C 1
ATOM 2411 O O . ARG A 1 320 ? 5.013 -14.561 -4.510 1.00 96.06 320 ARG A O 1
ATOM 2418 N N . LEU A 1 321 ? 5.241 -12.821 -3.111 1.00 98.06 321 LEU A N 1
ATOM 2419 C CA . LEU A 1 321 ? 5.696 -11.858 -4.123 1.00 98.06 321 LEU A CA 1
ATOM 2420 C C . LEU A 1 321 ? 7.049 -12.260 -4.733 1.00 98.06 321 LEU A C 1
ATOM 2422 O O . LEU A 1 321 ? 7.218 -12.248 -5.951 1.00 98.06 321 LEU A O 1
ATOM 2426 N N . LEU A 1 322 ? 7.993 -12.689 -3.892 1.00 98.19 322 LEU A N 1
ATOM 2427 C CA . LEU A 1 322 ? 9.319 -13.152 -4.311 1.00 98.19 322 LEU A CA 1
ATOM 2428 C C . LEU A 1 322 ? 9.269 -14.469 -5.099 1.00 98.19 322 LEU A C 1
ATOM 2430 O O . LEU A 1 322 ? 10.099 -14.661 -5.991 1.00 98.19 322 LEU A O 1
ATOM 2434 N N . ALA A 1 323 ? 8.309 -15.349 -4.790 1.00 97.38 323 ALA A N 1
ATOM 2435 C CA . ALA A 1 323 ? 8.043 -16.570 -5.548 1.00 97.38 323 ALA A CA 1
ATOM 2436 C C . ALA A 1 323 ? 7.345 -16.285 -6.889 1.00 97.38 323 ALA A C 1
ATOM 2438 O O . ALA A 1 323 ? 7.737 -16.860 -7.904 1.00 97.38 323 ALA A O 1
ATOM 2439 N N . PHE A 1 324 ? 6.362 -15.374 -6.915 1.00 98.31 324 PHE A N 1
ATOM 2440 C CA . PHE A 1 324 ? 5.697 -14.940 -8.147 1.00 98.31 324 PHE A CA 1
ATOM 2441 C C . PHE A 1 324 ? 6.695 -14.333 -9.134 1.00 98.31 324 PHE A C 1
ATOM 2443 O O . PHE A 1 324 ? 6.677 -14.671 -10.309 1.00 98.31 324 PHE A O 1
ATOM 2450 N N . ALA A 1 325 ? 7.631 -13.504 -8.664 1.00 98.00 325 ALA A N 1
ATOM 2451 C CA . ALA A 1 325 ? 8.666 -12.885 -9.491 1.00 98.00 325 ALA A CA 1
ATOM 2452 C C . ALA A 1 325 ? 9.751 -13.864 -10.009 1.00 98.00 325 ALA A C 1
ATOM 2454 O O . ALA A 1 325 ? 10.879 -13.443 -10.266 1.00 98.00 325 ALA A O 1
ATOM 2455 N N . ASN A 1 326 ? 9.480 -15.168 -10.121 1.00 97.19 326 ASN A N 1
ATOM 2456 C CA . ASN A 1 326 ? 10.387 -16.158 -10.706 1.00 97.19 326 ASN A CA 1
ATOM 2457 C C . ASN A 1 326 ? 10.156 -16.266 -12.238 1.00 97.19 326 ASN A C 1
ATOM 2459 O O . ASN A 1 326 ? 9.075 -16.689 -12.656 1.00 97.19 326 ASN A O 1
ATOM 2463 N N . PRO A 1 327 ? 11.150 -15.943 -13.096 1.00 97.12 327 PRO A N 1
ATOM 2464 C CA . PRO A 1 327 ? 10.966 -15.945 -14.553 1.00 97.12 327 PRO A CA 1
ATOM 2465 C C . PRO A 1 327 ? 10.752 -17.316 -15.214 1.00 97.12 327 PRO A C 1
ATOM 2467 O O . PRO A 1 327 ? 10.365 -17.362 -16.381 1.00 97.12 327 PRO A O 1
ATOM 2470 N N . GLU A 1 328 ? 11.036 -18.422 -14.530 1.00 96.12 328 GLU A N 1
ATOM 2471 C CA . GLU A 1 328 ? 10.773 -19.778 -15.028 1.00 96.12 328 GLU A CA 1
ATOM 2472 C C . GLU A 1 328 ? 9.325 -20.169 -14.713 1.00 96.12 328 GLU A C 1
ATOM 2474 O O . GLU A 1 328 ? 8.580 -20.548 -15.617 1.00 96.12 328 GLU A O 1
ATOM 2479 N N . THR A 1 329 ? 8.889 -19.961 -13.466 1.00 94.12 329 THR A N 1
ATOM 2480 C CA . THR A 1 329 ? 7.503 -20.173 -13.016 1.00 94.12 329 THR A CA 1
ATOM 2481 C C . THR A 1 329 ? 6.511 -19.359 -13.847 1.00 94.12 329 THR A C 1
ATOM 2483 O O . THR A 1 329 ? 5.534 -19.913 -14.347 1.00 94.12 329 THR A O 1
ATOM 2486 N N . LEU A 1 330 ? 6.791 -18.066 -14.060 1.00 96.81 330 LEU A N 1
ATOM 2487 C CA . LEU A 1 330 ? 5.928 -17.167 -14.835 1.00 96.81 330 LEU A CA 1
ATOM 2488 C C . LEU A 1 330 ? 5.771 -17.583 -16.302 1.00 96.81 330 LEU A C 1
ATOM 2490 O O . LEU A 1 330 ? 4.724 -17.322 -16.881 1.00 96.81 330 LEU A O 1
ATOM 2494 N N . ARG A 1 331 ? 6.787 -18.213 -16.908 1.00 96.56 331 ARG A N 1
ATOM 2495 C CA . ARG A 1 331 ? 6.708 -18.716 -18.293 1.00 96.56 331 ARG A CA 1
ATOM 2496 C C . ARG A 1 331 ? 6.085 -20.106 -18.387 1.00 96.56 331 ARG A C 1
ATOM 2498 O O . ARG A 1 331 ? 5.536 -20.443 -19.431 1.00 96.56 331 ARG A O 1
ATOM 2505 N N . ALA A 1 332 ? 6.191 -20.912 -17.332 1.00 97.25 332 ALA A N 1
ATOM 2506 C CA . ALA A 1 332 ? 5.643 -22.263 -17.301 1.00 97.25 332 ALA A CA 1
ATOM 2507 C C . ALA A 1 332 ? 4.110 -22.259 -17.188 1.00 97.25 332 ALA A C 1
ATOM 2509 O O . ALA A 1 332 ? 3.448 -22.966 -17.945 1.00 97.25 332 ALA A O 1
ATOM 2510 N N . ASP A 1 333 ? 3.555 -21.458 -16.272 1.00 97.38 333 ASP A N 1
ATOM 2511 C CA . ASP A 1 333 ? 2.108 -21.267 -16.130 1.00 97.38 333 ASP A CA 1
ATOM 2512 C C . ASP A 1 333 ? 1.785 -19.889 -15.503 1.00 97.38 333 ASP A C 1
ATOM 2514 O O . ASP A 1 333 ? 1.741 -19.752 -14.273 1.00 97.38 333 ASP A O 1
ATOM 2518 N N . PRO A 1 334 ? 1.533 -18.852 -16.330 1.00 97.06 334 PRO A N 1
ATOM 2519 C CA . PRO A 1 334 ? 1.112 -17.540 -15.843 1.00 97.06 334 PRO A CA 1
ATOM 2520 C C . PRO A 1 334 ? -0.179 -17.590 -15.012 1.00 97.06 334 PRO A C 1
ATOM 2522 O O . PRO A 1 334 ? -0.319 -16.840 -14.048 1.00 97.06 334 PRO A O 1
ATOM 2525 N N . ALA A 1 335 ? -1.127 -18.467 -15.357 1.00 96.50 335 ALA A N 1
ATOM 2526 C CA . ALA A 1 335 ? -2.438 -18.516 -14.714 1.00 96.50 335 ALA A CA 1
ATOM 2527 C C . ALA A 1 335 ? -2.359 -19.146 -13.315 1.00 96.50 335 ALA A C 1
ATOM 2529 O O . ALA A 1 335 ? -2.968 -18.635 -12.374 1.00 96.50 335 ALA A O 1
ATOM 2530 N N . ALA A 1 336 ? -1.563 -20.205 -13.145 1.00 97.19 336 ALA A N 1
ATOM 2531 C CA . ALA A 1 336 ? -1.271 -20.767 -11.828 1.00 97.19 336 ALA A CA 1
ATOM 2532 C C . ALA A 1 336 ? -0.459 -19.795 -10.954 1.00 97.19 336 ALA A C 1
ATOM 2534 O O . ALA A 1 336 ? -0.721 -19.693 -9.753 1.00 97.19 336 ALA A O 1
ATOM 2535 N N . ALA A 1 337 ? 0.480 -19.044 -11.543 1.00 97.25 337 ALA A N 1
ATOM 2536 C CA . ALA A 1 337 ? 1.216 -18.002 -10.828 1.00 97.25 337 ALA A CA 1
ATOM 2537 C C . ALA A 1 337 ? 0.275 -16.896 -10.311 1.00 97.25 337 ALA A C 1
ATOM 2539 O O . ALA A 1 337 ? 0.341 -16.539 -9.136 1.00 97.25 337 ALA A O 1
ATOM 2540 N N . GLU A 1 338 ? -0.640 -16.396 -11.150 1.00 97.06 338 GLU A N 1
ATOM 2541 C CA . GLU A 1 338 ? -1.643 -15.392 -10.765 1.00 97.06 338 GLU A CA 1
ATOM 2542 C C . GLU A 1 338 ? -2.618 -15.919 -9.701 1.00 97.06 338 GLU A C 1
ATOM 2544 O O . GLU A 1 338 ? -2.889 -15.225 -8.721 1.00 97.06 338 GLU A O 1
ATOM 2549 N N . ALA A 1 339 ? -3.088 -17.165 -9.822 1.00 95.12 339 ALA A N 1
ATOM 2550 C CA . ALA A 1 339 ? -3.940 -17.794 -8.809 1.00 95.12 339 ALA A CA 1
ATOM 2551 C C . ALA A 1 339 ? -3.248 -17.895 -7.432 1.00 95.12 339 ALA A C 1
ATOM 2553 O O . ALA A 1 339 ? -3.897 -17.731 -6.397 1.00 95.12 339 ALA A O 1
ATOM 2554 N N . GLY A 1 340 ? -1.923 -18.085 -7.410 1.00 94.81 340 GLY A N 1
ATOM 2555 C CA . GLY A 1 340 ? -1.097 -18.063 -6.196 1.00 94.81 340 GLY A CA 1
ATOM 2556 C C . GLY A 1 340 ? -1.032 -16.705 -5.473 1.00 94.81 340 GLY A C 1
ATOM 2557 O O . GLY A 1 340 ? -0.587 -16.645 -4.324 1.00 94.81 340 GLY A O 1
ATOM 2558 N N . LEU A 1 341 ? -1.512 -15.620 -6.095 1.00 95.06 341 LEU A N 1
ATOM 2559 C CA . LEU A 1 341 ? -1.638 -14.286 -5.491 1.00 95.06 341 LEU A CA 1
ATOM 2560 C C . LEU A 1 341 ? -2.929 -14.104 -4.672 1.00 95.06 341 LEU A C 1
ATOM 2562 O O . LEU A 1 341 ? -3.297 -12.971 -4.361 1.00 95.06 341 LEU A O 1
ATOM 2566 N N . SER A 1 342 ? -3.663 -15.165 -4.332 1.00 91.94 342 SER A N 1
ATOM 2567 C CA . SER A 1 342 ? -4.858 -15.071 -3.482 1.00 91.94 342 SER A CA 1
ATOM 2568 C C . SER A 1 342 ? -4.645 -15.762 -2.128 1.00 91.94 342 SER A C 1
ATOM 2570 O O . SER A 1 342 ? -4.069 -16.850 -2.103 1.00 91.94 342 SER A O 1
ATOM 2572 N N . PRO A 1 343 ? -5.074 -15.174 -0.990 1.00 93.62 343 PRO A N 1
ATOM 2573 C CA . PRO A 1 343 ? -5.523 -13.786 -0.793 1.00 93.62 343 PRO A CA 1
ATOM 2574 C C . PRO A 1 343 ? -4.324 -12.814 -0.690 1.00 93.62 343 PRO A C 1
ATOM 2576 O O . PRO A 1 343 ? -3.347 -13.144 -0.020 1.00 93.62 343 PRO A O 1
ATOM 2579 N N . MET A 1 344 ? -4.350 -11.637 -1.325 1.00 95.44 344 MET A N 1
ATOM 2580 C CA . MET A 1 344 ? -3.251 -10.643 -1.275 1.00 95.44 344 MET A CA 1
ATOM 2581 C C . MET A 1 344 ? -3.771 -9.207 -1.382 1.00 95.44 344 MET A C 1
ATOM 2583 O O . MET A 1 344 ? -4.658 -8.941 -2.190 1.00 95.44 344 MET A O 1
ATOM 2587 N N . ARG A 1 345 ? -3.204 -8.271 -0.607 1.00 95.94 345 ARG A N 1
ATOM 2588 C CA . ARG A 1 345 ? -3.630 -6.858 -0.585 1.00 95.94 345 ARG A CA 1
ATOM 2589 C C . ARG A 1 345 ? -3.624 -6.232 -1.996 1.00 95.94 345 ARG A C 1
ATOM 2591 O O . ARG A 1 345 ? -2.693 -6.496 -2.761 1.00 95.94 345 ARG A O 1
ATOM 2598 N N . PRO A 1 346 ? -4.598 -5.360 -2.337 1.00 97.19 346 PRO A N 1
ATOM 2599 C CA . PRO A 1 346 ? -4.779 -4.837 -3.698 1.00 97.19 346 PRO A CA 1
ATOM 2600 C C . PRO A 1 346 ? -3.525 -4.206 -4.315 1.00 97.19 346 PRO A C 1
ATOM 2602 O O . PRO A 1 346 ? -3.193 -4.521 -5.456 1.00 97.19 346 PRO A O 1
ATOM 2605 N N . ILE A 1 347 ? -2.793 -3.384 -3.554 1.00 96.94 347 ILE A N 1
ATOM 2606 C CA . ILE A 1 347 ? -1.525 -2.786 -4.000 1.00 96.94 347 ILE A CA 1
ATOM 2607 C C . ILE A 1 347 ? -0.480 -3.856 -4.355 1.00 96.94 347 ILE A C 1
ATOM 2609 O O . ILE A 1 347 ? 0.065 -3.833 -5.452 1.00 96.94 347 ILE A O 1
ATOM 2613 N N . PHE A 1 348 ? -0.266 -4.860 -3.499 1.00 98.06 348 PHE A N 1
ATOM 2614 C CA . PHE A 1 348 ? 0.730 -5.908 -3.740 1.00 98.06 348 PHE A CA 1
ATOM 2615 C C . PHE A 1 348 ? 0.324 -6.885 -4.848 1.00 98.06 348 PHE A C 1
ATOM 2617 O O . PHE A 1 348 ? 1.194 -7.377 -5.565 1.00 98.06 348 PHE A O 1
ATOM 2624 N N . ARG A 1 349 ? -0.979 -7.096 -5.082 1.00 98.12 349 ARG A N 1
ATOM 2625 C CA . ARG A 1 349 ? -1.455 -7.766 -6.302 1.00 98.12 349 ARG A CA 1
ATOM 2626 C C . ARG A 1 349 ? -1.149 -6.928 -7.548 1.00 98.12 349 ARG A C 1
ATOM 2628 O O . ARG A 1 349 ? -0.693 -7.483 -8.541 1.00 98.12 349 ARG A O 1
ATOM 2635 N N . GLY A 1 350 ? -1.344 -5.610 -7.491 1.00 98.31 350 GLY A N 1
ATOM 2636 C CA . GLY A 1 350 ? -0.934 -4.686 -8.552 1.00 98.31 350 GLY A CA 1
ATOM 2637 C C . GLY A 1 350 ? 0.563 -4.784 -8.863 1.00 98.31 350 GLY A C 1
ATOM 2638 O O . GLY A 1 350 ? 0.932 -4.969 -10.021 1.00 98.31 350 GLY A O 1
ATOM 2639 N N . GLU A 1 351 ? 1.407 -4.738 -7.830 1.00 98.56 351 GLU A N 1
ATOM 2640 C CA . GLU A 1 351 ? 2.871 -4.843 -7.936 1.00 98.56 351 GLU A CA 1
ATOM 2641 C C . GLU A 1 351 ? 3.322 -6.201 -8.482 1.00 98.56 351 GLU A C 1
ATOM 2643 O O . GLU A 1 351 ? 4.181 -6.268 -9.358 1.00 98.56 351 GLU A O 1
ATOM 2648 N N . ALA A 1 352 ? 2.707 -7.302 -8.038 1.00 98.62 352 ALA A N 1
ATOM 2649 C CA . ALA A 1 352 ? 2.970 -8.628 -8.590 1.00 98.62 352 ALA A CA 1
ATOM 2650 C C . ALA A 1 352 ? 2.698 -8.665 -10.101 1.00 98.62 352 ALA A C 1
ATOM 2652 O O . ALA A 1 352 ? 3.573 -9.037 -10.881 1.00 98.62 352 ALA A O 1
ATOM 2653 N N . LEU A 1 353 ? 1.520 -8.210 -10.533 1.00 98.62 353 LEU A N 1
ATOM 2654 C CA . LEU A 1 353 ? 1.153 -8.171 -11.949 1.00 98.62 353 LEU A CA 1
ATOM 2655 C C . LEU A 1 353 ? 2.061 -7.224 -12.751 1.00 98.62 353 LEU A C 1
ATOM 2657 O O . LEU A 1 353 ? 2.432 -7.554 -13.878 1.00 98.62 353 LEU A O 1
ATOM 2661 N N . ALA A 1 354 ? 2.494 -6.103 -12.164 1.00 98.69 354 ALA A N 1
ATOM 2662 C CA . ALA A 1 354 ? 3.496 -5.216 -12.749 1.00 98.69 354 ALA A CA 1
ATOM 2663 C C . ALA A 1 354 ? 4.846 -5.933 -12.948 1.00 98.69 354 ALA A C 1
ATOM 2665 O O . ALA A 1 354 ? 5.375 -5.922 -14.060 1.00 98.69 354 ALA A O 1
ATOM 2666 N N . MET A 1 355 ? 5.367 -6.640 -11.937 1.00 98.75 355 MET A N 1
ATOM 2667 C CA . MET A 1 355 ? 6.574 -7.471 -12.072 1.00 98.75 355 MET A CA 1
ATOM 2668 C C . MET A 1 355 ? 6.423 -8.541 -13.158 1.00 98.75 355 MET A C 1
ATOM 2670 O O . MET A 1 355 ? 7.346 -8.760 -13.943 1.00 98.75 355 MET A O 1
ATOM 2674 N N . GLY A 1 356 ? 5.259 -9.191 -13.228 1.00 98.62 356 GLY A N 1
ATOM 2675 C CA . GLY A 1 356 ? 4.942 -10.196 -14.241 1.00 98.62 356 GLY A CA 1
ATOM 2676 C C . GLY A 1 356 ? 4.991 -9.630 -15.662 1.00 98.62 356 GLY A C 1
ATOM 2677 O O . GLY A 1 356 ? 5.622 -10.222 -16.539 1.00 98.62 356 GLY A O 1
ATOM 2678 N N . VAL A 1 357 ? 4.403 -8.446 -15.876 1.00 98.69 357 VAL A N 1
ATOM 2679 C CA . VAL A 1 357 ? 4.486 -7.707 -17.147 1.00 98.69 357 VAL A CA 1
ATOM 2680 C C . VAL A 1 357 ? 5.928 -7.334 -17.482 1.00 98.69 357 VAL A C 1
ATOM 2682 O O . VAL A 1 357 ? 6.358 -7.552 -18.613 1.00 98.69 357 VAL A O 1
ATOM 2685 N N . VAL A 1 358 ? 6.704 -6.832 -16.517 1.00 98.56 358 VAL A N 1
ATOM 2686 C CA . VAL A 1 358 ? 8.118 -6.493 -16.735 1.00 98.56 358 VAL A CA 1
ATOM 2687 C C . VAL A 1 358 ? 8.910 -7.734 -17.153 1.00 98.56 358 VAL A C 1
ATOM 2689 O O . VAL A 1 358 ? 9.603 -7.680 -18.167 1.00 98.56 358 VAL A O 1
ATOM 2692 N N . ILE A 1 359 ? 8.789 -8.857 -16.438 1.00 98.50 359 ILE A N 1
ATOM 2693 C CA . ILE A 1 359 ? 9.552 -10.092 -16.694 1.00 98.50 359 ILE A CA 1
ATOM 2694 C C . ILE A 1 359 ? 9.195 -10.721 -18.051 1.00 98.50 359 ILE A C 1
ATOM 2696 O O . ILE A 1 359 ? 10.102 -11.050 -18.819 1.00 98.50 359 ILE A O 1
ATOM 2700 N N . LEU A 1 360 ? 7.901 -10.871 -18.357 1.00 98.06 360 LEU A N 1
ATOM 2701 C CA . LEU A 1 360 ? 7.417 -11.552 -19.568 1.00 98.06 360 LEU A CA 1
ATOM 2702 C C . LEU A 1 360 ? 7.355 -10.639 -20.808 1.00 98.06 360 LEU A C 1
ATOM 2704 O O . LEU A 1 360 ? 7.461 -11.116 -21.934 1.00 98.06 360 LEU A O 1
ATOM 2708 N N . GLY A 1 361 ? 7.213 -9.321 -20.640 1.00 96.50 361 GLY A N 1
ATOM 2709 C CA . GLY A 1 361 ? 7.088 -8.376 -21.753 1.00 96.50 361 GLY A CA 1
ATOM 2710 C C . GLY A 1 361 ? 5.821 -8.610 -22.580 1.00 96.50 361 GLY A C 1
ATOM 2711 O O . GLY A 1 361 ? 4.705 -8.526 -22.062 1.00 96.50 361 GLY A O 1
ATOM 2712 N N . ASP A 1 362 ? 5.977 -8.872 -23.876 1.00 95.56 362 ASP A N 1
ATOM 2713 C CA . ASP A 1 362 ? 4.852 -9.141 -24.786 1.00 95.56 362 ASP A CA 1
ATOM 2714 C C . ASP A 1 362 ? 4.203 -10.521 -24.547 1.00 95.56 362 ASP A C 1
ATOM 2716 O O . ASP A 1 362 ? 3.060 -10.732 -24.942 1.00 95.56 362 ASP A O 1
ATOM 2720 N N . GLU A 1 363 ? 4.884 -11.442 -23.849 1.00 96.62 363 GLU A N 1
ATOM 2721 C CA . GLU A 1 363 ? 4.332 -12.747 -23.437 1.00 96.62 363 GLU A CA 1
ATOM 2722 C C . GLU A 1 363 ? 3.395 -12.642 -22.214 1.00 96.62 363 GLU A C 1
ATOM 2724 O O . GLU A 1 363 ? 2.716 -13.608 -21.867 1.00 96.62 363 GLU A O 1
ATOM 2729 N N . ALA A 1 364 ? 3.341 -11.484 -21.542 1.00 98.00 364 ALA A N 1
ATOM 2730 C CA . ALA A 1 364 ? 2.506 -11.293 -20.358 1.00 98.00 364 ALA A CA 1
ATOM 2731 C C . ALA A 1 364 ? 1.002 -11.314 -20.710 1.00 98.00 364 ALA A C 1
ATOM 2733 O O . ALA A 1 364 ? 0.595 -10.598 -21.634 1.00 98.00 364 ALA A O 1
ATOM 2734 N N . PRO A 1 365 ? 0.149 -12.032 -19.948 1.00 98.00 365 PRO A N 1
ATOM 2735 C CA . PRO A 1 365 ? -1.301 -11.996 -20.126 1.00 98.00 365 PRO A CA 1
ATOM 2736 C C . PRO A 1 365 ? -1.847 -10.564 -20.196 1.00 98.00 365 PRO A C 1
ATOM 2738 O O . PRO A 1 365 ? -1.561 -9.718 -19.347 1.00 98.00 365 PRO A O 1
ATOM 2741 N N . SER A 1 366 ? -2.646 -10.267 -21.224 1.00 95.19 366 SER A N 1
ATOM 2742 C CA . SER A 1 366 ? -3.028 -8.886 -21.555 1.00 95.19 366 SER A CA 1
ATOM 2743 C C . SER A 1 366 ? -3.839 -8.184 -20.462 1.00 95.19 366 SER A C 1
ATOM 2745 O O . SER A 1 366 ? -3.821 -6.955 -20.376 1.00 95.19 366 SER A O 1
ATOM 2747 N N . HIS A 1 367 ? -4.542 -8.938 -19.610 1.00 97.06 367 HIS A N 1
ATOM 2748 C CA . HIS A 1 367 ? -5.280 -8.374 -18.481 1.00 97.06 367 HIS A CA 1
ATOM 2749 C C . HIS A 1 367 ? -4.363 -7.913 -17.343 1.00 97.06 367 HIS A C 1
ATOM 2751 O O . HIS A 1 367 ? -4.742 -6.971 -16.653 1.00 97.06 367 HIS A O 1
ATOM 2757 N N . TRP A 1 368 ? -3.145 -8.456 -17.195 1.00 98.31 368 TRP A N 1
ATOM 2758 C CA . TRP A 1 368 ? -2.184 -8.022 -16.168 1.00 98.31 368 TRP A CA 1
ATOM 2759 C C . TRP A 1 368 ? -1.826 -6.543 -16.319 1.00 98.31 368 TRP A C 1
ATOM 2761 O O . TRP A 1 368 ? -1.875 -5.804 -15.341 1.00 98.31 368 TRP A O 1
ATOM 2771 N N . ARG A 1 369 ? -1.563 -6.075 -17.551 1.00 98.19 369 ARG A N 1
ATOM 2772 C CA . ARG A 1 369 ? -1.307 -4.649 -17.834 1.00 98.19 369 ARG A CA 1
ATOM 2773 C C . ARG A 1 369 ? -2.468 -3.766 -17.377 1.00 98.19 369 ARG A C 1
ATOM 2775 O O . ARG A 1 369 ? -2.257 -2.724 -16.763 1.00 98.19 369 ARG A O 1
ATOM 2782 N N . SER A 1 370 ? -3.704 -4.168 -17.663 1.00 97.50 370 SER A N 1
ATOM 2783 C CA . SER A 1 370 ? -4.894 -3.385 -17.310 1.00 97.50 370 SER A CA 1
ATOM 2784 C C . SER A 1 370 ? -5.236 -3.448 -15.822 1.00 97.50 370 SER A C 1
ATOM 2786 O O . SER A 1 370 ? -5.576 -2.414 -15.254 1.00 97.50 370 SER A O 1
ATOM 2788 N N . LEU A 1 371 ? -5.086 -4.603 -15.171 1.00 97.81 371 LEU A N 1
ATOM 2789 C CA . LEU A 1 371 ? -5.345 -4.757 -13.740 1.00 97.81 371 LEU A CA 1
ATOM 2790 C C . LEU A 1 371 ? -4.245 -4.101 -12.889 1.00 97.81 371 LEU A C 1
ATOM 2792 O O . LEU A 1 371 ? -4.570 -3.421 -11.923 1.00 97.81 371 LEU A O 1
ATOM 2796 N N . ALA A 1 372 ? -2.971 -4.166 -13.294 1.00 98.25 372 ALA A N 1
ATOM 2797 C CA . ALA A 1 372 ? -1.898 -3.384 -12.672 1.00 98.25 372 ALA A CA 1
ATOM 2798 C C . ALA A 1 372 ? -2.143 -1.869 -12.818 1.00 98.25 372 ALA A C 1
ATOM 2800 O O . ALA A 1 372 ? -2.039 -1.137 -11.840 1.00 98.25 372 ALA A O 1
ATOM 2801 N N . ARG A 1 373 ? -2.567 -1.385 -13.999 1.00 97.44 373 ARG A N 1
ATOM 2802 C CA . ARG A 1 373 ? -2.985 0.024 -14.186 1.00 97.44 373 ARG A CA 1
ATOM 2803 C C . ARG A 1 373 ? -4.233 0.410 -13.382 1.00 97.44 373 ARG A C 1
ATOM 2805 O O . ARG A 1 373 ? -4.413 1.591 -13.092 1.00 97.44 373 ARG A O 1
ATOM 2812 N N . ALA A 1 374 ? -5.096 -0.541 -13.032 1.00 97.50 374 ALA A N 1
ATOM 2813 C CA . ALA A 1 374 ? -6.247 -0.292 -12.171 1.00 97.50 374 ALA A CA 1
ATOM 2814 C C . ALA A 1 374 ? -5.849 -0.238 -10.685 1.00 97.50 374 ALA A C 1
ATOM 2816 O O . ALA A 1 374 ? -6.300 0.658 -9.977 1.00 97.50 374 ALA A O 1
ATOM 2817 N N . LEU A 1 375 ? -4.980 -1.147 -10.235 1.00 98.12 375 LEU A N 1
ATOM 2818 C CA . LEU A 1 375 ? -4.565 -1.294 -8.836 1.00 98.12 375 LEU A CA 1
ATOM 2819 C C . LEU A 1 375 ? -3.416 -0.363 -8.408 1.00 98.12 375 LEU A C 1
ATOM 2821 O O . LEU A 1 375 ? -3.250 -0.160 -7.206 1.00 98.12 375 LEU A O 1
ATOM 2825 N N . LEU A 1 376 ? -2.653 0.209 -9.350 1.00 98.25 376 LEU A N 1
ATOM 2826 C CA . LEU A 1 376 ? -1.523 1.116 -9.099 1.00 98.25 376 LEU A CA 1
ATOM 2827 C C . LEU A 1 376 ? -1.697 2.473 -9.799 1.00 98.25 376 LEU A C 1
ATOM 2829 O O . LEU A 1 376 ? -2.060 2.539 -10.983 1.00 98.25 376 LEU A O 1
ATOM 2833 N N . PHE A 1 377 ? -1.384 3.548 -9.075 1.00 97.62 377 PHE A N 1
ATOM 2834 C CA . PHE A 1 377 ? -1.346 4.923 -9.579 1.00 97.62 377 PHE A CA 1
ATOM 2835 C C . PHE A 1 377 ? -0.115 5.174 -10.476 1.00 97.62 377 PHE A C 1
ATOM 2837 O O . PHE A 1 377 ? 0.761 4.322 -10.618 1.00 97.62 377 PHE A O 1
ATOM 2844 N N . ALA A 1 378 ? -0.049 6.326 -11.150 1.00 95.38 378 ALA A N 1
ATOM 2845 C CA . ALA A 1 378 ? 1.026 6.654 -12.101 1.00 95.38 378 ALA A CA 1
ATOM 2846 C C . ALA A 1 378 ? 2.446 6.679 -11.506 1.00 95.38 378 ALA A C 1
ATOM 2848 O O . ALA A 1 378 ? 3.402 6.364 -12.211 1.00 95.38 378 ALA A O 1
ATOM 2849 N N . ASP A 1 379 ? 2.577 7.066 -10.242 1.00 94.12 379 ASP A N 1
ATOM 2850 C CA . ASP A 1 379 ? 3.818 7.127 -9.466 1.00 94.12 379 ASP A CA 1
ATOM 2851 C C . ASP A 1 379 ? 4.264 5.760 -8.917 1.00 94.12 379 ASP A C 1
ATOM 2853 O O . ASP A 1 379 ? 5.400 5.606 -8.475 1.00 94.12 379 ASP A O 1
ATOM 2857 N N . GLU A 1 380 ? 3.394 4.750 -8.988 1.00 97.19 380 GLU A N 1
ATOM 2858 C CA . GLU A 1 380 ? 3.577 3.449 -8.338 1.00 97.19 380 GLU A CA 1
ATOM 2859 C C . GLU A 1 380 ? 3.987 2.321 -9.301 1.00 97.19 380 GLU A C 1
ATOM 2861 O O . GLU A 1 380 ? 4.053 1.166 -8.899 1.00 97.19 380 GLU A O 1
ATOM 2866 N N . ARG A 1 381 ? 4.228 2.601 -10.589 1.00 97.50 381 ARG A N 1
ATOM 2867 C CA . ARG A 1 381 ? 4.531 1.554 -11.586 1.00 97.50 381 ARG A CA 1
ATOM 2868 C C . ARG A 1 381 ? 5.279 2.066 -12.819 1.00 97.50 381 ARG A C 1
ATOM 2870 O O . ARG A 1 381 ? 5.195 3.248 -13.151 1.00 97.50 381 ARG A O 1
ATOM 2877 N N . PRO A 1 382 ? 5.914 1.163 -13.586 1.00 98.31 382 PRO A N 1
ATOM 2878 C CA . PRO A 1 382 ? 6.327 1.445 -14.955 1.00 98.31 382 PRO A CA 1
ATOM 2879 C C . PRO A 1 382 ? 5.151 1.847 -15.867 1.00 98.31 382 PRO A C 1
ATOM 2881 O O . PRO A 1 382 ? 3.963 1.648 -15.566 1.00 98.31 382 PRO A O 1
ATOM 2884 N N . TYR A 1 383 ? 5.488 2.381 -17.039 1.00 98.38 383 TYR A N 1
ATOM 2885 C CA . TYR A 1 383 ? 4.543 2.538 -18.136 1.00 98.38 383 TYR A CA 1
ATOM 2886 C C . TYR A 1 383 ? 4.269 1.190 -18.811 1.00 98.38 383 TYR A C 1
ATOM 2888 O O . TYR A 1 383 ? 5.198 0.475 -19.190 1.00 98.38 383 TYR A O 1
ATOM 2896 N N . PHE A 1 384 ? 2.985 0.889 -19.016 1.00 96.94 384 PHE A N 1
ATOM 2897 C CA . PHE A 1 384 ? 2.514 -0.276 -19.762 1.00 96.94 384 PHE A CA 1
ATOM 2898 C C . PHE A 1 384 ? 1.581 0.179 -20.887 1.00 96.94 384 PHE A C 1
ATOM 2900 O O . PHE A 1 384 ? 0.712 1.026 -20.647 1.00 96.94 384 PHE A O 1
ATOM 2907 N N . ARG A 1 385 ? 1.748 -0.392 -22.084 1.00 91.88 385 ARG A N 1
ATOM 2908 C CA . ARG A 1 385 ? 1.023 -0.025 -23.315 1.00 91.88 385 ARG A CA 1
ATOM 2909 C C . ARG A 1 385 ? -0.418 -0.542 -23.363 1.00 91.88 385 ARG A C 1
ATOM 2911 O O . ARG A 1 385 ? -0.720 -1.590 -22.746 1.00 91.88 385 ARG A O 1
#

pLDDT: mean 92.44, std 9.4, range [50.56, 98.75]

=== Feature glossary ===
Legend for the data blocks above and below:

— What the protein is —

The amino-acid sequence is the protein's primary structure: the linear order of residues from the N-terminus to the C-terminus, written in one-letter code. Everything else here — the 3D coordinates, the secondary structure, the domain annotations — is ultimately a consequence of this string.

Functional annotations link the protein to curated databases. InterPro entries identify conserved domains and families by matching the sequence against member-database signatures (Pfam, PROSITE, CDD, …). Gene Ontology (GO) terms describe molecular function, biological process, and cellular component in a controlled vocabulary. CATH places the structure in a hierarchical fold classification (Class/Architecture/Topology/Homologous-superfamily). The organism is the source species.

— Where its atoms are —

Atomic coordinates in PDBx/mmCIF format — the same representation the Protein Data Bank distributes. Each line of the _atom_site loop places one backbone atom in Cartesian space (units: ångströms, origin: arbitrary).

The six renders are orthographic views along the three Cartesian axes in both directions. Representation (cartoon, sticks, or surface) and color scheme (sequence-rainbow or by-chain) vary across proteins so the training set covers all the common visualization conventions.

— Local backbone conformation —

Eight-state secondary structure (DSSP): H is the canonical α-helix, G the tighter 3₁₀-helix, I the wider π-helix; E/B are β-structure, T and S are turns and bends, and '-' is everything else. DSSP derives these from the pattern of main-chain N–H···O=C hydrogen bonds, not from the sequence.

Three-state secondary structure (P-SEA) collapses the eight DSSP classes into helix (a), strand (b), and coil (c). P-SEA assigns these from Cα geometry alone — distances and angles — without requiring backbone oxygens, so it works on any Cα trace.

φ (phi) and ψ (psi) are the two rotatable backbone dihedrals per residue: φ is the C(i-1)–N–Cα–C torsion, ψ is the N–Cα–C–N(i+1) torsion, both in degrees on (−180°, 180°]. α-helical residues cluster near (−60°, −45°); β-strand residues near (−120°, +130°). A Ramachandran plot is simply a scatter of (φ, ψ) for every residue.

— Global shape and packing —

The geometric summary reports three shape descriptors. Rg (radius of gyration) measures how spread out the Cα atoms are about their centre of mass; compact globular proteins have small Rg, elongated or unfolded ones large. Cα contacts (<8 Å, |i−j|>4) count long-range residue pairs in spatial proximity — high for tightly packed folds, near zero for rods or random coil. The bounding-box extents give the protein's footprint along x, y, z in Å.

SASA measures how much of the protein is reachable by solvent. It is computed by rolling a water-sized probe over the atomic surface and summing the exposed area (Å²). Per-residue SASA distinguishes core (buried, low SASA) from surface (exposed, high SASA) residues; total SASA is a whole-molecule size measure.

Plot images: a contact map (which residues are close in 3D, as an N×N binary image), a Ramachandran scatter (backbone torsion angles, revealing secondary-structure composition at a glance), and — for AlphaFold structures — a PAE heatmap (pairwise prediction confidence).

— Structural neighborhood —

A 3Di character summarizes, for each residue, the relative orientation of the Cα frame of its nearest spatial neighbor. Because it encodes fold topology rather than chemistry, 3Di alignments detect remote structural similarity that sequence alignment misses.

The Foldseek neighbor list gives the closest experimentally determined structures in the PDB, ranked by structural alignment. TM-score near 1 means near-identical fold; near 0.3 means only rough topology match. This is how one finds what a novel AlphaFold prediction most resembles in the solved-structure universe.

— Confidence and disorder —

For AlphaFold models, the B-factor field carries pLDDT — the model's own estimate of local accuracy on a 0–100 scale. Regions with pLDDT<50 should be treated as essentially unmodeled; they often correspond to intrinsically disordered segments.

Crystallographic B-factors measure how much each atom's electron density is smeared out, in Å². They rise in mobile loops and surface residues and fall in the buried interior. In AlphaFold models this column is repurposed to hold pLDDT instead.

Predicted Aligned Error (PAE) is an AlphaFold confidence matrix: entry (i, j) is the expected error in the position of residue j, in ångströms, when the prediction is superimposed on the true structure at residue i. Low PAE within a block of residues means that block is internally rigid and well-predicted; high PAE between two blocks means their relative placement is uncertain even if each block individually is confident.